Protein AF-A0A8T9AEQ7-F1 (afdb_monomer_lite)

Radius of gyration: 27.86 Å; chains: 1; bounding box: 68×43×84 Å

Foldseek 3Di:
DAAAEEEEFEDAQLCSVVLQVLCCVPQVAAEAELLVVLQVVCVVVVHPSDPVSSVVSLVVCCVVPNVQVSLVVVLVVVVPDDGRYYYYYDDQAPSNCVNVVLGQNYFYEYRDEDLVNSLVSQLVVCPDVCSVVDDSVNSVVVCVDPRNVRSVVCVLVGPYYHYDHDDPVSSSVSSVVVVVVSVPPPLLVVVCLQFNAQLSFQVLCVSNVQADQFKDWAHLPDDQDVVSNVSSVDDFQFFKKKWKGFSPDPDTDIDQGDGGSVSNSVVCVVGPDSRIIIMMGGHFWFQKKWKWWDAPPKTKIWIFGADPDLQDWRFATWMWIDDPLWIKIWFFQAWTFYWTQAPNRDIDTDIDGTDDPVLVVVLVVVVVVCVVSQVVLCVSAHRWMWIWGAGPVRDIHTRHIHRFFDADADPDADDPDEQEDQFLVSLVPDPLDDAHEYPHSHGPVCPVRLLSSLLSNLVRDQEHEYRHYCSRPSVRSNVVSNHHYHYHRPSTDMDIDND

Sequence (499 aa):
MQKIILGFAGEIASGKGTAAKYIVEKYGSGYFRFSTILRDVLKRMHLKESRENAQKLSTALRQNFGEDILSKVISKDVLNDRHEIIAVDGVRRLSDIKYLKDLPGFRLVYIEADIEKRFERIVKRGENVDDRNKTLEQFRKDNEGEAEAQIKGLKARADFIVDNDGAIEELYGKIDSMIEKCRSKKDIFSEIDKIGYKAASLRLLYDLGLFPDGVLIIDKDVIIDKKLFYQAGFKDNDKLAVRFSSPTLKILPRSITLNSIDEAIDYIQKVKQPQMHPIVAKLISVKYSGAVYLDDEKFILDLWPGLDEYEVMTGPSDRVFESDNKVRILRYKGKRKARFIDENGNIYWDEAGPLDLKEIEHIYEKIKSQKEKLEVLRKNFDPLLCDFHIDMNGKIFFMGVFKTGRISMHESEPPGRFYRITSIIDAKNWDGKGSVLIDMRLPREKKNELLMAIEIISKKTNHVYVTFGLLSHPAILLREAGIEPIQINHLYEEEMIVI

Structure (mmCIF, N/CA/C/O backbone):
data_AF-A0A8T9AEQ7-F1
#
_entry.id   AF-A0A8T9AEQ7-F1
#
loop_
_atom_site.group_PDB
_atom_site.id
_atom_site.type_symbol
_atom_site.label_atom_id
_atom_site.label_alt_id
_atom_site.label_comp_id
_atom_site.label_asym_id
_atom_site.label_entity_id
_atom_site.label_seq_id
_atom_site.pdbx_PDB_ins_code
_atom_site.Cartn_x
_atom_site.Cartn_y
_atom_site.Cartn_z
_atom_site.occupancy
_atom_site.B_iso_or_equiv
_atom_site.auth_seq_id
_atom_site.auth_comp_id
_atom_site.auth_asym_id
_atom_site.auth_atom_id
_atom_site.pdbx_PDB_model_num
ATOM 1 N N . MET A 1 1 ? -16.871 8.278 -3.800 1.00 51.47 1 MET A N 1
ATOM 2 C CA . MET A 1 1 ? -15.710 8.615 -2.940 1.00 51.47 1 MET A CA 1
ATOM 3 C C . MET A 1 1 ? -15.333 7.395 -2.104 1.00 51.47 1 MET A C 1
ATOM 5 O O . MET A 1 1 ? -16.135 6.473 -2.047 1.00 51.47 1 MET A O 1
ATOM 9 N N . GLN A 1 2 ? -14.134 7.344 -1.510 1.00 71.44 2 GLN A N 1
ATOM 10 C CA . GLN A 1 2 ? -13.818 6.313 -0.508 1.00 71.44 2 GLN A CA 1
ATOM 11 C C . GLN A 1 2 ? -14.729 6.521 0.713 1.00 71.44 2 GLN A C 1
ATOM 13 O O . GLN A 1 2 ? -14.930 7.667 1.116 1.00 71.44 2 GLN A O 1
ATOM 18 N N . LYS A 1 3 ? -15.306 5.445 1.263 1.00 88.19 3 LYS A N 1
ATOM 19 C CA . LYS A 1 3 ? -16.168 5.536 2.451 1.00 88.19 3 LYS A CA 1
ATOM 20 C C . LYS A 1 3 ? -15.349 5.927 3.682 1.00 88.19 3 LYS A C 1
ATOM 22 O O . LYS A 1 3 ? -14.208 5.501 3.819 1.00 88.19 3 LYS A O 1
ATOM 27 N N . ILE A 1 4 ? -15.947 6.680 4.597 1.00 93.94 4 ILE A N 1
ATOM 28 C CA . ILE A 1 4 ? -15.405 6.958 5.929 1.00 93.94 4 ILE A CA 1
ATOM 29 C C . ILE A 1 4 ? -16.123 6.031 6.905 1.00 93.94 4 ILE A C 1
ATOM 31 O O . ILE A 1 4 ? -17.323 6.181 7.133 1.00 93.94 4 ILE A O 1
ATOM 35 N N . ILE A 1 5 ? -15.406 5.063 7.474 1.00 96.12 5 ILE A N 1
ATOM 36 C CA . ILE A 1 5 ? -15.990 4.049 8.358 1.00 96.12 5 ILE A CA 1
ATOM 37 C C . ILE A 1 5 ? -15.435 4.271 9.765 1.00 96.12 5 ILE A C 1
ATOM 39 O O . ILE A 1 5 ? -14.251 4.075 10.011 1.00 96.12 5 ILE A O 1
ATOM 43 N N . LEU A 1 6 ? -16.283 4.678 10.702 1.00 97.19 6 LEU A N 1
ATOM 44 C CA . LEU A 1 6 ? -15.884 5.057 12.055 1.00 97.19 6 LEU A CA 1
ATOM 45 C C . LEU A 1 6 ? -16.319 3.981 13.049 1.00 97.19 6 LEU A C 1
ATOM 47 O O . LEU A 1 6 ? -17.505 3.850 13.352 1.00 97.19 6 LEU A O 1
ATOM 51 N N . GLY A 1 7 ? -15.364 3.201 13.554 1.00 97.12 7 GLY A N 1
ATOM 52 C CA . GLY A 1 7 ? -15.600 2.211 14.604 1.00 97.12 7 GLY A CA 1
ATOM 53 C C . GLY A 1 7 ? -15.490 2.836 15.988 1.00 97.12 7 GLY A C 1
ATOM 54 O O . GLY A 1 7 ? -14.402 3.233 16.383 1.00 97.12 7 GLY A O 1
ATOM 55 N N . PHE A 1 8 ? -16.581 2.895 16.749 1.00 96.88 8 PHE A N 1
ATOM 56 C CA . PHE A 1 8 ? -16.602 3.505 18.077 1.00 96.88 8 PHE A CA 1
ATOM 57 C C . PHE A 1 8 ? -16.337 2.489 19.188 1.00 96.88 8 PHE A C 1
ATOM 59 O O . PHE A 1 8 ? -17.116 1.556 19.417 1.00 96.88 8 PHE A O 1
ATOM 66 N N . ALA A 1 9 ? -15.258 2.740 19.924 1.00 95.00 9 ALA A N 1
ATOM 67 C CA . ALA A 1 9 ? -14.882 2.070 21.160 1.00 95.00 9 ALA A CA 1
ATOM 68 C C . ALA A 1 9 ? -14.900 3.061 22.334 1.00 95.00 9 ALA A C 1
ATOM 70 O O . ALA A 1 9 ? -14.933 4.279 22.158 1.00 95.00 9 ALA A O 1
ATOM 71 N N . GLY A 1 10 ? -14.906 2.533 23.551 1.00 92.00 10 GLY A N 1
ATOM 72 C CA . GLY A 1 10 ? -14.870 3.329 24.773 1.00 92.00 10 GLY A CA 1
ATOM 73 C C . GLY A 1 10 ? -15.621 2.644 25.900 1.00 92.00 10 GLY A C 1
ATOM 74 O O . GLY A 1 10 ? -16.539 1.846 25.656 1.00 92.00 10 GLY A O 1
ATOM 75 N N . GLU A 1 11 ? -15.236 2.962 27.128 1.00 89.69 11 GLU A N 1
ATOM 76 C CA . GLU A 1 11 ? -15.801 2.357 28.333 1.00 89.69 11 GLU A CA 1
ATOM 77 C C . GLU A 1 11 ? -17.308 2.642 28.463 1.00 89.69 11 GLU A C 1
ATOM 79 O O . GLU A 1 11 ? -17.918 3.446 27.732 1.00 89.69 11 GLU A O 1
ATOM 84 N N . ILE A 1 12 ? -17.977 1.938 29.373 1.00 85.75 12 ILE A N 1
ATOM 85 C CA . ILE A 1 12 ? -19.386 2.200 29.659 1.00 85.75 12 ILE A CA 1
ATOM 86 C C . ILE A 1 12 ? -19.624 3.677 30.022 1.00 85.75 12 ILE A C 1
ATOM 88 O O . ILE A 1 12 ? -18.870 4.288 30.774 1.00 85.75 12 ILE A O 1
ATOM 92 N N . ALA A 1 13 ? -20.686 4.252 29.447 1.00 85.69 13 ALA A N 1
ATOM 93 C CA . ALA A 1 13 ? -21.084 5.656 29.603 1.00 85.69 13 ALA A CA 1
ATOM 94 C C . ALA A 1 13 ? -20.068 6.724 29.141 1.00 85.69 13 ALA A C 1
ATOM 96 O O . ALA A 1 13 ? -20.234 7.903 29.456 1.00 85.69 13 ALA A O 1
ATOM 97 N N . SER A 1 14 ? -19.086 6.359 28.309 1.00 90.88 14 SER A N 1
ATOM 98 C CA . SER A 1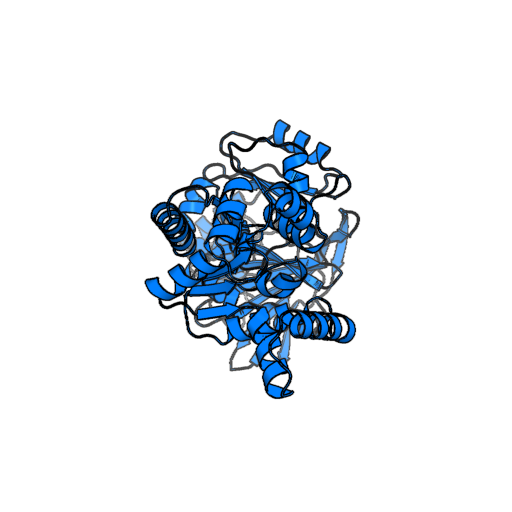 14 ? -18.150 7.334 27.732 1.00 90.88 14 SER A CA 1
ATOM 99 C C . SER A 1 14 ? -18.765 8.272 26.687 1.00 90.88 14 SER A C 1
ATOM 101 O O . SER A 1 14 ? -18.232 9.346 26.459 1.00 90.88 14 SER A O 1
ATOM 103 N N . GLY A 1 15 ? -19.901 7.917 26.073 1.00 91.31 15 GLY A N 1
ATOM 104 C CA . GLY A 1 15 ? -20.582 8.747 25.062 1.00 91.31 15 GLY A CA 1
ATOM 105 C C . GLY A 1 15 ? -20.481 8.247 23.616 1.00 91.31 15 GLY A C 1
ATOM 106 O O . GLY A 1 15 ? -21.013 8.891 22.719 1.00 91.31 15 GLY A O 1
ATOM 107 N N . LYS A 1 16 ? -19.893 7.067 23.375 1.00 93.06 16 LYS A N 1
ATOM 108 C CA . LYS A 1 16 ? -19.822 6.427 22.042 1.00 93.06 16 LYS A CA 1
ATOM 109 C C . LYS A 1 16 ? -21.151 6.355 21.276 1.00 93.06 16 LYS A C 1
ATOM 111 O O . LYS A 1 16 ? -21.202 6.707 20.103 1.00 93.06 16 LYS A O 1
ATOM 116 N N . GLY A 1 17 ? -22.241 5.986 21.952 1.00 90.94 17 GLY A N 1
ATOM 117 C CA . GLY A 1 17 ? -23.569 5.954 21.332 1.00 90.94 17 GLY A CA 1
ATOM 118 C C . GLY A 1 17 ? -24.085 7.348 20.959 1.00 90.94 17 GLY A C 1
ATOM 119 O O . GLY A 1 17 ? -24.762 7.492 19.948 1.00 90.94 17 GLY A O 1
ATOM 120 N N . THR A 1 18 ? -23.742 8.376 21.741 1.00 94.06 18 THR A N 1
ATOM 121 C CA . THR A 1 18 ? -24.080 9.778 21.444 1.00 94.06 18 THR A CA 1
ATOM 122 C C . THR A 1 18 ? -23.318 10.268 20.218 1.00 94.06 18 THR A C 1
ATOM 124 O O . THR A 1 18 ? -23.929 10.827 19.315 1.00 94.06 18 THR A O 1
ATOM 127 N N . ALA A 1 19 ? -22.013 9.990 20.144 1.00 96.06 19 ALA A N 1
ATOM 128 C CA . ALA A 1 19 ? -21.198 10.322 18.979 1.00 96.06 19 ALA A CA 1
ATOM 129 C C . ALA A 1 19 ? -21.727 9.643 17.705 1.00 96.06 19 ALA A C 1
ATOM 131 O O . ALA A 1 19 ? -21.928 10.308 16.695 1.00 96.06 19 ALA A O 1
ATOM 132 N N . ALA A 1 20 ? -22.028 8.342 17.759 1.00 95.25 20 ALA A N 1
ATOM 133 C CA . ALA A 1 20 ? -22.555 7.627 16.601 1.00 95.25 20 ALA A CA 1
ATOM 134 C C . ALA A 1 20 ? -23.920 8.177 16.144 1.00 95.25 20 ALA A C 1
ATOM 136 O O . ALA A 1 20 ? -24.116 8.391 14.951 1.00 95.25 20 ALA A O 1
ATOM 137 N N . LYS A 1 21 ? -24.838 8.473 17.078 1.00 94.88 21 LYS A N 1
ATOM 138 C CA . LYS A 1 21 ? -26.134 9.100 16.760 1.00 94.88 21 LYS A CA 1
ATOM 139 C C . LYS A 1 21 ? -25.976 10.464 16.100 1.00 94.88 21 LYS A C 1
ATOM 141 O O . LYS A 1 21 ? -26.598 10.703 15.073 1.00 94.88 21 LYS A O 1
ATOM 146 N N . TYR A 1 22 ? -25.108 11.313 16.644 1.00 97.19 22 TYR A N 1
ATOM 147 C CA . TYR A 1 22 ? -24.832 12.628 16.073 1.00 97.19 22 TYR A CA 1
ATOM 148 C C . TYR A 1 22 ? -24.388 12.535 14.609 1.00 97.19 22 TYR A C 1
ATOM 150 O O . TYR A 1 22 ? -24.839 13.306 13.766 1.00 97.19 22 TYR A O 1
ATOM 158 N N . ILE A 1 23 ? -23.549 11.548 14.283 1.00 95.81 23 ILE A N 1
ATOM 159 C CA . ILE A 1 23 ? -23.053 11.355 12.916 1.00 95.81 23 ILE A CA 1
ATOM 160 C C . ILE A 1 23 ? -24.167 10.891 11.975 1.00 95.81 23 ILE A C 1
ATOM 162 O O . ILE A 1 23 ? -24.205 11.294 10.813 1.00 95.81 23 ILE A O 1
ATOM 166 N N . VAL A 1 24 ? -25.098 10.069 12.457 1.00 95.50 24 VAL A N 1
ATOM 167 C CA . VAL A 1 24 ? -26.294 9.673 11.694 1.00 95.50 24 VAL A CA 1
ATOM 168 C C . VAL A 1 24 ? -27.182 10.880 11.429 1.00 95.50 24 VAL A C 1
ATOM 170 O O . VAL A 1 24 ? -27.522 11.140 10.279 1.00 95.50 24 VAL A O 1
ATOM 173 N N . GLU A 1 25 ? -27.493 11.649 12.469 1.00 95.94 25 GLU A N 1
ATOM 174 C CA . GLU A 1 25 ? -28.407 12.791 12.397 1.00 95.94 25 GLU A CA 1
ATOM 175 C C . GLU A 1 25 ? -27.859 13.929 11.529 1.00 95.94 25 GLU A C 1
ATOM 177 O O . GLU A 1 25 ? -28.588 14.484 10.710 1.00 95.94 25 GLU A O 1
ATOM 182 N N . LYS A 1 26 ? -26.573 14.266 11.668 1.00 95.81 26 LYS A N 1
ATOM 183 C CA . LYS A 1 26 ? -25.964 15.389 10.948 1.00 95.81 26 LYS A CA 1
ATOM 184 C C . LYS A 1 26 ? -25.561 15.055 9.514 1.00 95.81 26 LYS A C 1
ATOM 186 O O . LYS A 1 26 ? -25.684 15.908 8.638 1.00 95.81 26 LYS A O 1
ATOM 191 N N . TYR A 1 27 ? -25.034 13.853 9.278 1.00 93.25 27 TYR A N 1
ATOM 192 C CA . TYR A 1 27 ? -24.409 13.500 7.999 1.00 93.25 27 TYR A CA 1
ATOM 193 C C . TYR A 1 27 ? -25.206 12.493 7.166 1.00 93.25 27 TYR A C 1
ATOM 195 O O . TYR A 1 27 ? -24.763 12.155 6.070 1.00 93.25 27 TYR A O 1
ATOM 203 N N . GLY A 1 28 ? -26.346 11.997 7.663 1.00 94.31 28 GLY A N 1
ATOM 204 C CA . GLY A 1 28 ? -27.123 10.965 6.973 1.00 94.31 28 GLY A CA 1
ATOM 205 C C . GLY A 1 28 ? -26.306 9.690 6.765 1.00 94.31 28 GLY A C 1
ATOM 206 O O . GLY A 1 28 ? -26.253 9.162 5.660 1.00 94.31 28 GLY A O 1
ATOM 207 N N . SER A 1 29 ? -25.582 9.255 7.799 1.00 93.62 29 SER A N 1
ATOM 208 C CA . SER A 1 29 ? -24.656 8.120 7.718 1.00 93.62 29 SER A CA 1
ATOM 209 C C . SER A 1 29 ? -25.341 6.765 7.908 1.00 93.62 29 SER A C 1
ATOM 211 O O . SER A 1 29 ? -26.382 6.656 8.560 1.00 93.62 29 SER A O 1
ATOM 213 N N . GLY A 1 30 ? -24.709 5.712 7.385 1.00 96.50 30 GLY A N 1
ATOM 214 C CA . GLY A 1 30 ? -25.064 4.335 7.720 1.00 96.50 30 GLY A CA 1
ATOM 215 C C . GLY A 1 30 ? -24.740 4.039 9.186 1.00 96.50 30 GLY A C 1
ATOM 216 O O . GLY A 1 30 ? -23.751 4.542 9.722 1.00 96.50 30 GLY A O 1
ATOM 217 N N . TYR A 1 31 ? -25.549 3.210 9.846 1.00 96.81 31 TYR A N 1
ATOM 218 C CA . TYR A 1 31 ? -25.366 2.869 11.258 1.00 96.81 31 TYR A CA 1
ATOM 219 C C . TYR A 1 31 ? -25.452 1.367 11.484 1.00 96.81 31 TYR A C 1
ATOM 221 O O . TYR A 1 31 ? -26.492 0.748 11.265 1.00 96.81 31 TYR A O 1
ATOM 229 N N . PHE A 1 32 ? -24.366 0.796 11.999 1.00 96.44 32 PHE A N 1
ATOM 230 C CA . PHE A 1 32 ? -24.286 -0.616 12.351 1.00 96.44 32 PHE A CA 1
ATOM 231 C C . PHE A 1 32 ? -23.886 -0.763 13.809 1.00 96.44 32 PHE A C 1
ATOM 233 O O . PHE A 1 32 ? -23.030 -0.043 14.317 1.00 96.44 32 PHE A O 1
ATOM 240 N N . ARG A 1 33 ? -24.493 -1.724 14.502 1.00 94.44 33 ARG A N 1
ATOM 241 C CA . ARG A 1 33 ? -24.201 -1.989 15.910 1.00 94.44 33 ARG A CA 1
ATOM 242 C C . ARG A 1 33 ? -24.044 -3.480 16.138 1.00 94.44 33 ARG A C 1
ATOM 244 O O . ARG A 1 33 ? -24.935 -4.252 15.794 1.00 94.44 33 ARG A O 1
ATOM 251 N N . PHE A 1 34 ? -22.970 -3.884 16.817 1.00 92.38 34 PHE A N 1
ATOM 252 C CA . PHE A 1 34 ? -22.693 -5.299 17.121 1.00 92.38 34 PHE A CA 1
ATOM 253 C C . PHE A 1 34 ? -23.853 -6.020 17.812 1.00 92.38 34 PHE A C 1
ATOM 255 O O . PHE A 1 34 ? -24.125 -7.186 17.533 1.00 92.38 34 PHE A O 1
ATOM 262 N N . SER A 1 35 ? -24.575 -5.332 18.699 1.00 89.44 35 SER A N 1
ATOM 263 C CA . SER A 1 35 ? -25.717 -5.935 19.386 1.00 89.44 35 SER A CA 1
ATOM 264 C C . SER A 1 35 ? -26.932 -6.166 18.487 1.00 89.44 35 SER A C 1
ATOM 266 O O . SER A 1 35 ? -27.781 -6.962 18.870 1.00 89.44 35 SER A O 1
ATOM 268 N N . THR A 1 36 ? -27.050 -5.476 17.347 1.00 92.06 36 THR A N 1
ATOM 269 C CA . THR A 1 36 ? -28.188 -5.644 16.429 1.00 92.06 36 THR A CA 1
ATOM 270 C C . THR A 1 36 ? -28.187 -7.044 15.832 1.00 92.06 36 THR A C 1
ATOM 272 O O . THR A 1 36 ? -29.200 -7.720 15.928 1.00 92.06 36 THR A O 1
ATOM 275 N N . ILE A 1 37 ? -27.023 -7.552 15.408 1.00 94.00 37 ILE A N 1
ATOM 276 C CA . ILE A 1 37 ? -26.870 -8.928 14.900 1.00 94.00 37 ILE A CA 1
ATOM 277 C C . ILE A 1 37 ? -27.410 -9.953 15.907 1.00 94.00 37 ILE A C 1
ATOM 279 O O . ILE A 1 37 ? -28.172 -10.854 15.566 1.00 94.00 37 ILE A O 1
ATOM 283 N N . LEU A 1 38 ? -27.030 -9.803 17.179 1.00 94.38 38 LEU A N 1
ATOM 284 C CA . LEU A 1 38 ? -27.464 -10.711 18.241 1.00 94.38 38 LEU A CA 1
ATOM 285 C C . LEU A 1 38 ? -28.977 -10.620 18.465 1.00 94.38 38 LEU A C 1
ATOM 287 O O . LEU A 1 38 ? -29.630 -11.639 18.671 1.00 94.38 38 LEU A O 1
ATOM 291 N N . ARG A 1 39 ? -29.538 -9.409 18.419 1.00 93.62 39 ARG A N 1
ATOM 292 C CA . ARG A 1 39 ? -30.980 -9.182 18.568 1.00 93.62 39 ARG A CA 1
ATOM 293 C C . ARG A 1 39 ? -31.773 -9.755 17.404 1.00 93.62 39 ARG A C 1
ATOM 295 O O . ARG A 1 39 ? -32.788 -10.392 17.654 1.00 93.62 39 ARG A O 1
ATOM 302 N N . ASP A 1 40 ? -31.287 -9.622 16.175 1.00 94.38 40 ASP A N 1
ATOM 303 C CA . ASP A 1 40 ? -31.939 -10.179 14.989 1.00 94.38 40 ASP A CA 1
ATOM 304 C C . ASP A 1 40 ? -32.063 -11.701 15.093 1.00 94.38 40 ASP A C 1
ATOM 306 O O . ASP A 1 40 ? -33.131 -12.265 14.849 1.00 94.38 40 ASP A O 1
ATOM 310 N N . VAL A 1 41 ? -31.001 -12.369 15.552 1.00 96.06 41 VAL A N 1
ATOM 311 C CA . VAL A 1 41 ? -31.013 -13.817 15.786 1.00 96.06 41 VAL A CA 1
ATOM 312 C C . VAL A 1 41 ? -31.935 -14.188 16.950 1.00 96.06 41 VAL A C 1
ATOM 314 O O . VAL A 1 41 ? -32.755 -15.089 16.798 1.00 96.06 41 VAL A O 1
ATOM 317 N N . LEU A 1 42 ? -31.867 -13.497 18.096 1.00 95.69 42 LEU A N 1
ATOM 318 C CA . LEU A 1 42 ? -32.770 -13.767 19.227 1.00 95.69 42 LEU A CA 1
ATOM 319 C C . LEU A 1 42 ? -34.239 -13.606 18.829 1.00 95.69 42 LEU A C 1
ATOM 321 O O . LEU A 1 42 ? -35.056 -14.477 19.125 1.00 95.69 42 LEU A O 1
ATOM 325 N N . LYS A 1 43 ? -34.550 -12.530 18.105 1.00 96.00 43 LYS A N 1
ATOM 326 C CA . LYS A 1 43 ? -35.880 -12.251 17.572 1.00 96.00 43 LYS A CA 1
ATOM 327 C C . LYS A 1 43 ? -36.330 -13.352 16.621 1.00 96.00 43 LYS A C 1
ATOM 329 O O . LYS A 1 43 ? -37.456 -13.830 16.734 1.00 96.00 43 LYS A O 1
ATOM 334 N N . ARG A 1 44 ? -35.451 -13.797 15.717 1.00 97.06 44 ARG A N 1
ATOM 335 C CA . ARG A 1 44 ? -35.747 -14.890 14.781 1.00 97.06 44 ARG A CA 1
ATOM 336 C C . ARG A 1 44 ? -36.003 -16.219 15.489 1.00 97.06 44 ARG A C 1
ATOM 338 O O . ARG A 1 44 ? -36.822 -17.000 15.020 1.00 97.06 44 ARG A O 1
ATOM 345 N N . MET A 1 45 ? -35.337 -16.448 16.615 1.00 96.19 45 MET A N 1
ATOM 346 C CA . MET A 1 45 ? -35.506 -17.634 17.458 1.00 96.19 45 MET A CA 1
ATOM 347 C C . MET A 1 45 ? -36.655 -17.499 18.468 1.00 96.19 45 MET A C 1
ATOM 349 O O . MET A 1 45 ? -36.833 -18.386 19.298 1.00 96.19 45 MET A O 1
ATOM 353 N N . HIS A 1 46 ? -37.421 -16.401 18.427 1.00 96.06 46 HIS A N 1
ATOM 354 C CA . HIS A 1 46 ? -38.489 -16.092 19.384 1.00 96.06 46 HIS A CA 1
ATOM 355 C C . HIS A 1 46 ? -38.029 -16.108 20.854 1.00 96.06 46 HIS A C 1
ATOM 357 O O . HIS A 1 46 ? -38.788 -16.440 21.764 1.00 96.06 46 HIS A O 1
ATOM 363 N N . LEU A 1 47 ? -36.777 -15.718 21.099 1.00 94.75 47 LEU A N 1
ATOM 364 C CA . LEU A 1 47 ? -36.213 -15.568 22.434 1.00 94.75 47 LEU A CA 1
ATOM 365 C C . LEU A 1 47 ? -36.333 -14.119 22.906 1.00 94.75 47 LEU A C 1
ATOM 367 O O . LEU A 1 47 ? -36.236 -13.173 22.125 1.00 94.75 47 LEU A O 1
ATOM 371 N N . LYS A 1 48 ? -36.481 -13.934 24.222 1.00 92.38 48 LYS A N 1
ATOM 372 C CA . LYS A 1 48 ? -36.479 -12.602 24.838 1.00 92.38 48 LYS A CA 1
ATOM 373 C C . LYS A 1 48 ? -35.170 -11.878 24.509 1.00 92.38 48 LYS A C 1
ATOM 375 O O . LYS A 1 48 ? -34.093 -12.406 24.791 1.00 92.38 48 LYS A O 1
ATOM 380 N N . GLU A 1 49 ? -35.262 -10.651 24.003 1.00 90.62 49 GLU A N 1
ATOM 381 C CA . GLU A 1 49 ? -34.122 -9.770 23.703 1.00 90.62 49 GLU A CA 1
ATOM 382 C C . GLU A 1 49 ? -33.495 -9.182 24.985 1.00 90.62 49 GLU A C 1
ATOM 384 O O . GLU A 1 49 ? -33.406 -7.970 25.180 1.00 90.62 49 GLU A O 1
ATOM 389 N N . SER A 1 50 ? -33.084 -10.052 25.910 1.00 84.50 50 SER A N 1
ATOM 390 C CA . SER A 1 50 ? -32.413 -9.670 27.152 1.00 84.50 50 SER A CA 1
ATOM 391 C C . SER A 1 50 ? -30.895 -9.601 26.970 1.00 84.50 50 SER A C 1
ATOM 393 O O . SER A 1 50 ? -30.312 -10.275 26.115 1.00 84.50 50 SER A O 1
ATOM 395 N N . ARG A 1 51 ? -30.227 -8.810 27.822 1.00 77.50 51 ARG A N 1
ATOM 396 C CA . ARG A 1 51 ? -28.757 -8.744 27.879 1.00 77.50 51 ARG A CA 1
ATOM 397 C C . ARG A 1 51 ? -28.138 -10.122 28.116 1.00 77.50 51 ARG A C 1
ATOM 399 O O . ARG A 1 51 ? -27.163 -10.464 27.456 1.00 77.50 51 ARG A O 1
ATOM 406 N N . GLU A 1 52 ? -28.732 -10.897 29.017 1.00 85.50 52 GLU A N 1
ATOM 407 C CA . GLU A 1 52 ? -28.303 -12.258 29.340 1.00 85.50 52 GLU A CA 1
ATOM 408 C C . GLU A 1 52 ? -28.360 -13.174 28.107 1.00 85.50 52 GLU A C 1
ATOM 410 O O . GLU A 1 52 ? -27.375 -13.834 27.777 1.00 85.50 52 GLU A O 1
ATOM 415 N N . ASN A 1 53 ? -29.473 -13.162 27.367 1.00 89.38 53 ASN A N 1
ATOM 416 C CA . ASN A 1 53 ? -29.626 -13.988 26.170 1.00 89.38 53 ASN A CA 1
ATOM 417 C C . ASN A 1 53 ? -28.668 -13.558 25.054 1.00 89.38 53 ASN A C 1
ATOM 419 O O . ASN A 1 53 ? -28.070 -14.410 24.398 1.00 89.38 53 ASN A O 1
ATOM 423 N N . ALA A 1 54 ? -28.461 -12.252 24.868 1.00 89.19 54 ALA A N 1
ATOM 424 C CA . ALA A 1 54 ? -27.506 -11.743 23.886 1.00 89.19 54 ALA A CA 1
ATOM 425 C C . ALA A 1 54 ? -26.063 -12.144 24.229 1.00 89.19 54 ALA A C 1
ATOM 427 O O . ALA A 1 54 ? -25.292 -12.479 23.333 1.00 89.19 54 ALA A O 1
ATOM 428 N N . GLN A 1 55 ? -25.697 -12.154 25.515 1.00 87.75 55 GLN A N 1
ATOM 429 C CA . GLN A 1 55 ? -24.388 -12.628 25.969 1.00 87.75 55 GLN A CA 1
ATOM 430 C C . GLN A 1 55 ? -24.215 -14.128 25.719 1.00 87.75 55 GLN A C 1
ATOM 432 O O . GLN A 1 55 ? -23.221 -14.512 25.109 1.00 87.75 55 GLN A O 1
ATOM 437 N N . LYS A 1 56 ? -25.195 -14.960 26.105 1.00 93.19 56 LYS A N 1
ATOM 438 C CA . LYS A 1 56 ? -25.168 -16.412 25.844 1.00 93.19 56 LYS A CA 1
ATOM 439 C C . LYS A 1 56 ? -25.019 -16.708 24.352 1.00 93.19 56 LYS A C 1
ATOM 441 O O . LYS A 1 56 ? -24.147 -17.482 23.965 1.00 93.19 56 LYS A O 1
ATOM 446 N N . LEU A 1 57 ? -25.812 -16.037 23.515 1.00 94.88 57 LEU A N 1
ATOM 447 C CA . LEU A 1 57 ? -25.734 -16.180 22.065 1.00 94.88 57 LEU A CA 1
ATOM 448 C C . LEU A 1 57 ? -24.381 -15.714 21.514 1.00 94.88 57 LEU A C 1
ATOM 450 O O . LEU A 1 57 ? -23.778 -16.418 20.712 1.00 94.88 57 LEU A O 1
ATOM 454 N N . SER A 1 58 ? -23.877 -14.556 21.952 1.00 91.75 58 SER A N 1
ATOM 455 C CA . SER A 1 58 ? -22.562 -14.065 21.526 1.00 91.75 58 SER A CA 1
ATOM 456 C C . SER A 1 58 ? -21.456 -15.064 21.861 1.00 91.75 58 SER A C 1
ATOM 458 O O . SER A 1 58 ? -20.577 -15.282 21.032 1.00 91.75 58 SER A O 1
ATOM 460 N N . THR A 1 59 ? -21.472 -15.646 23.062 1.00 92.38 59 THR A N 1
ATOM 461 C CA . THR A 1 59 ? -20.488 -16.655 23.470 1.00 92.38 59 THR A CA 1
ATOM 462 C C . THR A 1 59 ? -20.595 -17.898 22.594 1.00 92.38 59 THR A C 1
ATOM 464 O O . THR A 1 59 ? -19.589 -18.334 22.042 1.00 92.38 59 THR A O 1
ATOM 467 N N . ALA A 1 60 ? -21.810 -18.413 22.385 1.00 95.62 60 ALA A N 1
ATOM 468 C CA . ALA A 1 60 ? -22.037 -19.581 21.540 1.00 95.62 60 ALA A CA 1
ATOM 469 C C . ALA A 1 60 ? -21.558 -19.353 20.096 1.00 95.62 60 ALA A C 1
ATOM 471 O O . ALA A 1 60 ? -20.864 -20.201 19.537 1.00 95.62 60 ALA A O 1
ATOM 472 N N . LEU A 1 61 ? -21.868 -18.198 19.499 1.00 95.12 61 LEU A N 1
ATOM 473 C CA . LEU A 1 61 ? -21.427 -17.875 18.141 1.00 95.12 61 LEU A CA 1
ATOM 474 C C . LEU A 1 61 ? -19.902 -17.806 18.038 1.00 95.12 61 LEU A C 1
ATOM 476 O O . LEU A 1 61 ? -19.332 -18.357 17.103 1.00 95.12 61 LEU A O 1
ATOM 480 N N . ARG A 1 62 ? -19.233 -17.166 19.000 1.00 92.12 62 ARG A N 1
ATOM 481 C CA . ARG A 1 62 ? -17.771 -17.020 18.965 1.00 92.12 62 ARG A CA 1
ATOM 482 C C . ARG A 1 62 ? -17.043 -18.342 19.197 1.00 92.12 62 ARG A C 1
ATOM 484 O O . ARG A 1 62 ? -16.072 -18.619 18.502 1.00 92.12 62 ARG A O 1
ATOM 491 N N . GLN A 1 63 ? -17.546 -19.182 20.101 1.00 94.62 63 GLN A N 1
ATOM 492 C CA . GLN A 1 63 ? -16.982 -20.511 20.353 1.00 94.62 63 GLN A CA 1
ATOM 493 C C . GLN A 1 63 ? -17.081 -21.434 19.133 1.00 94.62 63 GLN A C 1
ATOM 495 O O . GLN A 1 63 ? -16.164 -22.209 18.886 1.00 94.62 63 GLN A O 1
ATOM 500 N N . ASN A 1 64 ? -18.174 -21.348 18.370 1.00 96.81 64 ASN A N 1
ATOM 501 C CA . ASN A 1 64 ? -18.432 -22.274 17.264 1.00 96.81 64 ASN A CA 1
ATOM 502 C C . ASN A 1 64 ? -17.986 -21.746 15.892 1.00 96.81 64 ASN A C 1
ATOM 504 O O . ASN A 1 64 ? -17.664 -22.540 15.014 1.00 96.81 64 ASN A O 1
ATOM 508 N N . PHE A 1 65 ? -17.963 -20.426 15.687 1.00 95.00 65 PHE A N 1
ATOM 509 C CA . PHE A 1 65 ? -17.686 -19.809 14.380 1.00 95.00 65 PHE A CA 1
ATOM 510 C C . PHE A 1 65 ? -16.490 -18.851 14.384 1.00 95.00 65 PHE A C 1
ATOM 512 O O . PHE A 1 65 ? -16.200 -18.238 13.357 1.00 95.00 65 PHE A O 1
ATOM 519 N N . GLY A 1 66 ? -15.793 -18.737 15.516 1.00 94.19 66 GLY A N 1
ATOM 520 C CA . GLY A 1 66 ? -14.612 -17.898 15.680 1.00 94.19 66 GLY A CA 1
ATOM 521 C C . GLY A 1 66 ? -14.897 -16.568 16.374 1.00 94.19 66 GLY A C 1
ATOM 522 O O . GLY A 1 66 ? -15.962 -15.961 16.241 1.00 94.19 66 GLY A O 1
ATOM 523 N N . GLU A 1 67 ? -13.894 -16.080 17.108 1.00 91.94 67 GLU A N 1
ATOM 524 C CA . GLU A 1 67 ? -13.950 -14.816 17.853 1.00 91.94 67 GLU A CA 1
ATOM 525 C C . GLU A 1 67 ? -14.225 -13.585 16.977 1.00 91.94 67 GLU A C 1
ATOM 527 O O . GLU A 1 67 ? -14.619 -12.545 17.496 1.00 91.94 67 GLU A O 1
ATOM 532 N N . ASP A 1 68 ? -14.029 -13.679 15.668 1.00 94.12 68 ASP A N 1
ATOM 533 C CA . ASP A 1 68 ? -14.155 -12.611 14.677 1.00 94.12 68 ASP A CA 1
ATOM 534 C C . ASP A 1 68 ? -15.464 -12.661 13.870 1.00 94.12 68 ASP A C 1
ATOM 536 O O . ASP A 1 68 ? -15.673 -11.821 12.990 1.00 94.12 68 ASP A O 1
ATOM 540 N N . ILE A 1 69 ? -16.374 -13.595 14.178 1.00 95.69 69 ILE A N 1
ATOM 541 C CA . ILE A 1 69 ? -17.608 -13.805 13.406 1.00 95.69 69 ILE A CA 1
ATOM 542 C C . ILE A 1 69 ? -18.443 -12.529 13.255 1.00 95.69 69 ILE A C 1
ATOM 544 O O . ILE A 1 69 ? -18.882 -12.200 12.155 1.00 95.69 69 ILE A O 1
ATOM 548 N N . LEU A 1 70 ? -18.616 -11.758 14.333 1.00 94.62 70 LEU A N 1
ATOM 549 C CA . LEU A 1 70 ? -19.402 -10.524 14.275 1.00 94.62 70 LEU A CA 1
ATOM 550 C C . LEU A 1 70 ? -18.697 -9.434 13.457 1.00 94.62 70 LEU A C 1
ATOM 552 O O . LEU A 1 70 ? -19.363 -8.671 12.763 1.00 94.62 70 LEU A O 1
ATOM 556 N N . SER A 1 71 ? -17.360 -9.389 13.495 1.00 95.50 71 SER A N 1
ATOM 557 C CA . SER A 1 71 ? -16.565 -8.467 12.675 1.00 95.50 71 SER A CA 1
ATOM 558 C C . SER A 1 71 ? -16.785 -8.738 11.191 1.00 95.50 71 SER A C 1
ATOM 560 O O . SER A 1 71 ? -17.037 -7.811 10.427 1.00 95.50 71 SER A O 1
ATOM 562 N N . LYS A 1 72 ? -16.771 -10.020 10.804 1.00 95.25 72 LYS A N 1
ATOM 563 C CA . LYS A 1 72 ? -16.988 -10.472 9.425 1.00 95.25 72 LYS A CA 1
ATOM 564 C C . LYS A 1 72 ? -18.379 -10.121 8.895 1.00 95.25 72 LYS A C 1
ATOM 566 O O . LYS A 1 72 ? -18.524 -9.822 7.711 1.00 95.25 72 LYS A O 1
ATOM 571 N N . VAL A 1 73 ? -19.403 -10.201 9.748 1.00 95.75 73 VAL A N 1
ATOM 572 C CA . VAL A 1 73 ? -20.778 -9.822 9.384 1.00 95.75 73 VAL A CA 1
ATOM 573 C C . VAL A 1 73 ? -20.849 -8.315 9.150 1.00 95.75 73 VAL A C 1
ATOM 575 O O . VAL A 1 73 ? -21.148 -7.898 8.035 1.00 95.75 73 VAL A O 1
ATOM 578 N N . ILE A 1 74 ? -20.446 -7.504 10.136 1.00 96.69 74 ILE A N 1
ATOM 579 C CA . ILE A 1 74 ? -20.503 -6.041 10.003 1.00 96.69 74 ILE A CA 1
ATOM 580 C C . ILE A 1 74 ? -19.653 -5.551 8.835 1.00 96.69 74 ILE A C 1
ATOM 582 O O . ILE A 1 74 ? -20.094 -4.673 8.106 1.00 96.69 74 ILE A O 1
ATOM 586 N N . SER A 1 75 ? -18.462 -6.109 8.600 1.00 95.00 75 SER A N 1
ATOM 587 C CA . SER A 1 75 ? -17.630 -5.679 7.470 1.00 95.00 75 SER A CA 1
ATOM 588 C C . SER A 1 75 ? -18.335 -5.865 6.125 1.00 95.00 75 SER A C 1
ATOM 590 O O . SER A 1 75 ? -18.190 -5.025 5.241 1.00 95.00 75 SER A O 1
ATOM 592 N N . LYS A 1 76 ? -19.126 -6.935 5.965 1.00 93.81 76 LYS A N 1
ATOM 593 C CA . LYS A 1 76 ? -19.926 -7.152 4.752 1.00 93.81 76 LYS A CA 1
ATOM 594 C C . LYS A 1 76 ? -21.093 -6.175 4.660 1.00 93.81 76 LYS A C 1
ATOM 596 O O . LYS A 1 76 ? -21.326 -5.629 3.585 1.00 93.81 76 LYS A O 1
ATOM 601 N N . ASP A 1 77 ? -21.783 -5.927 5.768 1.00 95.12 77 ASP A N 1
ATOM 602 C CA . ASP A 1 77 ? -22.892 -4.969 5.806 1.00 95.12 77 ASP A CA 1
ATOM 603 C C . ASP A 1 77 ? -22.406 -3.556 5.447 1.00 95.12 77 ASP A C 1
ATOM 605 O O . ASP A 1 77 ? -22.973 -2.895 4.580 1.00 95.12 77 ASP A O 1
ATOM 609 N N . VAL A 1 78 ? -21.275 -3.143 6.024 1.00 95.06 78 VAL A N 1
ATOM 610 C CA . VAL A 1 78 ? -20.590 -1.874 5.743 1.00 95.06 78 VAL A CA 1
ATOM 611 C C . VAL A 1 78 ? -20.180 -1.763 4.272 1.00 95.06 78 VAL A C 1
ATOM 613 O O . VAL A 1 78 ? -20.337 -0.700 3.670 1.00 95.06 78 VAL A O 1
ATOM 616 N N . LEU A 1 79 ? -19.660 -2.834 3.665 1.00 89.19 79 LEU A N 1
ATOM 617 C CA . LEU A 1 79 ? -19.310 -2.844 2.240 1.00 89.19 79 LEU A CA 1
ATOM 618 C C . LEU A 1 79 ? -20.545 -2.641 1.351 1.00 89.19 79 LEU A C 1
ATOM 620 O O . LEU A 1 79 ? -20.495 -1.824 0.433 1.00 89.19 79 LEU A O 1
ATOM 624 N N . ASN A 1 80 ? -21.656 -3.308 1.673 1.00 92.31 80 ASN A N 1
ATOM 625 C CA . ASN A 1 80 ? -22.901 -3.265 0.899 1.00 92.31 80 ASN A CA 1
ATOM 626 C C . ASN A 1 80 ? -23.734 -1.990 1.103 1.00 92.31 80 ASN A C 1
ATOM 628 O O . ASN A 1 80 ? -24.626 -1.697 0.304 1.00 92.31 80 ASN A O 1
ATOM 632 N N . ASP A 1 81 ? -23.472 -1.239 2.169 1.00 93.25 81 ASP A N 1
ATOM 633 C CA . ASP A 1 81 ? -24.163 0.013 2.462 1.00 93.25 81 ASP A CA 1
ATOM 634 C C . ASP A 1 81 ? -23.904 1.076 1.368 1.00 93.25 81 ASP A C 1
ATOM 636 O O . ASP A 1 81 ? -22.892 1.034 0.671 1.00 93.25 81 ASP A O 1
ATOM 640 N N . ARG A 1 82 ? -24.805 2.040 1.168 1.00 92.44 82 ARG A N 1
ATOM 641 C CA . ARG A 1 82 ? -24.642 3.073 0.121 1.00 92.44 82 ARG A CA 1
ATOM 642 C C . ARG A 1 82 ? -24.143 4.414 0.649 1.00 92.44 82 ARG A C 1
ATOM 644 O O . ARG A 1 82 ? -23.797 5.278 -0.153 1.00 92.44 82 ARG A O 1
ATOM 651 N N . HIS A 1 83 ? -24.109 4.599 1.962 1.00 94.75 83 HIS A N 1
ATOM 652 C CA . HIS A 1 83 ? -23.699 5.849 2.573 1.00 94.75 83 HIS A CA 1
ATOM 653 C C . HIS A 1 83 ? -22.183 6.034 2.471 1.00 94.75 83 HIS A C 1
ATOM 655 O O . HIS A 1 83 ? -21.396 5.085 2.550 1.00 94.75 83 HIS A O 1
ATOM 661 N N . GLU A 1 84 ? -21.769 7.290 2.306 1.00 90.88 84 GLU A N 1
ATOM 662 C CA . GLU A 1 84 ? -20.352 7.655 2.262 1.00 90.88 84 GLU A CA 1
ATOM 663 C C . GLU A 1 84 ? -19.708 7.642 3.649 1.00 90.88 84 GLU A C 1
ATOM 665 O O . GLU A 1 84 ? -18.520 7.362 3.768 1.00 90.88 84 GLU A O 1
ATOM 670 N N . ILE A 1 85 ? -20.484 7.934 4.693 1.00 95.56 85 ILE A N 1
ATOM 671 C CA . ILE A 1 85 ? -20.050 7.880 6.089 1.00 95.56 85 ILE A CA 1
ATOM 672 C C . ILE A 1 85 ? -20.821 6.757 6.766 1.00 95.56 85 ILE A C 1
ATOM 674 O O . ILE A 1 85 ? -22.033 6.639 6.583 1.00 95.56 85 ILE A O 1
ATOM 678 N N . ILE A 1 86 ? -20.122 5.936 7.543 1.00 97.31 86 ILE A N 1
ATOM 679 C CA . ILE A 1 86 ? -20.703 4.811 8.268 1.00 97.31 86 ILE A CA 1
ATOM 680 C C . ILE A 1 86 ? -20.191 4.819 9.706 1.00 97.31 86 ILE A C 1
ATOM 682 O O . ILE A 1 86 ? -18.985 4.819 9.944 1.00 97.31 86 ILE A O 1
ATOM 686 N N . ALA A 1 87 ? -21.106 4.785 10.670 1.00 97.62 87 ALA A N 1
ATOM 687 C CA . ALA A 1 87 ? -20.808 4.631 12.085 1.00 97.62 87 ALA A CA 1
ATOM 688 C C . ALA A 1 87 ? -21.023 3.173 12.521 1.00 97.62 87 ALA A C 1
ATOM 690 O O . ALA A 1 87 ? -22.117 2.622 12.392 1.00 97.62 87 ALA A O 1
ATOM 691 N N . VAL A 1 88 ? -19.979 2.554 13.072 1.00 97.31 88 VAL A N 1
ATOM 692 C CA . VAL A 1 88 ? -20.021 1.211 13.659 1.00 97.31 88 VAL A CA 1
ATOM 693 C C . VAL A 1 88 ? -19.910 1.333 15.177 1.00 97.31 88 VAL A C 1
ATOM 695 O O . VAL A 1 88 ? -18.848 1.635 15.710 1.00 97.31 88 VAL A O 1
ATOM 698 N N . ASP A 1 89 ? -21.005 1.098 15.892 1.00 94.38 89 ASP A N 1
ATOM 699 C CA . ASP A 1 89 ? -21.081 1.226 17.348 1.00 94.38 89 ASP A CA 1
ATOM 700 C C . ASP A 1 89 ? -20.915 -0.124 18.063 1.00 94.38 89 ASP A C 1
ATOM 702 O O . ASP A 1 89 ? -21.420 -1.174 17.649 1.00 94.38 89 ASP A O 1
ATOM 706 N N . GLY A 1 90 ? -20.254 -0.076 19.215 1.00 87.75 90 GLY A N 1
ATOM 707 C CA . GLY A 1 90 ? -20.135 -1.200 20.130 1.00 87.75 90 GLY A CA 1
ATOM 708 C C . GLY A 1 90 ? -18.921 -2.083 19.881 1.00 87.75 90 GLY A C 1
ATOM 709 O O . GLY A 1 90 ? -18.999 -3.270 20.192 1.00 87.75 90 GLY A O 1
ATOM 710 N N . VAL A 1 91 ? -17.820 -1.522 19.375 1.00 93.25 91 VAL A N 1
ATOM 711 C CA . VAL A 1 91 ? -16.525 -2.212 19.321 1.00 93.25 91 VAL A CA 1
ATOM 712 C C . VAL A 1 91 ? -16.027 -2.444 20.750 1.00 93.25 91 VAL A C 1
ATOM 714 O O . VAL A 1 91 ? -15.921 -1.493 21.529 1.00 93.25 91 VAL A O 1
ATOM 717 N N . ARG A 1 92 ? -15.743 -3.701 21.120 1.00 88.50 92 ARG A N 1
ATOM 718 C CA . ARG A 1 92 ? -15.333 -4.053 22.495 1.00 88.50 92 ARG A CA 1
ATOM 719 C C . ARG A 1 92 ? -13.998 -4.775 22.602 1.00 88.50 92 ARG A C 1
ATOM 721 O O . ARG A 1 92 ? -13.415 -4.789 23.678 1.00 88.50 92 ARG A O 1
ATOM 728 N N . ARG A 1 93 ? -13.522 -5.382 21.517 1.00 88.81 93 ARG A N 1
ATOM 729 C CA . ARG A 1 93 ? -12.279 -6.169 21.491 1.00 88.81 93 ARG A CA 1
ATOM 730 C C . ARG A 1 93 ? -11.601 -6.096 20.127 1.00 88.81 93 ARG A C 1
ATOM 732 O O . ARG A 1 93 ? -12.238 -5.770 19.131 1.00 88.81 93 ARG A O 1
ATOM 739 N N . LEU A 1 94 ? -10.319 -6.458 20.060 1.00 88.56 94 LEU A N 1
ATOM 740 C CA . LEU A 1 94 ? -9.555 -6.436 18.803 1.00 88.56 94 LEU A CA 1
ATOM 741 C C . LEU A 1 94 ? -10.138 -7.363 17.726 1.00 88.56 94 LEU A C 1
ATOM 743 O O . LEU A 1 94 ? -10.071 -7.041 16.542 1.00 88.56 94 LEU A O 1
ATOM 747 N N . SER A 1 95 ? -10.749 -8.487 18.113 1.00 90.94 95 SER A N 1
ATOM 748 C CA . SER A 1 95 ? -11.398 -9.381 17.148 1.00 90.94 95 SER A CA 1
ATOM 749 C C . SER A 1 95 ? -12.645 -8.770 16.502 1.00 90.94 95 SER A C 1
ATOM 751 O O . SER A 1 95 ? -12.966 -9.147 15.379 1.00 90.94 95 SER A O 1
ATOM 753 N N . ASP A 1 96 ? -13.296 -7.781 17.130 1.00 92.50 96 ASP A N 1
ATOM 754 C CA . ASP A 1 96 ? -14.447 -7.077 16.545 1.00 92.50 96 ASP A CA 1
ATOM 755 C C . ASP A 1 96 ? -14.033 -6.200 15.351 1.00 92.50 96 ASP A C 1
ATOM 757 O O . ASP A 1 96 ? -14.833 -5.964 14.450 1.00 92.50 96 ASP A O 1
ATOM 761 N N . ILE A 1 97 ? -12.775 -5.756 15.287 1.00 93.75 97 ILE A N 1
ATOM 762 C CA . ILE A 1 97 ? -12.266 -4.928 14.182 1.00 93.75 97 ILE A CA 1
ATOM 763 C C . ILE A 1 97 ? -11.399 -5.699 13.192 1.00 93.75 97 ILE A C 1
ATOM 765 O O . ILE A 1 97 ? -10.868 -5.090 12.270 1.00 93.75 97 ILE A O 1
ATOM 769 N N . LYS A 1 98 ? -11.243 -7.018 13.358 1.00 92.38 98 LYS A N 1
ATOM 770 C CA . LYS A 1 98 ? -10.309 -7.821 12.557 1.00 92.38 98 LYS A CA 1
ATOM 771 C C . LYS A 1 98 ? -10.514 -7.650 11.053 1.00 92.38 98 LYS A C 1
ATOM 773 O O . LYS A 1 98 ? -9.522 -7.497 10.359 1.00 92.38 98 LYS A O 1
ATOM 778 N N . TYR A 1 99 ? -11.762 -7.671 10.584 1.00 90.06 99 TYR A N 1
ATOM 779 C CA . TYR A 1 99 ? -12.091 -7.477 9.168 1.00 90.06 99 TYR A CA 1
ATOM 780 C C . TYR A 1 99 ? -12.349 -6.012 8.816 1.00 90.06 99 TYR A C 1
ATOM 782 O O . TYR A 1 99 ? -12.130 -5.600 7.683 1.00 90.06 99 TYR A O 1
ATOM 790 N N . LEU A 1 100 ? -12.812 -5.215 9.782 1.00 92.50 100 LEU A N 1
ATOM 791 C CA . LEU A 1 100 ? -13.100 -3.799 9.567 1.00 92.50 100 LEU A CA 1
ATOM 792 C C . LEU A 1 100 ? -11.832 -2.984 9.308 1.00 92.50 100 LEU A C 1
ATOM 794 O O . LEU A 1 100 ? -11.846 -2.128 8.434 1.00 92.50 100 LEU A O 1
ATOM 798 N N . LYS A 1 101 ? -10.735 -3.275 10.017 1.00 88.50 101 LYS A N 1
ATOM 799 C CA . LYS A 1 101 ? -9.458 -2.558 9.872 1.00 88.50 101 LYS A CA 1
ATOM 800 C C . LYS A 1 101 ? -8.840 -2.672 8.474 1.00 88.50 101 LYS A C 1
ATOM 802 O O . LYS A 1 101 ? -8.063 -1.808 8.093 1.00 88.50 101 LYS A O 1
ATOM 807 N N . ASP A 1 102 ? -9.188 -3.725 7.734 1.00 83.69 102 ASP A N 1
ATOM 808 C CA . ASP A 1 102 ? -8.686 -3.967 6.380 1.00 83.69 102 ASP A CA 1
ATOM 809 C C . ASP A 1 102 ? -9.535 -3.230 5.324 1.00 83.69 102 ASP A C 1
ATOM 811 O O . ASP A 1 102 ? -9.167 -3.184 4.147 1.00 83.69 102 ASP A O 1
ATOM 815 N N . LEU A 1 103 ? -10.679 -2.651 5.721 1.00 82.25 103 LEU A N 1
ATOM 816 C CA . LEU A 1 103 ? -11.523 -1.868 4.826 1.00 82.25 103 LEU A CA 1
ATOM 817 C C . LEU A 1 103 ? -10.900 -0.488 4.576 1.00 82.25 103 LEU A C 1
ATOM 819 O O . LEU A 1 103 ? -10.598 0.236 5.532 1.00 82.25 103 LEU A O 1
ATOM 823 N N . PRO A 1 104 ? -10.782 -0.062 3.304 1.00 75.12 104 PRO A N 1
ATOM 824 C CA . PRO A 1 104 ? -10.320 1.278 2.985 1.00 75.12 104 PRO A CA 1
ATOM 825 C C . PRO A 1 104 ? -11.209 2.331 3.662 1.00 75.12 104 PRO A C 1
ATOM 827 O O . PRO A 1 104 ? -12.415 2.373 3.433 1.00 75.12 104 PRO A O 1
ATOM 830 N N . GLY A 1 105 ? -10.593 3.211 4.455 1.00 85.25 105 GLY A N 1
ATOM 831 C CA . GLY A 1 105 ? -11.279 4.310 5.142 1.00 85.25 105 GLY A CA 1
ATOM 832 C C . GLY A 1 105 ? -11.836 3.968 6.527 1.00 85.25 105 GLY A C 1
ATOM 833 O O . GLY A 1 105 ? -12.476 4.822 7.143 1.00 85.25 105 GLY A O 1
ATOM 834 N N . PHE A 1 106 ? -11.575 2.762 7.047 1.00 93.50 106 PHE A N 1
ATOM 835 C CA . PHE A 1 106 ? -11.834 2.457 8.452 1.00 93.50 106 PHE A CA 1
ATOM 836 C C . PHE A 1 106 ? -10.918 3.247 9.386 1.00 93.50 106 PHE A C 1
ATOM 838 O O . PHE A 1 106 ? -9.713 3.357 9.154 1.00 93.50 106 PHE A O 1
ATOM 845 N N . ARG A 1 107 ? -11.506 3.795 10.450 1.00 93.62 107 ARG A N 1
ATOM 846 C CA . ARG A 1 107 ? -10.823 4.463 11.555 1.00 93.62 107 ARG A CA 1
ATOM 847 C C . ARG A 1 107 ? -11.450 4.024 12.875 1.00 93.62 107 ARG A C 1
ATOM 849 O O . ARG A 1 107 ? -12.666 4.124 13.059 1.00 93.62 107 ARG A O 1
ATOM 856 N N . LEU A 1 108 ? -10.627 3.551 13.802 1.00 96.12 108 LEU A N 1
ATOM 857 C CA . LEU A 1 108 ? -11.017 3.256 15.173 1.00 96.12 108 LEU A CA 1
ATOM 858 C C . LEU A 1 108 ? -11.015 4.550 15.995 1.00 96.12 108 LEU A C 1
ATOM 860 O O . LEU A 1 108 ? -9.990 5.214 16.140 1.00 96.12 108 LEU A O 1
ATOM 864 N N . VAL A 1 109 ? -12.166 4.881 16.569 1.00 97.06 109 VAL A N 1
ATOM 865 C CA . VAL A 1 109 ? -12.387 6.071 17.390 1.00 97.06 109 VAL A CA 1
ATOM 866 C C . VAL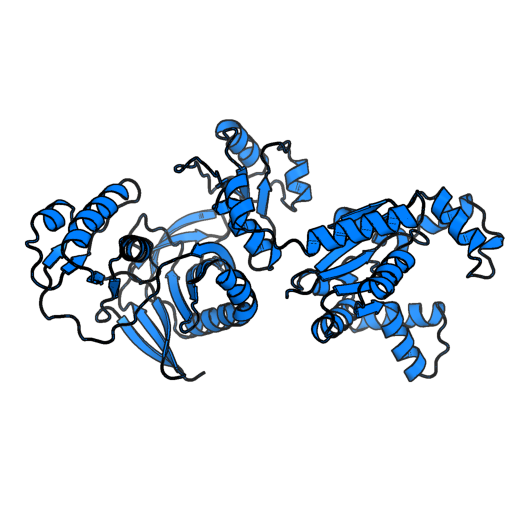 A 1 109 ? -12.649 5.637 18.826 1.00 97.06 109 VAL A C 1
ATOM 868 O O . VAL A 1 109 ? -13.637 4.957 19.112 1.00 97.06 109 VAL A O 1
ATOM 871 N N . TYR A 1 110 ? -11.778 6.040 19.744 1.00 96.00 110 TYR A N 1
ATOM 872 C CA . TYR A 1 110 ? -11.943 5.785 21.169 1.00 96.00 110 TYR A CA 1
ATOM 873 C C . TYR A 1 110 ? -12.531 7.016 21.859 1.00 96.00 110 TYR A C 1
ATOM 875 O O . TYR A 1 110 ? -11.880 8.057 21.931 1.00 96.00 110 TYR A O 1
ATOM 883 N N . ILE A 1 111 ? -13.756 6.899 22.375 1.00 96.12 111 ILE A N 1
ATOM 884 C CA . ILE A 1 111 ? -14.374 7.945 23.193 1.00 96.12 111 ILE A CA 1
ATOM 885 C C . ILE A 1 111 ? -13.970 7.728 24.648 1.00 96.12 111 ILE A C 1
ATOM 887 O O . ILE A 1 111 ? -14.366 6.732 25.267 1.00 96.12 111 ILE A O 1
ATOM 891 N N . GLU A 1 112 ? -13.208 8.675 25.177 1.00 94.00 112 GLU A N 1
ATOM 892 C CA . GLU A 1 112 ? -12.724 8.700 26.550 1.00 94.00 112 GLU A CA 1
ATOM 893 C C . GLU A 1 112 ? -13.545 9.681 27.383 1.00 94.00 112 GLU A C 1
ATOM 895 O O . GLU A 1 112 ? -13.918 10.749 26.911 1.00 94.00 112 GLU A O 1
ATOM 900 N N . ALA A 1 113 ? -13.854 9.295 28.616 1.00 93.19 113 ALA A N 1
ATOM 901 C CA . ALA A 1 113 ? -14.408 10.197 29.608 1.00 93.19 113 ALA A CA 1
ATOM 902 C C . ALA A 1 113 ? -13.969 9.736 30.996 1.00 93.19 113 ALA A C 1
ATOM 904 O O . ALA A 1 113 ? -13.898 8.528 31.263 1.00 93.19 113 ALA A O 1
ATOM 905 N N . ASP A 1 114 ? -13.729 10.704 31.860 1.00 92.06 114 ASP A N 1
ATOM 906 C CA . ASP A 1 114 ? -13.350 10.535 33.246 1.00 92.06 114 ASP A CA 1
ATOM 907 C C . ASP A 1 114 ? -14.374 9.685 34.023 1.00 92.06 114 ASP A C 1
ATOM 909 O O . ASP A 1 114 ? -15.583 9.684 33.745 1.00 92.06 114 ASP A O 1
ATOM 913 N N . ILE A 1 115 ? -13.887 8.879 34.969 1.00 89.12 115 ILE A N 1
ATOM 914 C CA . ILE A 1 115 ? -14.709 7.854 35.618 1.00 89.12 115 ILE A CA 1
ATOM 915 C C . ILE A 1 115 ? -15.815 8.473 36.479 1.00 89.12 115 ILE A C 1
ATOM 917 O O . ILE A 1 115 ? -16.924 7.929 36.516 1.00 89.12 115 ILE A O 1
ATOM 921 N N . GLU A 1 116 ? -15.572 9.635 37.085 1.00 89.69 116 GLU A N 1
ATOM 922 C CA . GLU A 1 116 ? -16.566 10.404 37.826 1.00 89.69 116 GLU A CA 1
ATOM 923 C C . GLU A 1 116 ? -17.668 10.911 36.881 1.00 89.69 116 GLU A C 1
ATOM 925 O O . GLU A 1 116 ? -18.857 10.719 37.153 1.00 89.69 116 GLU A O 1
ATOM 930 N N . LYS A 1 117 ? -17.307 11.444 35.704 1.00 90.06 117 LYS A N 1
ATOM 931 C CA . LYS A 1 117 ? -18.281 11.861 34.674 1.00 90.06 117 LYS A CA 1
ATOM 932 C C . LYS A 1 117 ? -19.115 10.692 34.158 1.00 90.06 117 LYS A C 1
ATOM 934 O O . LYS A 1 117 ? -20.331 10.815 33.969 1.00 90.06 117 LYS A O 1
ATOM 939 N N . ARG A 1 118 ? -18.488 9.538 33.914 1.00 90.81 118 ARG A N 1
ATOM 940 C CA . ARG A 1 118 ? -19.187 8.320 33.463 1.00 90.81 118 ARG A CA 1
ATOM 941 C C . ARG A 1 118 ? -20.157 7.811 34.525 1.00 90.81 118 ARG A C 1
ATOM 943 O O . ARG A 1 118 ? -21.272 7.413 34.180 1.00 90.81 118 ARG A O 1
ATOM 950 N N . PHE A 1 119 ? -19.770 7.881 35.796 1.00 88.19 119 PHE A N 1
ATOM 951 C CA . PHE A 1 119 ? -20.634 7.538 36.919 1.00 88.19 119 PHE A CA 1
ATOM 952 C C . PHE A 1 119 ? -21.858 8.461 36.999 1.00 88.19 119 PHE A C 1
ATOM 954 O O . PHE A 1 119 ? -22.988 7.968 37.003 1.00 88.19 119 PHE A O 1
ATOM 961 N N . GLU A 1 120 ? -21.662 9.785 36.948 1.00 87.31 120 GLU A N 1
ATOM 962 C CA . GLU A 1 120 ? -22.765 10.759 36.929 1.00 87.31 120 GLU A CA 1
ATOM 963 C C . GLU A 1 120 ? -23.771 10.468 35.807 1.00 87.31 120 GLU A C 1
ATOM 965 O O . GLU A 1 120 ? -24.988 10.541 36.005 1.00 87.31 120 GLU A O 1
ATOM 970 N N . ARG A 1 121 ? -23.273 10.110 34.617 1.00 88.19 121 ARG A N 1
ATOM 971 C CA . ARG A 1 121 ? -24.104 9.764 33.456 1.00 88.19 121 ARG A CA 1
ATOM 972 C C . ARG A 1 121 ? -24.929 8.503 33.689 1.00 88.19 121 ARG A C 1
ATOM 974 O O . ARG A 1 121 ? -26.088 8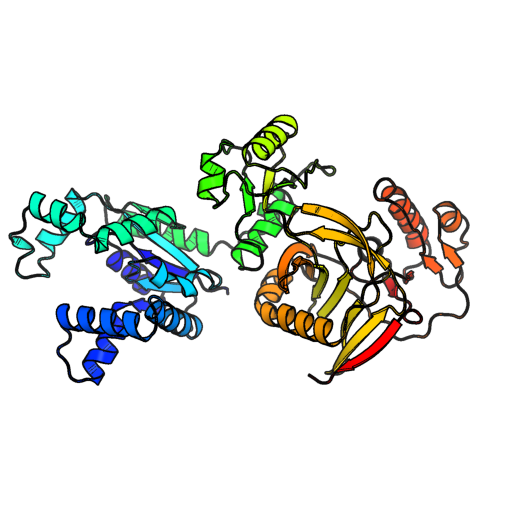.474 33.285 1.00 88.19 121 ARG A O 1
ATOM 981 N N . ILE A 1 122 ? -24.367 7.472 34.318 1.00 83.06 122 ILE A N 1
ATOM 982 C CA . ILE A 1 122 ? -25.087 6.221 34.612 1.00 83.06 122 ILE A CA 1
ATOM 983 C C . ILE A 1 122 ? -26.194 6.455 35.629 1.00 83.06 122 ILE A C 1
ATOM 985 O O . ILE A 1 122 ? -27.336 6.080 35.364 1.00 83.06 122 ILE A O 1
ATOM 989 N N . VAL A 1 123 ? -25.880 7.144 36.728 1.00 81.50 123 VAL A N 1
ATOM 990 C CA . VAL A 1 123 ? -26.857 7.454 37.780 1.00 81.50 123 VAL A CA 1
ATOM 991 C C . VAL A 1 123 ? -28.018 8.274 37.212 1.00 81.50 123 VAL A C 1
ATOM 993 O O . VAL A 1 123 ? -29.181 7.952 37.457 1.00 81.50 123 VAL A O 1
ATOM 996 N N . LYS A 1 124 ? -27.724 9.292 36.388 1.00 81.19 124 LYS A N 1
ATOM 997 C CA . LYS A 1 124 ? -28.755 10.116 35.732 1.00 81.19 124 LYS A CA 1
ATOM 998 C C . LYS A 1 124 ? -29.580 9.335 34.708 1.00 81.19 124 LYS A C 1
ATOM 1000 O O . LYS A 1 124 ? -30.789 9.538 34.622 1.00 81.19 124 LYS A O 1
ATOM 1005 N N . ARG A 1 125 ? -28.944 8.463 33.921 1.00 76.31 125 ARG A N 1
ATOM 1006 C CA . ARG A 1 125 ? -29.603 7.697 32.854 1.00 76.31 125 ARG A CA 1
ATOM 1007 C C . ARG A 1 125 ? -30.563 6.646 33.409 1.00 76.31 125 ARG A C 1
ATOM 1009 O O . ARG A 1 125 ? -31.620 6.457 32.815 1.00 76.31 125 ARG A O 1
ATOM 1016 N N . GLY A 1 126 ? -30.213 5.989 34.520 1.00 64.38 126 GLY A N 1
ATOM 1017 C CA . GLY A 1 126 ? -31.078 5.019 35.200 1.00 64.38 126 GLY A CA 1
ATOM 1018 C C . GLY A 1 126 ? -31.609 3.915 34.279 1.00 64.38 126 GLY A C 1
ATOM 1019 O O . GLY A 1 126 ? -32.793 3.596 34.347 1.00 64.38 126 GLY A O 1
ATOM 1020 N N . GLU A 1 127 ? -30.780 3.415 33.355 1.00 63.16 127 GLU A N 1
ATOM 1021 C CA . GLU A 1 127 ? -31.218 2.454 32.333 1.00 63.16 127 GLU A CA 1
ATOM 1022 C C . GLU A 1 127 ? -31.427 1.057 32.926 1.00 63.16 127 GLU A C 1
ATOM 1024 O O . GLU A 1 127 ? -32.328 0.334 32.500 1.00 63.16 127 GLU A O 1
ATOM 1029 N N . ASN A 1 128 ? -30.620 0.688 33.921 1.00 61.66 128 ASN A N 1
ATOM 1030 C CA . ASN A 1 128 ? -30.818 -0.504 34.733 1.00 61.66 128 ASN A CA 1
ATOM 1031 C C . ASN A 1 128 ? -31.467 -0.141 36.075 1.00 61.66 128 ASN A C 1
ATOM 1033 O O . ASN A 1 128 ? -31.312 0.967 36.592 1.00 61.66 128 ASN A O 1
ATOM 1037 N N . VAL A 1 129 ? -32.182 -1.109 36.652 1.00 57.41 129 VAL A N 1
ATOM 1038 C CA . VAL A 1 129 ? -32.949 -0.957 37.903 1.00 57.41 129 VAL A CA 1
ATOM 1039 C C . VAL A 1 129 ? -32.056 -0.527 39.079 1.00 57.41 129 VAL A C 1
ATOM 1041 O O . VAL A 1 129 ? -32.505 0.175 39.980 1.00 57.41 129 VAL A O 1
ATOM 1044 N N . ASP A 1 130 ? -30.784 -0.910 39.045 1.00 62.19 130 ASP A N 1
ATOM 1045 C CA . ASP A 1 130 ? -29.763 -0.678 40.063 1.00 62.19 130 ASP A CA 1
ATOM 1046 C C . ASP A 1 130 ? -28.873 0.553 39.803 1.00 62.19 130 ASP A C 1
ATOM 1048 O O . ASP A 1 130 ? -28.167 0.990 40.712 1.00 62.19 130 ASP A O 1
ATOM 1052 N N . ASP A 1 131 ? -28.935 1.171 38.616 1.00 67.38 131 ASP A N 1
ATOM 1053 C CA . ASP A 1 131 ? -28.040 2.277 38.229 1.00 67.38 131 ASP A CA 1
ATOM 1054 C C . ASP A 1 131 ? -28.174 3.501 39.156 1.00 67.38 131 ASP A C 1
ATOM 1056 O O . ASP A 1 131 ? -27.185 4.175 39.441 1.00 67.38 131 ASP A O 1
ATOM 1060 N N . ARG A 1 132 ? -29.385 3.785 39.657 1.00 68.81 132 ARG A N 1
ATOM 1061 C CA . ARG A 1 132 ? -29.659 4.950 40.524 1.00 68.81 132 ARG A CA 1
ATOM 1062 C C . ARG A 1 132 ? -29.133 4.797 41.952 1.00 68.81 132 ARG A C 1
ATOM 1064 O O . ARG A 1 132 ? -28.913 5.802 42.616 1.00 68.81 132 ARG A O 1
ATOM 1071 N N . ASN A 1 133 ? -28.933 3.560 42.406 1.00 73.56 133 ASN A N 1
ATOM 1072 C CA . ASN A 1 133 ? -28.479 3.244 43.764 1.00 73.56 133 ASN A CA 1
ATOM 1073 C C . ASN A 1 133 ? -26.997 2.835 43.800 1.00 73.56 133 ASN A C 1
ATOM 1075 O O . ASN A 1 133 ? -26.484 2.432 44.843 1.00 73.56 133 ASN A O 1
ATOM 1079 N N . LYS A 1 134 ? -26.309 2.900 42.655 1.00 77.81 134 LYS A N 1
ATOM 1080 C CA . LYS A 1 134 ? -24.921 2.475 42.514 1.00 77.81 134 LYS A CA 1
ATOM 1081 C C . LYS A 1 134 ? -23.985 3.501 43.143 1.00 77.81 134 LYS A C 1
ATOM 1083 O O . LYS A 1 134 ? -24.132 4.693 42.899 1.00 77.81 134 LYS A O 1
ATOM 1088 N N . THR A 1 135 ? -23.005 3.051 43.923 1.00 84.88 135 THR A N 1
ATOM 1089 C CA . THR A 1 135 ? -21.947 3.922 44.457 1.00 84.88 135 THR A CA 1
ATOM 1090 C C . THR A 1 135 ? -20.801 4.060 43.454 1.00 84.88 135 THR A C 1
ATOM 1092 O O . THR A 1 135 ? -20.589 3.181 42.613 1.00 84.88 135 THR A O 1
ATOM 1095 N N . LEU A 1 136 ? -20.025 5.145 43.554 1.00 83.81 136 LEU A N 1
ATOM 1096 C CA . LEU A 1 136 ? -18.838 5.349 42.714 1.00 83.81 136 LEU A CA 1
ATOM 1097 C C . LEU A 1 136 ? -17.816 4.216 42.898 1.00 83.81 136 LEU A C 1
ATOM 1099 O O . LEU A 1 136 ? -17.196 3.779 41.936 1.00 83.81 136 LEU A O 1
ATOM 1103 N N . GLU A 1 137 ? -17.670 3.702 44.118 1.00 84.38 137 GLU A N 1
ATOM 1104 C CA . GLU A 1 137 ? -16.763 2.593 44.424 1.00 84.38 137 GLU A CA 1
ATOM 1105 C C . GLU A 1 137 ? -17.211 1.285 43.759 1.00 84.38 137 GLU A C 1
ATOM 1107 O O . GLU A 1 137 ? -16.408 0.609 43.114 1.00 84.38 137 GLU A O 1
ATOM 1112 N N . GLN A 1 138 ? -18.513 0.975 43.807 1.00 81.50 138 GLN A N 1
ATOM 1113 C CA . GLN A 1 138 ? -19.064 -0.170 43.083 1.00 81.50 138 GLN A CA 1
ATOM 1114 C C . GLN A 1 138 ? -18.889 0.001 41.570 1.00 81.50 138 GLN A C 1
ATOM 1116 O O . GLN A 1 138 ? -18.576 -0.954 40.863 1.00 81.50 138 GLN A O 1
ATOM 1121 N N . PHE A 1 139 ? -19.048 1.225 41.062 1.00 84.06 139 PHE A N 1
ATOM 1122 C CA . PHE A 1 139 ? -18.809 1.517 39.656 1.00 84.06 139 PHE A CA 1
ATOM 1123 C C . PHE A 1 139 ? -17.339 1.325 39.264 1.00 84.06 139 PHE A C 1
ATOM 1125 O O . PHE A 1 139 ? -17.076 0.713 38.230 1.00 84.06 139 PHE A O 1
ATOM 1132 N N . ARG A 1 140 ? -16.381 1.770 40.086 1.00 84.44 140 ARG A N 1
ATOM 1133 C CA . ARG A 1 140 ? -14.945 1.537 39.861 1.00 84.44 140 ARG A CA 1
ATOM 1134 C C . ARG A 1 140 ? -14.632 0.047 39.764 1.00 84.44 140 ARG A C 1
ATOM 1136 O O . ARG A 1 140 ? -14.059 -0.374 38.765 1.00 84.44 140 ARG A O 1
ATOM 1143 N N . LYS A 1 141 ? -15.119 -0.748 40.719 1.00 82.12 141 LYS A N 1
ATOM 1144 C CA . LYS A 1 141 ? -14.936 -2.206 40.735 1.00 82.12 141 LYS A CA 1
ATOM 1145 C C . LYS A 1 141 ? -15.507 -2.887 39.488 1.00 82.12 141 LYS A C 1
ATOM 1147 O O . LYS A 1 141 ? -14.867 -3.750 38.896 1.00 82.12 141 LYS A O 1
ATOM 1152 N N . ASP A 1 142 ? -16.683 -2.464 39.033 1.00 75.81 142 ASP A N 1
ATOM 1153 C CA . ASP A 1 142 ? -17.289 -3.004 37.811 1.00 75.81 142 ASP A CA 1
ATOM 1154 C C . ASP A 1 142 ? -16.482 -2.656 36.542 1.00 75.81 142 ASP A C 1
ATOM 1156 O O . ASP A 1 142 ? -16.509 -3.411 35.567 1.00 75.81 142 ASP A O 1
ATOM 1160 N N . ASN A 1 143 ? -15.742 -1.539 36.552 1.00 76.12 143 ASN A N 1
ATOM 1161 C CA . ASN A 1 143 ? -14.868 -1.104 35.453 1.00 76.12 143 ASN A CA 1
ATOM 1162 C C . ASN A 1 143 ? -13.472 -1.761 35.466 1.00 76.12 143 ASN A C 1
ATOM 1164 O O . ASN A 1 143 ? -12.672 -1.535 34.555 1.00 76.12 143 ASN A O 1
ATOM 1168 N N . GLU A 1 144 ? -13.173 -2.582 36.472 1.00 76.12 144 GLU A N 1
ATOM 1169 C CA . GLU A 1 144 ? -11.959 -3.408 36.535 1.00 76.12 144 GLU A CA 1
ATOM 1170 C C . GLU A 1 144 ? -12.170 -4.806 35.933 1.00 76.12 144 GLU A C 1
ATOM 1172 O O . GLU A 1 144 ? -11.215 -5.562 35.756 1.00 76.12 144 GLU A O 1
ATOM 1177 N N . GLY A 1 145 ? -13.411 -5.157 35.578 1.00 70.88 145 GLY A N 1
ATOM 1178 C CA . GLY A 1 145 ? -13.740 -6.444 34.973 1.00 70.88 145 GLY A CA 1
ATOM 1179 C C . GLY A 1 145 ? -13.098 -6.664 33.597 1.00 70.88 145 GLY A C 1
ATOM 1180 O O . GLY A 1 145 ? -12.809 -5.729 32.847 1.00 70.88 145 GLY A O 1
ATOM 1181 N N . GLU A 1 146 ? -12.950 -7.935 33.219 1.00 65.25 146 GLU A N 1
ATOM 1182 C CA . GLU A 1 146 ? -12.270 -8.374 31.990 1.00 65.25 146 GLU A CA 1
ATOM 1183 C C . GLU A 1 146 ? -12.797 -7.690 30.712 1.00 65.25 146 GLU A C 1
ATOM 1185 O O . GLU A 1 146 ? -12.027 -7.318 29.826 1.00 65.25 146 GLU A O 1
ATOM 1190 N N . ALA A 1 147 ? -14.111 -7.463 30.627 1.00 65.94 147 ALA A N 1
ATOM 1191 C CA . ALA A 1 147 ? -14.731 -6.819 29.471 1.00 65.94 147 ALA A CA 1
ATOM 1192 C C . ALA A 1 147 ? -14.297 -5.352 29.286 1.00 65.94 147 ALA A C 1
ATOM 1194 O O . ALA A 1 147 ? -14.151 -4.912 28.148 1.00 65.94 147 ALA A O 1
ATOM 1195 N N . GLU A 1 148 ? -14.082 -4.604 30.372 1.00 72.69 148 GLU A N 1
ATOM 1196 C CA . GLU A 1 148 ? -13.594 -3.217 30.314 1.00 72.69 148 GLU A CA 1
ATOM 1197 C C . GLU A 1 148 ? -12.071 -3.174 30.118 1.00 72.69 148 GLU A C 1
ATOM 1199 O O . GLU A 1 148 ? -11.561 -2.324 29.387 1.00 72.69 148 GLU A O 1
ATOM 1204 N N . ALA A 1 149 ? -11.331 -4.156 30.648 1.00 71.44 149 ALA A N 1
ATOM 1205 C CA . ALA A 1 149 ? -9.902 -4.304 30.367 1.00 71.44 149 ALA A CA 1
ATOM 1206 C C . ALA A 1 149 ? -9.618 -4.508 28.863 1.00 71.44 149 ALA A C 1
ATOM 1208 O O . ALA A 1 149 ? -8.712 -3.882 28.307 1.00 71.44 149 ALA A O 1
ATOM 1209 N N . GLN A 1 150 ? -10.428 -5.323 28.174 1.00 75.38 150 GLN A N 1
ATOM 1210 C CA . GLN A 1 150 ? -10.317 -5.507 26.720 1.00 75.38 150 GLN A CA 1
ATOM 1211 C C . GLN A 1 150 ? -10.615 -4.218 25.939 1.00 75.38 150 GLN A C 1
ATOM 1213 O O . GLN A 1 150 ? -9.939 -3.936 24.945 1.00 75.38 150 GLN A O 1
ATOM 1218 N N . ILE A 1 151 ? -11.573 -3.412 26.407 1.00 81.12 151 ILE A N 1
ATOM 1219 C CA . ILE A 1 151 ? -11.893 -2.109 25.813 1.00 81.12 151 ILE A CA 1
ATOM 1220 C C . ILE A 1 151 ? -10.710 -1.152 25.971 1.00 81.12 151 ILE A C 1
ATOM 1222 O O . ILE A 1 151 ? -10.308 -0.536 24.987 1.00 81.12 151 ILE A O 1
ATOM 1226 N N . LYS A 1 152 ? -10.084 -1.080 27.152 1.00 78.75 152 LYS A N 1
ATOM 1227 C CA . LYS A 1 152 ? -8.887 -0.246 27.376 1.00 78.75 152 LYS A CA 1
ATOM 1228 C C . LYS A 1 152 ? -7.749 -0.592 26.412 1.00 78.75 152 LYS A C 1
ATOM 1230 O O . LYS A 1 152 ? -7.068 0.308 25.922 1.00 78.75 152 LYS A O 1
ATOM 1235 N N . GLY A 1 153 ? -7.593 -1.871 26.060 1.00 80.69 153 GLY A N 1
ATOM 1236 C CA . GLY A 1 153 ? -6.630 -2.321 25.049 1.00 80.69 153 GLY A CA 1
ATOM 1237 C C . GLY A 1 153 ? -6.847 -1.723 23.649 1.00 80.69 153 GLY A C 1
ATOM 1238 O O . GLY A 1 153 ? -5.891 -1.600 22.883 1.00 80.69 153 GLY A O 1
ATOM 1239 N N . LEU A 1 154 ? -8.071 -1.296 23.316 1.00 87.31 154 LEU A N 1
ATOM 1240 C CA . LEU A 1 154 ? -8.383 -0.642 22.040 1.00 87.31 154 LEU A CA 1
ATOM 1241 C C . LEU A 1 154 ? -7.875 0.797 21.969 1.00 87.31 154 LEU A C 1
ATOM 1243 O O . LEU A 1 154 ? -7.566 1.259 20.873 1.00 87.31 154 LEU A O 1
ATOM 1247 N N . LYS A 1 155 ? -7.737 1.494 23.106 1.00 88.50 155 LYS A N 1
ATOM 1248 C CA . LYS A 1 155 ? -7.247 2.882 23.144 1.00 88.50 155 LYS A CA 1
ATOM 1249 C C . LYS A 1 155 ? -5.872 3.006 22.487 1.00 88.50 155 LYS A C 1
ATOM 1251 O O . LYS A 1 155 ? -5.642 3.916 21.702 1.00 88.50 155 LYS A O 1
ATOM 1256 N N . ALA A 1 156 ? -4.984 2.046 22.748 1.00 80.31 156 ALA A N 1
ATOM 1257 C CA . ALA A 1 156 ? -3.634 2.010 22.182 1.00 80.31 156 ALA A CA 1
ATOM 1258 C C . ALA A 1 156 ? -3.595 1.753 20.662 1.00 80.31 156 ALA A C 1
ATOM 1260 O O . ALA A 1 156 ? -2.540 1.881 20.050 1.00 80.31 156 ALA A O 1
ATOM 1261 N N . ARG A 1 157 ? -4.717 1.346 20.059 1.00 84.44 157 ARG A N 1
ATOM 1262 C CA . ARG A 1 157 ? -4.851 1.072 18.621 1.00 84.44 157 ARG A CA 1
ATOM 1263 C C . ARG A 1 157 ? -5.785 2.059 17.921 1.00 84.44 157 ARG A C 1
ATOM 1265 O O . ARG A 1 157 ? -6.087 1.852 16.752 1.00 84.44 157 ARG A O 1
ATOM 1272 N N . ALA A 1 158 ? -6.292 3.062 18.635 1.00 89.06 158 ALA A N 1
ATOM 1273 C CA . ALA A 1 158 ? -7.243 4.016 18.091 1.00 89.06 158 ALA A CA 1
ATOM 1274 C C . ALA A 1 158 ? -6.543 5.026 17.179 1.00 89.06 158 ALA A C 1
ATOM 1276 O O . ALA A 1 158 ? -5.510 5.584 17.543 1.00 89.06 158 ALA A O 1
ATOM 1277 N N . ASP A 1 159 ? -7.143 5.294 16.022 1.00 87.69 159 ASP A N 1
ATOM 1278 C CA . ASP A 1 159 ? -6.714 6.356 15.110 1.00 87.69 159 ASP A CA 1
ATOM 1279 C C . ASP A 1 159 ? -7.063 7.740 15.674 1.00 87.69 159 ASP A C 1
ATOM 1281 O O . ASP A 1 159 ? -6.346 8.717 15.460 1.00 87.69 159 ASP A O 1
ATOM 1285 N N . PHE A 1 160 ? -8.166 7.816 16.425 1.00 91.44 160 PHE A N 1
ATOM 1286 C CA . PHE A 1 160 ? -8.610 9.023 17.112 1.00 91.44 160 PHE A CA 1
ATOM 1287 C C . PHE A 1 160 ? -8.988 8.714 18.557 1.00 91.44 160 PHE A C 1
ATOM 1289 O O . PHE A 1 160 ? -9.739 7.778 18.829 1.00 91.44 160 PHE A O 1
ATOM 1296 N N . ILE A 1 161 ? -8.518 9.550 19.480 1.00 94.00 161 ILE A N 1
ATOM 1297 C CA . ILE A 1 161 ? -8.972 9.567 20.872 1.00 94.00 161 ILE A CA 1
ATOM 1298 C C . ILE A 1 161 ? -9.742 10.869 21.074 1.00 94.00 161 ILE A C 1
ATOM 1300 O O . ILE A 1 161 ? -9.209 11.952 20.832 1.00 94.00 161 ILE A O 1
ATOM 1304 N N . VAL A 1 162 ? -11.005 10.756 21.477 1.00 94.62 162 VAL A N 1
ATOM 1305 C CA . VAL A 1 162 ? -11.903 11.892 21.687 1.00 94.62 162 VAL A CA 1
ATOM 1306 C C . VAL A 1 162 ? -12.249 11.963 23.163 1.00 94.62 162 VAL A C 1
ATOM 1308 O O . VAL A 1 162 ? -12.997 11.132 23.675 1.00 94.62 162 VAL A O 1
ATOM 1311 N N . ASP A 1 163 ? -11.706 12.977 23.824 1.00 92.81 163 ASP A N 1
ATOM 1312 C CA . ASP A 1 163 ? -12.095 13.369 25.174 1.00 92.81 163 ASP A CA 1
ATOM 1313 C C . ASP A 1 163 ? -13.544 13.878 25.168 1.00 92.81 163 ASP A C 1
ATOM 1315 O O . ASP A 1 163 ? -13.903 14.747 24.362 1.00 92.81 163 ASP A O 1
ATOM 1319 N N . ASN A 1 164 ? -14.359 13.344 26.071 1.00 95.44 164 ASN A N 1
ATOM 1320 C CA . ASN A 1 164 ? -15.751 13.700 26.274 1.00 95.44 164 ASN A CA 1
ATOM 1321 C C . ASN A 1 164 ? -16.036 14.061 27.742 1.00 95.44 164 ASN A C 1
ATOM 1323 O O . ASN A 1 164 ? -17.021 13.580 28.311 1.00 95.44 164 ASN A O 1
ATOM 1327 N N . ASP A 1 165 ? -15.193 14.892 28.356 1.00 91.44 165 ASP A N 1
ATOM 1328 C CA . ASP A 1 165 ? -15.416 15.413 29.716 1.00 91.44 165 ASP A CA 1
ATOM 1329 C C . ASP A 1 165 ? -16.181 16.743 29.746 1.00 91.44 165 ASP A C 1
ATOM 1331 O O . ASP A 1 165 ? -16.802 17.086 30.761 1.00 91.44 165 ASP A O 1
ATOM 1335 N N . GLY A 1 166 ? -16.168 17.460 28.621 1.00 90.56 166 GLY A N 1
ATOM 1336 C CA . GLY A 1 166 ? -16.825 18.750 28.426 1.00 90.56 166 GLY A CA 1
ATOM 1337 C C . GLY A 1 166 ? -18.310 18.673 28.059 1.00 90.56 166 GLY A C 1
ATOM 1338 O O . GLY A 1 166 ? -19.002 17.674 28.296 1.00 90.56 166 GLY A O 1
ATOM 1339 N N . ALA A 1 167 ? -18.813 19.769 27.490 1.00 91.44 167 ALA A N 1
ATOM 1340 C CA . ALA A 1 167 ? -20.197 19.878 27.035 1.00 91.44 167 ALA A CA 1
ATOM 1341 C C . ALA A 1 167 ? -20.467 19.046 25.764 1.00 91.44 167 ALA A C 1
ATOM 1343 O O . ALA A 1 167 ? -19.551 18.640 25.044 1.00 91.44 167 ALA A O 1
ATOM 1344 N N . ILE A 1 168 ? -21.743 18.789 25.458 1.00 93.12 168 ILE A N 1
ATOM 1345 C CA . ILE A 1 168 ? -22.117 17.958 24.302 1.00 93.12 168 ILE A CA 1
ATOM 1346 C C . ILE A 1 168 ? -21.734 18.624 22.970 1.00 93.12 168 ILE A C 1
ATOM 1348 O O . ILE A 1 168 ? -21.351 17.945 22.021 1.00 93.12 168 ILE A O 1
ATOM 1352 N N . GLU A 1 169 ? -21.750 19.953 22.924 1.00 93.81 169 GLU A N 1
ATOM 1353 C CA . GLU A 1 169 ? -21.330 20.762 21.783 1.00 93.81 169 GLU A CA 1
ATOM 1354 C C . GLU A 1 169 ? -19.831 20.596 21.498 1.00 93.81 169 GLU A C 1
ATOM 1356 O O . GLU A 1 169 ? -19.420 20.558 20.338 1.00 93.81 169 GLU A O 1
ATOM 1361 N N . GLU A 1 170 ? -19.009 20.427 22.539 1.00 92.44 170 GLU A N 1
ATOM 1362 C CA . GLU A 1 170 ? -17.576 20.162 22.387 1.00 92.44 170 GLU A CA 1
ATOM 1363 C C . GLU A 1 170 ? -17.327 18.775 21.796 1.00 92.44 170 GLU A C 1
ATOM 1365 O O . GLU A 1 170 ? -16.483 18.626 20.908 1.00 92.44 170 GLU A O 1
ATOM 1370 N N . LEU A 1 171 ? -18.077 17.760 22.247 1.00 93.62 171 LEU A N 1
ATOM 1371 C CA . LEU A 1 171 ? -18.033 16.427 21.646 1.00 93.62 171 LEU A CA 1
ATOM 1372 C C . LEU A 1 171 ? -18.381 16.511 20.157 1.00 93.62 171 LEU A C 1
ATOM 1374 O O . LEU A 1 171 ? -17.649 15.983 19.324 1.00 93.62 171 LEU A O 1
ATOM 1378 N N . TYR A 1 172 ? -19.465 17.203 19.816 1.00 96.56 172 TYR A N 1
ATOM 1379 C CA . TYR A 1 172 ? -19.910 17.375 18.435 1.00 96.56 172 TYR A CA 1
ATOM 1380 C C . TYR A 1 172 ? -18.858 18.080 17.572 1.00 96.56 172 TYR A C 1
ATOM 1382 O O . TYR A 1 172 ? -18.506 17.566 16.510 1.00 96.56 172 TYR A O 1
ATOM 1390 N N . GLY A 1 173 ? -18.255 19.168 18.060 1.00 91.06 173 GLY A N 1
ATOM 1391 C CA . GLY A 1 173 ? -17.171 19.860 17.357 1.00 91.06 173 GLY A CA 1
ATOM 1392 C C . GLY A 1 173 ? -15.916 18.997 17.156 1.00 91.06 173 GLY A C 1
ATOM 1393 O O . GLY A 1 173 ? -15.290 19.042 16.091 1.00 91.06 173 GLY A O 1
ATOM 1394 N N . LYS A 1 174 ? -15.561 18.156 18.140 1.00 93.12 174 LYS A N 1
ATOM 1395 C CA . LYS A 1 174 ? -14.464 17.176 18.016 1.00 93.12 174 LYS A CA 1
ATOM 1396 C C . LYS A 1 174 ? -14.777 16.116 16.952 1.00 93.12 174 LYS A C 1
ATOM 1398 O O . LYS A 1 174 ? -13.902 15.787 16.149 1.00 93.12 174 LYS A O 1
ATOM 1403 N N . ILE A 1 175 ? -16.015 15.618 16.908 1.00 95.56 175 ILE A N 1
ATOM 1404 C CA . ILE A 1 175 ? -16.475 14.653 15.897 1.00 95.56 175 ILE A CA 1
ATOM 1405 C C . ILE A 1 175 ? -16.479 15.268 14.492 1.00 95.56 175 ILE A C 1
ATOM 1407 O O . ILE A 1 175 ? -15.986 14.639 13.558 1.00 95.56 175 ILE A O 1
ATOM 1411 N N . ASP A 1 176 ? -16.955 16.503 14.339 1.00 91.94 176 ASP A N 1
ATOM 1412 C CA . ASP A 1 176 ? -16.917 17.222 13.061 1.00 91.94 176 ASP A CA 1
ATOM 1413 C C . ASP A 1 176 ? -15.488 17.399 12.558 1.00 91.94 176 ASP A C 1
ATOM 1415 O O . ASP A 1 176 ? -15.169 17.054 11.422 1.00 91.94 176 ASP A O 1
ATOM 1419 N N . SER A 1 177 ? -14.599 17.869 13.435 1.00 84.81 177 SER A N 1
ATOM 1420 C CA . SER A 1 177 ? -13.183 18.058 13.111 1.00 84.81 177 SER A CA 1
ATOM 1421 C C . SER A 1 177 ? -12.515 16.747 12.690 1.00 84.81 177 SER A C 1
ATOM 1423 O O . SER A 1 177 ? -11.660 16.733 11.805 1.00 84.81 177 SER A O 1
ATOM 1425 N N . MET A 1 178 ? -12.889 15.631 13.318 1.00 91.06 178 MET A N 1
ATOM 1426 C CA . MET A 1 178 ? -12.416 14.299 12.948 1.00 91.06 178 MET A CA 1
ATOM 1427 C C . MET A 1 178 ? -12.932 13.878 11.566 1.00 91.06 178 MET A C 1
ATOM 1429 O O . MET A 1 178 ? -12.147 13.388 10.754 1.00 91.06 178 MET A O 1
ATOM 1433 N N . ILE A 1 179 ? -14.219 14.084 11.276 1.00 89.44 179 ILE A N 1
ATOM 1434 C CA . ILE A 1 179 ? -14.802 13.767 9.965 1.00 89.44 179 ILE A CA 1
ATOM 1435 C C . ILE A 1 179 ? -14.157 14.614 8.871 1.00 89.44 179 ILE A C 1
ATOM 1437 O O . ILE A 1 179 ? -13.799 14.069 7.832 1.00 89.44 179 ILE A O 1
ATOM 1441 N N . GLU A 1 180 ? -13.924 15.905 9.103 1.00 84.88 180 GLU A N 1
ATOM 1442 C CA . GLU A 1 180 ? -13.239 16.770 8.138 1.00 84.88 180 GLU A CA 1
ATOM 1443 C C . GLU A 1 180 ? -11.797 16.317 7.873 1.00 84.88 180 GLU A C 1
ATOM 1445 O O . GLU A 1 180 ? -11.378 16.262 6.719 1.00 84.88 180 GLU A O 1
ATOM 1450 N N . LYS A 1 181 ? -11.060 15.862 8.895 1.00 79.19 181 LYS A N 1
ATOM 1451 C CA . LYS A 1 181 ? -9.743 15.219 8.699 1.00 79.19 181 LYS A CA 1
ATOM 1452 C C . LYS A 1 181 ? -9.829 13.938 7.863 1.00 79.19 181 LYS A C 1
ATOM 1454 O O . LYS A 1 181 ? -8.892 13.622 7.137 1.00 79.19 181 LYS A O 1
ATOM 1459 N N . CYS A 1 182 ? -10.931 13.196 7.966 1.00 81.38 182 CYS A N 1
ATOM 1460 C CA . CYS A 1 182 ? -11.171 12.008 7.144 1.00 81.38 182 CYS A CA 1
ATOM 1461 C C . CYS A 1 182 ? -11.628 12.362 5.717 1.00 81.38 182 CYS A C 1
ATOM 1463 O O . CYS A 1 182 ? -11.356 11.609 4.786 1.00 81.38 182 CYS A O 1
ATOM 1465 N N . ARG A 1 183 ? -12.317 13.497 5.538 1.00 74.38 183 ARG A N 1
ATOM 1466 C CA . ARG A 1 183 ? -12.800 14.009 4.245 1.00 74.38 183 ARG A CA 1
ATOM 1467 C C . ARG A 1 183 ? -11.742 14.733 3.452 1.00 74.38 183 ARG A C 1
ATOM 1469 O O . ARG A 1 183 ? -11.828 14.725 2.223 1.00 74.38 183 ARG A O 1
ATOM 1476 N N . SER A 1 184 ? -10.794 15.388 4.125 1.00 57.56 184 SER A N 1
ATOM 1477 C CA . SER A 1 184 ? -9.702 16.062 3.449 1.00 57.56 184 SER A CA 1
ATOM 1478 C C . SER A 1 184 ? -9.011 15.005 2.607 1.00 57.56 184 SER A C 1
ATOM 1480 O O . SER A 1 184 ? -8.308 14.142 3.135 1.00 57.56 184 SER A O 1
ATOM 1482 N N . LYS A 1 185 ? -9.247 15.049 1.289 1.00 53.91 185 LYS A N 1
ATOM 1483 C CA . LYS A 1 185 ? -8.343 14.438 0.331 1.00 53.91 185 LYS A CA 1
ATOM 1484 C C . LYS A 1 185 ? -7.002 15.009 0.737 1.00 53.91 185 LYS A C 1
ATOM 1486 O O . LYS A 1 185 ? -6.798 16.213 0.584 1.00 53.91 185 LYS A O 1
ATOM 1491 N N . LYS A 1 186 ? -6.146 14.198 1.355 1.00 56.84 186 LYS A N 1
ATOM 1492 C CA . LYS A 1 186 ? -4.748 14.571 1.470 1.00 56.84 186 LYS A CA 1
ATOM 1493 C C . LYS A 1 186 ? -4.334 14.795 0.033 1.00 56.84 186 LYS A C 1
ATOM 1495 O O . LYS A 1 186 ? -4.280 13.846 -0.747 1.00 56.84 186 LYS A O 1
ATOM 1500 N N . ASP A 1 187 ? -4.201 16.061 -0.338 1.00 69.25 187 ASP A N 1
ATOM 1501 C CA . ASP A 1 187 ? -3.581 16.404 -1.592 1.00 69.25 187 ASP A CA 1
ATOM 1502 C C . ASP A 1 187 ? -2.183 15.816 -1.488 1.00 69.25 187 ASP A C 1
ATOM 1504 O O . ASP A 1 187 ? -1.354 16.280 -0.699 1.00 69.25 187 ASP A O 1
ATOM 1508 N N . ILE A 1 188 ? -1.984 14.706 -2.192 1.00 78.69 188 ILE A N 1
ATOM 1509 C CA . ILE A 1 188 ? -0.755 13.940 -2.104 1.00 78.69 188 ILE A CA 1
ATOM 1510 C C . ILE A 1 188 ? 0.425 14.827 -2.492 1.00 78.69 188 ILE A C 1
ATOM 1512 O O . ILE A 1 188 ? 1.491 14.684 -1.908 1.00 78.69 188 ILE A O 1
ATOM 1516 N N . PHE A 1 189 ? 0.217 15.813 -3.372 1.00 80.75 189 PHE A N 1
ATOM 1517 C CA . PHE A 1 189 ? 1.233 16.790 -3.747 1.00 80.75 189 PHE A CA 1
ATOM 1518 C C . PHE A 1 189 ? 1.612 17.698 -2.571 1.00 80.75 189 PHE A C 1
ATOM 1520 O O . PHE A 1 189 ? 2.797 17.825 -2.272 1.00 80.75 189 PHE A O 1
ATOM 1527 N N . SER A 1 190 ? 0.642 18.190 -1.795 1.00 83.62 190 SER A N 1
ATOM 1528 C CA . SER A 1 190 ? 0.931 18.914 -0.547 1.00 83.62 190 SER A CA 1
ATOM 1529 C C . SER A 1 190 ? 1.687 18.076 0.498 1.00 83.62 190 SER A C 1
ATOM 1531 O O . SER A 1 190 ? 2.434 18.623 1.312 1.00 83.62 190 SER A O 1
ATOM 1533 N N . GLU A 1 191 ? 1.492 16.753 0.524 1.00 86.56 191 GLU A N 1
ATOM 1534 C CA . GLU A 1 191 ? 2.242 15.860 1.413 1.00 86.56 191 GLU A CA 1
ATOM 1535 C C . GLU A 1 191 ? 3.650 15.596 0.861 1.00 86.56 191 GLU A C 1
ATOM 1537 O O . GLU A 1 191 ? 4.619 15.663 1.618 1.00 86.56 191 GLU A O 1
ATOM 1542 N N . ILE A 1 192 ? 3.789 15.398 -0.454 1.00 88.62 192 ILE A N 1
ATOM 1543 C CA . ILE A 1 192 ? 5.076 15.289 -1.158 1.00 88.62 192 ILE A CA 1
ATOM 1544 C C . ILE A 1 192 ? 5.946 16.522 -0.884 1.00 88.62 192 ILE A C 1
ATOM 1546 O O . ILE A 1 192 ? 7.119 16.360 -0.547 1.00 88.62 192 ILE A O 1
ATOM 1550 N N . ASP A 1 193 ? 5.379 17.727 -0.936 1.00 89.12 193 ASP A N 1
ATOM 1551 C CA . ASP A 1 193 ? 6.100 18.973 -0.647 1.00 89.12 193 ASP A CA 1
ATOM 1552 C C . ASP A 1 193 ? 6.610 19.041 0.802 1.00 89.12 193 ASP A C 1
ATOM 1554 O O . ASP A 1 193 ? 7.623 19.682 1.087 1.00 89.12 193 ASP A O 1
ATOM 1558 N N . LYS A 1 194 ? 5.936 18.356 1.734 1.00 89.94 194 LYS A N 1
ATOM 1559 C CA . LYS A 1 194 ? 6.287 18.356 3.162 1.00 89.94 194 LYS A CA 1
ATOM 1560 C C . LYS A 1 194 ? 7.320 17.300 3.525 1.00 89.94 194 LYS A C 1
ATOM 1562 O O . LYS A 1 194 ? 8.265 17.615 4.239 1.00 89.94 194 LYS A O 1
ATOM 1567 N N . ILE A 1 195 ? 7.119 16.055 3.090 1.00 91.38 195 ILE A N 1
ATOM 1568 C CA . ILE A 1 195 ? 7.906 14.896 3.560 1.00 91.38 195 ILE A CA 1
ATOM 1569 C C . ILE A 1 195 ? 8.700 14.207 2.448 1.00 91.38 195 ILE A C 1
ATOM 1571 O O . ILE A 1 195 ? 9.402 13.216 2.675 1.00 91.38 195 ILE A O 1
ATOM 1575 N N . GLY A 1 196 ? 8.614 14.731 1.230 1.00 91.50 196 GLY A N 1
ATOM 1576 C CA . GLY A 1 196 ? 9.209 14.154 0.041 1.00 91.50 196 GLY A CA 1
ATOM 1577 C C . GLY A 1 196 ? 8.400 13.000 -0.539 1.00 91.50 196 GLY A C 1
ATOM 1578 O O . GLY A 1 196 ? 7.579 12.349 0.114 1.00 91.50 196 GLY A O 1
ATOM 1579 N N . TYR A 1 197 ? 8.710 12.718 -1.799 1.00 89.69 197 TYR A N 1
ATOM 1580 C CA . TYR A 1 197 ? 7.951 11.805 -2.641 1.00 89.69 197 TYR A CA 1
ATOM 1581 C C . TYR A 1 197 ? 7.836 10.386 -2.071 1.00 89.69 197 TYR A C 1
ATOM 1583 O O . TYR A 1 197 ? 6.766 9.775 -2.086 1.00 89.69 197 TYR A O 1
ATOM 1591 N N . LYS A 1 198 ? 8.939 9.858 -1.528 1.00 89.62 198 LYS A N 1
ATOM 1592 C CA . LYS A 1 198 ? 9.014 8.466 -1.076 1.00 89.62 198 LYS A CA 1
ATOM 1593 C C . LYS A 1 198 ? 8.166 8.224 0.169 1.00 89.62 198 LYS A C 1
ATOM 1595 O O . LYS A 1 198 ? 7.402 7.269 0.194 1.00 89.62 198 LYS A O 1
ATOM 1600 N N . ALA A 1 199 ? 8.264 9.088 1.176 1.00 91.56 199 ALA A N 1
ATOM 1601 C CA . ALA A 1 199 ? 7.466 8.952 2.394 1.00 91.56 199 ALA A CA 1
ATOM 1602 C C . ALA A 1 199 ? 5.969 9.162 2.116 1.00 91.56 199 ALA A C 1
ATOM 1604 O O . ALA A 1 199 ? 5.156 8.369 2.585 1.00 91.56 199 ALA A O 1
ATOM 1605 N N . ALA A 1 200 ? 5.609 10.164 1.307 1.00 90.62 200 ALA A N 1
ATOM 1606 C CA . ALA A 1 200 ? 4.217 10.426 0.939 1.00 90.62 200 ALA A CA 1
ATOM 1607 C C . ALA A 1 200 ? 3.590 9.246 0.176 1.00 90.62 200 ALA A C 1
ATOM 1609 O O . ALA A 1 200 ? 2.511 8.776 0.535 1.00 90.62 200 ALA A O 1
ATOM 1610 N N . SER A 1 201 ? 4.309 8.694 -0.808 1.00 89.62 201 SER A N 1
ATOM 1611 C CA . SER A 1 201 ? 3.854 7.520 -1.568 1.00 89.62 201 SER A CA 1
ATOM 1612 C C . SER A 1 201 ? 3.629 6.301 -0.671 1.00 89.62 201 SER A C 1
ATOM 1614 O O . SER A 1 201 ? 2.631 5.600 -0.813 1.00 89.62 201 SER A O 1
ATOM 1616 N N . LEU A 1 202 ? 4.534 6.054 0.282 1.00 89.38 202 LEU A N 1
ATOM 1617 C CA . LEU A 1 202 ? 4.410 4.929 1.210 1.00 89.38 202 LEU A CA 1
ATOM 1618 C C . LEU A 1 202 ? 3.240 5.092 2.187 1.00 89.38 202 LEU A C 1
ATOM 1620 O O . LEU A 1 202 ? 2.544 4.113 2.449 1.00 89.38 202 LEU A O 1
ATOM 1624 N N . ARG A 1 203 ? 2.981 6.310 2.686 1.00 87.00 203 ARG A N 1
ATOM 1625 C CA . ARG A 1 203 ? 1.786 6.596 3.503 1.00 87.00 203 ARG A CA 1
ATOM 1626 C C . ARG A 1 203 ? 0.505 6.311 2.734 1.00 87.00 203 ARG A C 1
ATOM 1628 O O . ARG A 1 203 ? -0.382 5.654 3.262 1.00 87.00 203 ARG A O 1
ATOM 1635 N N . LEU A 1 204 ? 0.442 6.740 1.475 1.00 86.06 204 LEU A N 1
ATOM 1636 C CA . LEU A 1 204 ? -0.720 6.500 0.627 1.00 86.06 204 LEU A CA 1
ATOM 1637 C C . LEU A 1 204 ? -0.952 5.001 0.379 1.00 86.06 204 LEU A C 1
ATOM 1639 O O . LEU A 1 204 ? -2.080 4.524 0.487 1.00 86.06 204 LEU A O 1
ATOM 1643 N N . LEU A 1 205 ? 0.109 4.244 0.086 1.00 88.69 205 LEU A N 1
ATOM 1644 C CA . LEU A 1 205 ? 0.011 2.791 -0.062 1.00 88.69 205 LEU A CA 1
ATOM 1645 C C . LEU A 1 205 ? -0.441 2.114 1.244 1.00 88.69 205 LEU A C 1
ATOM 1647 O O . LEU A 1 205 ? -1.236 1.175 1.200 1.00 88.69 205 LEU A O 1
ATOM 1651 N N . TYR A 1 206 ? 0.036 2.588 2.399 1.00 84.12 206 TYR A N 1
ATOM 1652 C CA . TYR A 1 206 ? -0.368 2.084 3.714 1.00 84.12 206 TYR A CA 1
ATOM 1653 C C . TYR A 1 206 ? -1.846 2.360 4.002 1.00 84.12 206 TYR A C 1
ATOM 1655 O O . TYR A 1 206 ? -2.580 1.437 4.348 1.00 84.12 206 TYR A O 1
ATOM 1663 N N . ASP A 1 207 ? -2.314 3.584 3.754 1.00 79.56 207 ASP A N 1
ATOM 1664 C CA . ASP A 1 207 ? -3.715 3.983 3.947 1.00 79.56 207 ASP A CA 1
ATOM 1665 C C . ASP A 1 207 ? -4.695 3.180 3.067 1.00 79.56 207 ASP A C 1
ATOM 1667 O O . ASP A 1 207 ? -5.867 3.017 3.418 1.00 79.56 207 ASP A O 1
ATOM 1671 N N . LEU A 1 208 ? -4.221 2.653 1.931 1.00 81.88 208 LEU A N 1
ATOM 1672 C CA . LEU A 1 208 ? -4.978 1.773 1.034 1.00 81.88 208 LEU A CA 1
ATOM 1673 C C . LEU A 1 208 ? -4.825 0.278 1.359 1.00 81.88 208 LEU A C 1
ATOM 1675 O O . LEU A 1 208 ? -5.421 -0.563 0.679 1.00 81.88 208 LEU A O 1
ATOM 1679 N N . GLY A 1 209 ? -4.023 -0.085 2.363 1.00 83.31 209 GLY A N 1
ATOM 1680 C CA . GLY A 1 209 ? -3.714 -1.479 2.683 1.00 83.31 209 GLY A CA 1
ATOM 1681 C C . GLY A 1 209 ? -3.014 -2.205 1.528 1.00 83.31 209 GLY A C 1
ATOM 1682 O O . GLY A 1 209 ? -3.315 -3.368 1.258 1.00 83.31 209 GLY A O 1
ATOM 1683 N N . LEU A 1 210 ? -2.167 -1.491 0.781 1.00 85.56 210 LEU A N 1
ATOM 1684 C CA . LEU A 1 210 ? -1.271 -2.019 -0.259 1.00 85.56 210 LEU A CA 1
ATOM 1685 C C . LEU A 1 210 ? 0.176 -2.146 0.243 1.00 85.56 210 LEU A C 1
ATOM 1687 O O . LEU A 1 210 ? 1.020 -2.759 -0.408 1.00 85.56 210 LEU A O 1
ATOM 1691 N N . PHE A 1 211 ? 0.468 -1.559 1.400 1.00 76.12 211 PHE A N 1
ATOM 1692 C CA . PHE A 1 211 ? 1.796 -1.518 1.993 1.00 76.12 211 PHE A CA 1
ATOM 1693 C C . PHE A 1 211 ? 1.879 -2.361 3.275 1.00 76.12 211 PHE A C 1
ATOM 1695 O O . PHE A 1 211 ? 0.873 -2.484 3.975 1.00 76.12 211 PHE A O 1
ATOM 1702 N N . PRO A 1 212 ? 3.048 -2.939 3.612 1.00 61.31 212 PRO A N 1
ATOM 1703 C CA . PRO A 1 212 ? 3.226 -3.766 4.800 1.00 61.31 212 PRO A CA 1
ATOM 1704 C C . PRO A 1 212 ? 2.965 -3.087 6.147 1.00 61.31 212 PRO A C 1
ATOM 1706 O O . PRO A 1 212 ? 3.369 -1.951 6.396 1.00 61.31 212 PRO A O 1
ATOM 1709 N N . ASP A 1 213 ? 2.445 -3.908 7.064 1.00 63.44 213 ASP A N 1
ATOM 1710 C CA . ASP A 1 213 ? 2.701 -3.818 8.502 1.00 63.44 213 ASP A CA 1
ATOM 1711 C C . ASP A 1 213 ? 4.217 -3.806 8.785 1.00 63.44 213 ASP A C 1
ATOM 1713 O O . ASP A 1 213 ? 4.978 -4.552 8.166 1.00 63.44 213 ASP A O 1
ATOM 1717 N N . GLY A 1 214 ? 4.673 -3.025 9.767 1.00 76.25 214 GLY A N 1
ATOM 1718 C CA . GLY A 1 214 ? 6.099 -2.967 10.119 1.00 76.25 214 GLY A CA 1
ATOM 1719 C C . GLY A 1 214 ? 6.908 -1.994 9.262 1.00 76.25 214 GLY A C 1
ATOM 1720 O O . GLY A 1 214 ? 8.074 -2.256 8.956 1.00 76.25 214 GLY A O 1
ATOM 1721 N N . VAL A 1 215 ? 6.300 -0.865 8.894 1.00 87.12 215 VAL A N 1
ATOM 1722 C CA . VAL A 1 215 ? 7.019 0.324 8.433 1.00 87.12 215 VAL A CA 1
ATOM 1723 C C . VAL A 1 215 ? 6.685 1.515 9.315 1.00 87.12 215 VAL A C 1
ATOM 1725 O O . VAL A 1 215 ? 5.539 1.733 9.694 1.00 87.12 215 VAL A O 1
ATOM 1728 N N . LEU A 1 216 ? 7.711 2.293 9.627 1.00 90.62 216 LEU A N 1
ATOM 1729 C CA . LEU A 1 216 ? 7.657 3.495 10.433 1.00 90.62 216 LEU A CA 1
ATOM 1730 C C . LEU A 1 216 ? 8.188 4.665 9.605 1.00 90.62 216 LEU A C 1
ATOM 1732 O O . LEU A 1 216 ? 9.359 4.696 9.226 1.00 90.62 216 LEU A O 1
ATOM 1736 N N . ILE A 1 217 ? 7.315 5.630 9.324 1.00 91.62 217 ILE A N 1
ATOM 1737 C CA . ILE A 1 217 ? 7.657 6.878 8.635 1.00 91.62 217 ILE A CA 1
ATOM 1738 C C . ILE A 1 217 ? 7.720 7.973 9.692 1.00 91.62 217 ILE A C 1
ATOM 1740 O O . ILE A 1 217 ? 6.701 8.323 10.284 1.00 91.62 217 ILE A O 1
ATOM 1744 N N . ILE A 1 218 ? 8.921 8.488 9.937 1.00 91.88 218 ILE A N 1
ATOM 1745 C CA . ILE A 1 218 ? 9.206 9.387 11.052 1.00 91.88 218 ILE A CA 1
ATOM 1746 C C . ILE A 1 218 ? 9.159 10.838 10.564 1.00 91.88 218 ILE A C 1
ATOM 1748 O O . ILE A 1 218 ? 9.900 11.233 9.659 1.00 91.88 218 ILE A O 1
ATOM 1752 N N . ASP A 1 219 ? 8.291 11.644 11.175 1.00 86.31 219 ASP A N 1
ATOM 1753 C CA . ASP A 1 219 ? 8.243 13.085 10.929 1.00 86.31 219 ASP A CA 1
ATOM 1754 C C . ASP A 1 219 ? 9.442 13.806 11.561 1.00 86.31 219 ASP A C 1
ATOM 1756 O O . ASP A 1 219 ? 10.045 13.337 12.525 1.00 86.31 219 ASP A O 1
ATOM 1760 N N . LYS A 1 220 ? 9.803 14.965 10.999 1.00 78.88 220 LYS A N 1
ATOM 1761 C CA . LYS A 1 220 ? 11.057 15.676 11.301 1.00 78.88 220 LYS A CA 1
ATOM 1762 C C . LYS A 1 220 ? 11.300 15.950 12.796 1.00 78.88 220 LYS A C 1
ATOM 1764 O O . LYS A 1 220 ? 12.454 15.848 13.220 1.00 78.88 220 LYS A O 1
ATOM 1769 N N . ASP A 1 221 ? 10.232 16.226 13.548 1.00 80.06 221 ASP A N 1
ATOM 1770 C CA . ASP A 1 221 ? 10.251 16.687 14.946 1.00 80.06 221 ASP A CA 1
ATOM 1771 C C . ASP A 1 221 ? 9.976 15.558 15.960 1.00 80.06 221 ASP A C 1
ATOM 1773 O O . ASP A 1 221 ? 9.858 15.803 17.159 1.00 80.06 221 ASP A O 1
ATOM 1777 N N . VAL A 1 222 ? 9.852 14.312 15.497 1.00 88.12 222 VAL A N 1
ATOM 1778 C CA . VAL A 1 222 ? 9.586 13.162 16.368 1.00 88.12 222 VAL A CA 1
ATOM 1779 C C . VAL A 1 222 ? 10.886 12.686 17.017 1.00 88.12 222 VAL A C 1
ATOM 1781 O O . VAL A 1 222 ? 11.896 12.480 16.341 1.00 88.12 222 VAL A O 1
ATOM 1784 N N . ILE A 1 223 ? 10.849 12.478 18.336 1.00 90.62 223 ILE A N 1
ATOM 1785 C CA . ILE A 1 223 ? 11.951 11.865 19.088 1.00 90.62 223 ILE A CA 1
ATOM 1786 C C . ILE A 1 223 ? 12.084 10.402 18.657 1.00 90.62 223 ILE A C 1
ATOM 1788 O O . ILE A 1 223 ? 11.117 9.643 18.688 1.00 90.62 223 ILE A O 1
ATOM 1792 N N . ILE A 1 224 ? 13.292 10.016 18.249 1.00 94.06 224 ILE A N 1
ATOM 1793 C CA . ILE A 1 224 ? 13.591 8.677 17.736 1.00 94.06 224 ILE A CA 1
ATOM 1794 C C . ILE A 1 224 ? 14.192 7.848 18.870 1.00 94.06 224 ILE A C 1
ATOM 1796 O O . ILE A 1 224 ? 15.382 7.954 19.157 1.00 94.06 224 ILE A O 1
ATOM 1800 N N . ASP A 1 225 ? 13.351 7.039 19.508 1.00 94.31 225 ASP A N 1
ATOM 1801 C CA . ASP A 1 225 ? 13.714 6.116 20.583 1.00 94.31 225 ASP A CA 1
ATOM 1802 C C . ASP A 1 225 ? 13.101 4.721 20.353 1.00 94.31 225 ASP A C 1
ATOM 1804 O O . ASP A 1 225 ? 12.297 4.516 19.442 1.00 94.31 225 ASP A O 1
ATOM 1808 N N . LYS A 1 226 ? 13.447 3.735 21.192 1.00 95.19 226 LYS A N 1
ATOM 1809 C CA . LYS A 1 226 ? 12.871 2.381 21.085 1.00 95.19 226 LYS A CA 1
ATOM 1810 C C . LYS A 1 226 ? 11.351 2.354 21.256 1.00 95.19 226 LYS A C 1
ATOM 1812 O O . LYS A 1 226 ? 10.677 1.513 20.662 1.00 95.19 226 LYS A O 1
ATOM 1817 N N . LYS A 1 227 ? 10.794 3.264 22.062 1.00 93.12 227 LYS A N 1
ATOM 1818 C CA . LYS A 1 227 ? 9.357 3.310 22.349 1.00 93.12 227 LYS A CA 1
ATOM 1819 C C . LYS A 1 227 ? 8.563 3.583 21.073 1.00 93.12 227 LYS A C 1
ATOM 1821 O O . LYS A 1 227 ? 7.556 2.911 20.851 1.00 93.12 227 LYS A O 1
ATOM 1826 N N . LEU A 1 228 ? 9.045 4.487 20.220 1.00 92.19 228 LEU A N 1
ATOM 1827 C CA . LEU A 1 228 ? 8.457 4.762 18.909 1.00 92.19 228 LEU A CA 1
ATOM 1828 C C . LEU A 1 228 ? 8.376 3.495 18.038 1.00 92.19 228 LEU A C 1
ATOM 1830 O O . LEU A 1 228 ? 7.347 3.214 17.426 1.00 92.19 228 LEU A O 1
ATOM 1834 N N . PHE A 1 229 ? 9.440 2.692 18.016 1.00 93.81 229 PHE A N 1
ATOM 1835 C CA . PHE A 1 229 ? 9.501 1.457 17.230 1.00 93.81 229 PHE A CA 1
ATOM 1836 C C . PHE A 1 229 ? 8.543 0.390 17.777 1.00 93.81 229 PHE A C 1
ATOM 1838 O O . PHE A 1 229 ? 7.814 -0.238 17.007 1.00 93.81 229 PHE A O 1
ATOM 1845 N N . TYR A 1 230 ? 8.471 0.217 19.099 1.00 91.00 230 TYR A N 1
ATOM 1846 C CA . TYR A 1 230 ? 7.527 -0.721 19.715 1.00 91.00 230 TYR A CA 1
ATOM 1847 C C . TYR A 1 230 ? 6.069 -0.341 19.454 1.00 91.00 230 TYR A C 1
ATOM 1849 O O . TYR A 1 230 ? 5.247 -1.213 19.168 1.00 91.00 230 TYR A O 1
ATOM 1857 N N . GLN A 1 231 ? 5.747 0.955 19.494 1.00 85.38 231 GLN A N 1
ATOM 1858 C CA . GLN A 1 231 ? 4.417 1.458 19.137 1.00 85.38 231 GLN A CA 1
ATOM 1859 C C . GLN A 1 231 ? 4.058 1.141 17.680 1.00 85.38 231 GLN A C 1
ATOM 1861 O O . GLN A 1 231 ? 2.908 0.819 17.391 1.00 85.38 231 GLN A O 1
ATOM 1866 N N . ALA A 1 232 ? 5.049 1.152 16.787 1.00 83.44 232 ALA A N 1
ATOM 1867 C CA . ALA A 1 232 ? 4.902 0.772 15.385 1.00 83.44 232 ALA A CA 1
ATOM 1868 C C . ALA A 1 232 ? 4.995 -0.752 15.125 1.00 83.44 232 ALA A C 1
ATOM 1870 O O . ALA A 1 232 ? 4.986 -1.186 13.974 1.00 83.44 232 ALA A O 1
ATOM 1871 N N . GLY A 1 233 ? 5.064 -1.586 16.172 1.00 88.12 233 GLY A N 1
ATOM 1872 C CA . GLY A 1 233 ? 5.029 -3.051 16.056 1.00 88.12 233 GLY A CA 1
ATOM 1873 C C . GLY A 1 233 ? 6.362 -3.716 15.683 1.00 88.12 233 GLY A C 1
ATOM 1874 O O . GLY A 1 233 ? 6.380 -4.877 15.248 1.00 88.12 233 GLY A O 1
ATOM 1875 N N . PHE A 1 234 ? 7.476 -3.003 15.841 1.00 91.50 234 PHE A N 1
ATOM 1876 C CA . PHE A 1 234 ? 8.819 -3.565 15.700 1.00 91.50 234 PHE A CA 1
ATOM 1877 C C . PHE A 1 234 ? 9.260 -4.291 16.976 1.00 91.50 234 PHE A C 1
ATOM 1879 O O . PHE A 1 234 ? 8.772 -4.012 18.071 1.00 91.50 234 PHE A O 1
ATOM 1886 N N . LYS A 1 235 ? 10.188 -5.235 16.822 1.00 92.81 235 LYS A N 1
ATOM 1887 C CA . LYS A 1 235 ? 10.824 -6.009 17.896 1.00 92.81 235 LYS A CA 1
ATOM 1888 C C . LYS A 1 235 ? 12.336 -5.802 17.849 1.00 92.81 235 LYS A C 1
ATOM 1890 O O . LYS A 1 235 ? 12.876 -5.548 16.778 1.00 92.81 235 LYS A O 1
ATOM 1895 N N . ASP A 1 236 ? 13.017 -5.961 18.985 1.00 91.38 236 ASP A N 1
ATOM 1896 C CA . ASP A 1 236 ? 14.464 -5.703 19.093 1.00 91.38 236 ASP A CA 1
ATOM 1897 C C . ASP A 1 236 ? 15.309 -6.477 18.071 1.00 91.38 236 ASP A C 1
ATOM 1899 O O . ASP A 1 236 ? 16.261 -5.918 17.541 1.00 91.38 236 ASP A O 1
ATOM 1903 N N . ASN A 1 237 ? 14.932 -7.722 17.762 1.00 88.38 237 ASN A N 1
ATOM 1904 C CA . ASN A 1 237 ? 15.663 -8.602 16.842 1.00 88.38 237 ASN A CA 1
ATOM 1905 C C . ASN A 1 237 ? 15.114 -8.573 15.403 1.00 88.38 237 ASN A C 1
ATOM 1907 O O . ASN A 1 237 ? 15.441 -9.452 14.603 1.00 88.38 237 ASN A O 1
ATOM 1911 N N . ASP A 1 238 ? 14.217 -7.634 15.078 1.00 90.38 238 ASP A N 1
ATOM 1912 C CA . ASP A 1 238 ? 13.772 -7.469 13.696 1.00 90.38 238 ASP A CA 1
ATOM 1913 C C . ASP A 1 238 ? 14.959 -7.005 12.838 1.00 90.38 238 ASP A C 1
ATOM 1915 O O . ASP A 1 238 ? 15.696 -6.095 13.213 1.00 90.38 238 ASP A O 1
ATOM 1919 N N . LYS A 1 239 ? 15.109 -7.593 11.648 1.00 90.44 239 LYS A N 1
ATOM 1920 C CA . LYS A 1 239 ? 16.038 -7.084 10.633 1.00 90.44 239 LYS A CA 1
ATOM 1921 C C . LYS A 1 239 ? 15.404 -5.901 9.927 1.00 90.44 239 LYS A C 1
ATOM 1923 O O . LYS A 1 239 ? 14.263 -5.996 9.472 1.00 90.44 239 LYS A O 1
ATOM 1928 N N . LEU A 1 240 ? 16.130 -4.793 9.837 1.00 92.56 240 LEU A N 1
ATOM 1929 C CA . LEU A 1 240 ? 15.595 -3.506 9.411 1.00 92.56 240 LEU A CA 1
ATOM 1930 C C . LEU A 1 240 ? 16.345 -2.947 8.205 1.00 92.56 240 LEU A C 1
ATOM 1932 O O . LEU A 1 240 ? 17.563 -3.070 8.063 1.00 92.56 240 LEU A O 1
ATOM 1936 N N . ALA A 1 241 ? 15.591 -2.247 7.368 1.00 91.19 241 ALA A N 1
ATOM 1937 C CA . ALA A 1 241 ? 16.100 -1.339 6.363 1.00 91.19 241 ALA A CA 1
ATOM 1938 C C . ALA A 1 241 ? 15.723 0.094 6.748 1.00 91.19 241 ALA A C 1
ATOM 1940 O O . ALA A 1 241 ? 14.559 0.392 7.018 1.00 91.19 241 ALA A O 1
ATOM 1941 N N . VAL A 1 242 ? 16.702 0.993 6.719 1.00 93.81 242 VAL A N 1
ATOM 1942 C CA . VAL A 1 242 ? 16.499 2.431 6.893 1.00 93.81 242 VAL A CA 1
ATOM 1943 C C . VAL A 1 242 ? 16.723 3.125 5.558 1.00 93.81 242 VAL A C 1
ATOM 1945 O O . VAL A 1 242 ? 17.788 3.053 4.942 1.00 93.81 242 VAL A O 1
ATOM 1948 N N . ARG A 1 243 ? 15.695 3.835 5.111 1.00 93.00 243 ARG A N 1
ATOM 1949 C CA . ARG A 1 243 ? 15.719 4.733 3.958 1.00 93.00 243 ARG A CA 1
ATOM 1950 C C . ARG A 1 243 ? 15.322 6.128 4.424 1.00 93.00 243 ARG A C 1
ATOM 1952 O O . ARG A 1 243 ? 14.847 6.309 5.539 1.00 93.00 243 ARG A O 1
ATOM 1959 N N . PHE A 1 244 ? 15.482 7.111 3.550 1.00 94.25 244 PHE A N 1
ATOM 1960 C CA . PHE A 1 244 ? 15.018 8.467 3.811 1.00 94.25 244 PHE A CA 1
ATOM 1961 C C . PHE A 1 244 ? 14.164 8.973 2.656 1.00 94.25 244 PHE A C 1
ATOM 1963 O O . PHE A 1 244 ? 14.272 8.503 1.519 1.00 94.25 244 PHE A O 1
ATOM 1970 N N . SER A 1 245 ? 13.328 9.951 2.975 1.00 94.44 245 SER A N 1
ATOM 1971 C CA . SER A 1 245 ? 12.624 10.805 2.030 1.00 94.44 245 SER A CA 1
ATOM 1972 C C . SER A 1 245 ? 12.980 12.258 2.318 1.00 94.44 245 SER A C 1
ATOM 1974 O O . SER A 1 245 ? 13.244 12.620 3.463 1.00 94.44 245 SER A O 1
ATOM 1976 N N . SER A 1 246 ? 13.023 13.092 1.288 1.00 93.00 246 SER A N 1
ATOM 1977 C CA . SER A 1 246 ? 13.252 14.526 1.433 1.00 93.00 246 SER A CA 1
ATOM 1978 C C . SER A 1 246 ? 12.551 15.267 0.298 1.00 93.00 246 SER A C 1
ATOM 1980 O O . SER A 1 246 ? 12.570 14.765 -0.829 1.00 93.00 246 SER A O 1
ATOM 1982 N N . PRO A 1 247 ? 11.940 16.434 0.562 1.00 90.81 247 PRO A N 1
ATOM 1983 C CA . PRO A 1 247 ? 11.379 17.273 -0.493 1.00 90.81 247 PRO A CA 1
ATOM 1984 C C . PRO A 1 247 ? 12.462 17.980 -1.323 1.00 90.81 247 PRO A C 1
ATOM 1986 O O . PRO A 1 247 ? 12.210 18.366 -2.459 1.00 90.81 247 PRO A O 1
ATOM 1989 N N . THR A 1 248 ? 13.679 18.141 -0.789 1.00 90.06 248 THR A N 1
ATOM 1990 C CA . THR A 1 248 ? 14.729 18.966 -1.415 1.00 90.06 248 THR A CA 1
ATOM 1991 C C . THR A 1 248 ? 15.993 18.193 -1.783 1.00 90.06 248 THR A C 1
ATOM 1993 O O . THR A 1 248 ? 16.653 18.526 -2.769 1.00 90.06 248 THR A O 1
ATOM 1996 N N . LEU A 1 249 ? 16.354 17.148 -1.032 1.00 85.94 249 LEU A N 1
ATOM 1997 C CA . LEU A 1 249 ? 17.558 16.366 -1.311 1.00 85.94 249 LEU A CA 1
ATOM 1998 C C . LEU A 1 249 ? 17.301 15.262 -2.338 1.00 85.94 249 LEU A C 1
ATOM 2000 O O . LEU A 1 249 ? 16.426 14.418 -2.161 1.00 85.94 249 LEU A O 1
ATOM 2004 N N . LYS A 1 250 ? 18.138 15.219 -3.380 1.00 78.00 250 LYS A N 1
ATOM 2005 C CA . LYS A 1 250 ? 18.053 14.211 -4.451 1.00 78.00 250 LYS A CA 1
ATOM 2006 C C . LYS A 1 250 ? 18.804 12.915 -4.138 1.00 78.00 250 LYS A C 1
ATOM 2008 O O . LYS A 1 250 ? 18.382 11.843 -4.562 1.00 78.00 250 LYS A O 1
ATOM 2013 N N . ILE A 1 251 ? 19.926 13.007 -3.424 1.00 80.88 251 ILE A N 1
ATOM 2014 C CA . ILE A 1 251 ? 20.751 11.855 -3.041 1.00 80.88 251 ILE A CA 1
ATOM 2015 C C . ILE A 1 251 ? 20.565 11.632 -1.547 1.00 80.88 251 ILE A C 1
ATOM 2017 O O . ILE A 1 251 ? 20.868 12.510 -0.743 1.00 80.88 251 ILE A O 1
ATOM 2021 N N . LEU A 1 252 ? 20.045 10.460 -1.193 1.00 86.94 252 LEU A N 1
ATOM 2022 C CA . LEU A 1 252 ? 19.699 10.107 0.176 1.00 86.94 252 LEU A CA 1
ATOM 2023 C C . LEU A 1 252 ? 20.439 8.832 0.594 1.00 86.94 252 LEU A C 1
ATOM 2025 O O . LEU A 1 252 ? 20.524 7.894 -0.209 1.00 86.94 252 LEU A O 1
ATOM 2029 N N . PRO A 1 253 ? 20.964 8.777 1.831 1.00 89.25 253 PRO A N 1
ATOM 2030 C CA . PRO A 1 253 ? 21.610 7.579 2.345 1.00 89.25 253 PRO A CA 1
ATOM 2031 C C . PRO A 1 253 ? 20.594 6.434 2.504 1.00 89.25 253 PRO A C 1
ATOM 2033 O O . PRO A 1 253 ? 19.381 6.648 2.564 1.00 89.25 253 PRO A O 1
ATOM 2036 N N . ARG A 1 254 ? 21.084 5.192 2.544 1.00 89.44 254 ARG A N 1
ATOM 2037 C CA . ARG A 1 254 ? 20.277 4.006 2.862 1.00 89.44 254 ARG A CA 1
ATOM 2038 C C . ARG A 1 254 ? 21.117 2.949 3.572 1.00 89.44 254 ARG A C 1
ATOM 2040 O O . ARG A 1 254 ? 22.301 2.812 3.272 1.00 89.44 254 ARG A O 1
ATOM 2047 N N . SER A 1 255 ? 20.474 2.167 4.428 1.00 87.56 255 SER A N 1
ATOM 2048 C CA . SER A 1 255 ? 20.986 0.903 4.956 1.00 87.56 255 SER A CA 1
ATOM 2049 C C . SER A 1 255 ? 19.899 -0.160 4.823 1.00 87.56 255 SER A C 1
ATOM 2051 O O . SER A 1 255 ? 18.722 0.143 5.002 1.00 87.56 255 SER A O 1
ATOM 2053 N N . ILE A 1 256 ? 20.262 -1.382 4.443 1.00 78.31 256 ILE A N 1
ATOM 2054 C CA . ILE A 1 256 ? 19.300 -2.452 4.117 1.00 78.31 256 ILE A CA 1
ATOM 2055 C C . ILE A 1 256 ? 19.473 -3.716 4.967 1.00 78.31 256 ILE A C 1
ATOM 2057 O O . ILE A 1 256 ? 18.686 -4.639 4.818 1.00 78.31 256 ILE A O 1
ATOM 2061 N N . THR A 1 257 ? 20.471 -3.765 5.850 1.00 81.00 257 THR A N 1
ATOM 2062 C CA . THR A 1 257 ? 20.800 -4.951 6.659 1.00 81.00 257 THR A CA 1
ATOM 2063 C C . THR A 1 257 ? 21.237 -4.533 8.064 1.00 81.00 257 THR A C 1
ATOM 2065 O O . THR A 1 257 ? 22.405 -4.668 8.420 1.00 81.00 257 THR A O 1
ATOM 2068 N N . LEU A 1 258 ? 20.312 -3.956 8.831 1.00 89.88 258 LEU A N 1
ATOM 2069 C CA . LEU A 1 258 ? 20.507 -3.640 10.250 1.00 89.88 258 LEU A CA 1
ATOM 2070 C C . LEU A 1 258 ? 19.863 -4.746 11.087 1.00 89.88 258 LEU A C 1
ATOM 2072 O O . LEU A 1 258 ? 18.759 -5.186 10.765 1.00 89.88 258 LEU A O 1
ATOM 2076 N N . ASN A 1 259 ? 20.540 -5.213 12.131 1.00 91.19 259 ASN A N 1
ATOM 2077 C CA . ASN A 1 259 ? 20.127 -6.397 12.893 1.00 91.19 259 ASN A CA 1
ATOM 2078 C C . ASN A 1 259 ? 19.280 -6.076 14.127 1.00 91.19 259 ASN A C 1
ATOM 2080 O O . ASN A 1 259 ? 18.816 -7.002 14.792 1.00 91.19 259 ASN A O 1
ATOM 2084 N N . SER A 1 260 ? 19.103 -4.794 14.453 1.00 93.81 260 SER A N 1
ATOM 2085 C CA . SER A 1 260 ? 18.332 -4.380 15.620 1.00 93.81 260 SER A CA 1
ATOM 2086 C C . SER A 1 260 ? 17.746 -2.976 15.495 1.00 93.81 260 SER A C 1
ATOM 2088 O O . SER A 1 260 ? 18.137 -2.175 14.638 1.00 93.81 260 SER A O 1
ATOM 2090 N N . ILE A 1 261 ? 16.817 -2.663 16.404 1.00 96.12 261 ILE A N 1
ATOM 2091 C CA . ILE A 1 261 ? 16.296 -1.301 16.589 1.00 96.12 261 ILE A CA 1
ATOM 2092 C C . ILE A 1 261 ? 17.428 -0.332 16.962 1.00 96.12 261 ILE A C 1
ATOM 2094 O O . ILE A 1 261 ? 17.455 0.780 16.440 1.00 96.12 261 ILE A O 1
ATOM 2098 N N . ASP A 1 262 ? 18.374 -0.748 17.810 1.00 96.38 262 ASP A N 1
ATOM 2099 C CA . ASP A 1 262 ? 19.510 0.091 18.221 1.00 96.38 262 ASP A CA 1
ATOM 2100 C C . ASP A 1 262 ? 20.385 0.475 17.024 1.00 96.38 262 ASP A C 1
ATOM 2102 O O . ASP A 1 262 ? 20.633 1.657 16.798 1.00 96.38 262 ASP A O 1
ATOM 2106 N N . GLU A 1 263 ? 20.748 -0.496 16.180 1.00 96.38 263 GLU A N 1
ATOM 2107 C CA . GLU A 1 263 ? 21.526 -0.229 14.964 1.00 96.38 263 GLU A CA 1
ATOM 2108 C C . GLU A 1 263 ? 20.796 0.737 14.014 1.00 96.38 263 GLU A C 1
ATOM 2110 O O . GLU A 1 263 ? 21.423 1.579 13.365 1.00 96.38 263 GLU A O 1
ATOM 2115 N N . ALA A 1 264 ? 19.464 0.646 13.929 1.00 96.69 264 ALA A N 1
ATOM 2116 C CA . ALA A 1 264 ? 18.664 1.573 13.137 1.00 96.69 264 ALA A CA 1
ATOM 2117 C C . ALA A 1 264 ? 18.641 2.986 13.725 1.00 96.69 264 ALA A C 1
ATOM 2119 O O . ALA A 1 264 ? 18.787 3.948 12.967 1.00 96.69 264 ALA A O 1
ATOM 2120 N N . ILE A 1 265 ? 18.489 3.125 15.042 1.00 96.81 265 ILE A N 1
ATOM 2121 C CA . ILE A 1 265 ? 18.533 4.423 15.724 1.00 96.81 265 ILE A CA 1
ATOM 2122 C C . ILE A 1 265 ? 19.909 5.067 15.527 1.00 96.81 265 ILE A C 1
ATOM 2124 O O . ILE A 1 265 ? 19.973 6.205 15.057 1.00 96.81 265 ILE A O 1
ATOM 2128 N N . ASP A 1 266 ? 20.990 4.328 15.782 1.00 96.69 266 ASP A N 1
ATOM 2129 C CA . ASP A 1 266 ? 22.369 4.802 15.625 1.00 96.69 266 ASP A CA 1
ATOM 2130 C C . ASP A 1 266 ? 22.646 5.253 14.189 1.00 96.69 266 ASP A C 1
ATOM 2132 O O . ASP A 1 266 ? 23.189 6.337 13.947 1.00 96.69 266 ASP A O 1
ATOM 2136 N N . TYR A 1 267 ? 22.223 4.451 13.207 1.00 97.06 267 TYR A N 1
ATOM 2137 C CA . TYR A 1 267 ? 22.366 4.805 11.800 1.00 97.06 267 TYR A CA 1
ATOM 2138 C C . TYR A 1 267 ? 21.603 6.089 11.457 1.00 97.06 267 TYR A C 1
ATOM 2140 O O . TYR A 1 267 ? 22.164 6.974 10.807 1.00 97.06 267 TYR A O 1
ATOM 2148 N N . ILE A 1 268 ? 20.349 6.224 11.908 1.00 96.38 268 ILE A N 1
ATOM 2149 C CA . ILE A 1 268 ? 19.538 7.422 11.662 1.00 96.38 268 ILE A CA 1
ATOM 2150 C C . ILE A 1 268 ? 20.196 8.650 12.287 1.00 96.38 268 ILE A C 1
ATOM 2152 O O . ILE A 1 268 ? 20.358 9.655 11.598 1.00 96.38 268 ILE A O 1
ATOM 2156 N N . GLN A 1 269 ? 20.605 8.577 13.553 1.00 94.75 269 GLN A N 1
ATOM 2157 C CA . GLN A 1 269 ? 21.245 9.691 14.253 1.00 94.75 269 GLN A CA 1
ATOM 2158 C C . GLN A 1 269 ? 22.554 10.117 13.579 1.00 94.75 269 GLN A C 1
ATOM 2160 O O . GLN A 1 269 ? 22.840 11.309 13.489 1.00 94.75 269 GLN A O 1
ATOM 2165 N N . LYS A 1 270 ? 23.314 9.158 13.037 1.00 95.81 270 LYS A N 1
ATOM 2166 C CA . LYS A 1 270 ? 24.574 9.420 12.337 1.00 95.81 270 LYS A CA 1
ATOM 2167 C C . LYS A 1 270 ? 24.402 10.161 11.007 1.00 95.81 270 LYS A C 1
ATOM 2169 O O . LYS A 1 270 ? 25.281 10.939 10.646 1.00 95.81 270 LYS A O 1
ATOM 2174 N N . VAL A 1 271 ? 23.336 9.890 10.243 1.00 94.81 271 VAL A N 1
ATOM 2175 C CA . VAL A 1 271 ? 23.217 10.369 8.844 1.00 94.81 271 VAL A CA 1
ATOM 2176 C C . VAL A 1 271 ? 22.063 11.343 8.582 1.00 94.81 271 VAL A C 1
ATOM 2178 O O . VAL A 1 271 ? 22.059 11.993 7.534 1.00 94.81 271 VAL A O 1
ATOM 2181 N N . LYS A 1 272 ? 21.072 11.442 9.480 1.00 91.19 272 LYS A N 1
ATOM 2182 C CA . LYS A 1 272 ? 19.876 12.282 9.288 1.00 91.19 272 LYS A CA 1
ATOM 2183 C C . LYS A 1 272 ? 20.249 13.763 9.219 1.00 91.19 272 LYS A C 1
ATOM 2185 O O . LYS A 1 272 ? 20.923 14.293 10.095 1.00 91.19 272 LYS A O 1
ATOM 2190 N N . GLN A 1 273 ? 19.707 14.448 8.215 1.00 91.00 273 GLN A N 1
ATOM 2191 C CA . GLN A 1 273 ? 19.714 15.912 8.109 1.00 91.00 273 GLN A CA 1
ATOM 2192 C C . GLN A 1 273 ? 18.311 16.484 8.404 1.00 91.00 273 GLN A C 1
ATOM 2194 O O . GLN A 1 273 ? 17.330 15.743 8.290 1.00 91.00 273 GLN A O 1
ATOM 2199 N N . PRO A 1 274 ? 18.171 17.778 8.761 1.00 89.75 274 PRO A N 1
ATOM 2200 C CA . PRO A 1 274 ? 16.885 18.381 9.148 1.00 89.75 274 PRO A CA 1
ATOM 2201 C C . PRO A 1 274 ? 15.739 18.198 8.139 1.00 89.75 274 PRO A C 1
ATOM 2203 O O . PRO A 1 274 ? 14.586 18.031 8.523 1.00 89.75 274 PRO A O 1
ATOM 2206 N N . GLN A 1 275 ? 16.064 18.194 6.850 1.00 89.94 275 GLN A N 1
ATOM 2207 C CA . GLN A 1 275 ? 15.147 18.053 5.720 1.00 89.94 275 GLN A CA 1
ATOM 2208 C C . GLN A 1 275 ? 14.858 16.591 5.331 1.00 89.94 275 GLN A C 1
ATOM 2210 O O . GLN A 1 275 ? 14.244 16.341 4.291 1.00 89.94 275 GLN A O 1
ATOM 2215 N N . MET A 1 276 ? 15.358 15.622 6.105 1.00 94.56 276 MET A N 1
ATOM 2216 C CA . MET A 1 276 ? 15.162 14.195 5.862 1.00 94.56 276 MET A CA 1
ATOM 2217 C C . MET A 1 276 ? 14.132 13.594 6.819 1.00 94.56 276 MET A C 1
ATOM 2219 O O . MET A 1 276 ? 14.184 13.791 8.034 1.00 94.56 276 MET A O 1
ATOM 2223 N N . HIS A 1 277 ? 13.271 12.759 6.252 1.00 95.75 277 HIS A N 1
ATOM 2224 C CA . HIS A 1 277 ? 12.270 11.958 6.940 1.00 95.75 277 HIS A CA 1
ATOM 2225 C C . HIS A 1 277 ? 12.711 10.491 6.910 1.00 95.75 277 HIS A C 1
ATOM 2227 O O . HIS A 1 277 ? 12.749 9.898 5.823 1.00 95.75 277 HIS A O 1
ATOM 2233 N N . PRO A 1 278 ? 13.105 9.905 8.055 1.00 96.19 278 PRO A N 1
ATOM 2234 C CA . PRO A 1 278 ? 13.454 8.494 8.127 1.00 96.19 278 PRO A CA 1
ATOM 2235 C C . PRO A 1 278 ? 12.260 7.599 7.787 1.00 96.19 278 PRO A C 1
ATOM 2237 O O . PRO A 1 278 ? 11.129 7.844 8.204 1.00 96.19 278 PRO A O 1
ATOM 2240 N N . ILE A 1 279 ? 12.539 6.531 7.052 1.00 94.50 279 ILE A N 1
ATOM 2241 C CA . ILE A 1 279 ? 11.615 5.444 6.749 1.00 94.50 279 ILE A CA 1
ATOM 2242 C C . ILE A 1 279 ? 12.300 4.163 7.205 1.00 94.50 279 ILE A C 1
ATOM 2244 O O . ILE A 1 279 ? 13.291 3.743 6.605 1.00 94.50 279 ILE A O 1
ATOM 2248 N N . VAL A 1 280 ? 11.772 3.542 8.251 1.00 94.19 280 VAL A N 1
ATOM 2249 C CA . VAL A 1 280 ? 12.254 2.257 8.758 1.00 94.19 280 VAL A CA 1
ATOM 2250 C C . VAL A 1 280 ? 11.281 1.181 8.326 1.00 94.19 280 VAL A C 1
ATOM 2252 O O . VAL A 1 280 ? 10.096 1.295 8.608 1.00 94.19 280 VAL A O 1
ATOM 2255 N N . ALA A 1 281 ? 11.760 0.135 7.670 1.00 91.19 281 ALA A N 1
ATOM 2256 C CA . ALA A 1 281 ? 10.947 -1.009 7.286 1.00 91.19 281 ALA A CA 1
ATOM 2257 C C . ALA A 1 281 ? 11.584 -2.301 7.784 1.00 91.19 281 ALA A C 1
ATOM 2259 O O . ALA A 1 281 ? 12.811 -2.413 7.801 1.00 91.19 281 ALA A O 1
ATOM 2260 N N . LYS A 1 282 ? 10.763 -3.292 8.142 1.00 90.00 282 LYS A N 1
ATOM 2261 C CA . LYS A 1 282 ? 11.258 -4.664 8.285 1.00 90.00 282 LYS A CA 1
ATOM 2262 C C . LYS A 1 282 ? 11.831 -5.132 6.952 1.00 90.00 282 LYS A C 1
ATOM 2264 O O . LYS A 1 282 ? 11.315 -4.787 5.887 1.00 90.00 282 LYS A O 1
ATOM 2269 N N . LEU A 1 283 ? 12.916 -5.890 7.017 1.00 87.81 283 LEU A N 1
ATOM 2270 C CA . LEU A 1 283 ? 13.519 -6.483 5.840 1.00 87.81 283 LEU A CA 1
ATOM 2271 C C . LEU A 1 283 ? 12.546 -7.492 5.224 1.00 87.81 283 LEU A C 1
ATOM 2273 O O . LEU A 1 283 ? 11.941 -8.298 5.928 1.00 87.81 283 LEU A O 1
ATOM 2277 N N . ILE A 1 284 ? 12.398 -7.420 3.906 1.00 86.31 284 ILE A N 1
ATOM 2278 C CA . ILE A 1 284 ? 11.531 -8.294 3.120 1.00 86.31 284 ILE A CA 1
ATOM 2279 C C . ILE A 1 284 ? 12.456 -9.204 2.316 1.00 86.31 284 ILE A C 1
ATOM 2281 O O . ILE A 1 284 ? 13.341 -8.704 1.616 1.00 86.31 284 ILE A O 1
ATOM 2285 N N . SER A 1 285 ? 12.275 -10.521 2.428 1.00 90.06 285 SER A N 1
ATOM 2286 C CA . SER A 1 285 ? 12.891 -11.454 1.484 1.00 90.06 285 SER A CA 1
ATOM 2287 C C . SER A 1 285 ? 12.258 -11.236 0.115 1.00 90.06 285 SER A C 1
ATOM 2289 O O . SER A 1 285 ? 11.066 -10.954 0.027 1.00 90.06 285 SER A O 1
ATOM 2291 N N . VAL A 1 286 ? 13.035 -11.311 -0.961 1.00 90.75 286 VAL A N 1
ATOM 2292 C CA . VAL A 1 286 ? 12.532 -10.971 -2.300 1.00 90.75 286 VAL A CA 1
ATOM 2293 C C . VAL A 1 286 ? 12.744 -12.147 -3.230 1.00 90.75 286 VAL A C 1
ATOM 2295 O O . VAL A 1 286 ? 13.875 -12.446 -3.609 1.00 90.75 286 VAL A O 1
ATOM 2298 N N . LYS A 1 287 ? 11.636 -12.799 -3.591 1.00 92.25 287 LYS A N 1
ATOM 2299 C CA . LYS A 1 287 ? 11.582 -13.837 -4.623 1.00 92.25 287 LYS A CA 1
ATOM 2300 C C . LYS A 1 287 ? 11.445 -13.201 -6.001 1.00 92.25 287 LYS A C 1
ATOM 2302 O O . LYS A 1 287 ? 12.224 -13.506 -6.901 1.00 92.25 287 LYS A O 1
ATOM 2307 N N . TYR A 1 288 ? 10.490 -12.279 -6.129 1.00 93.44 288 TYR A N 1
ATOM 2308 C CA . TYR A 1 288 ? 10.226 -11.524 -7.351 1.00 93.44 288 TYR A CA 1
ATOM 2309 C C . TYR A 1 288 ? 10.084 -10.038 -7.052 1.00 93.44 288 TYR A C 1
ATOM 2311 O O . TYR A 1 288 ? 9.694 -9.625 -5.960 1.00 93.44 288 TYR A O 1
ATOM 2319 N N . SER A 1 289 ? 10.345 -9.230 -8.061 1.00 93.25 289 SER A N 1
ATOM 2320 C CA . SER A 1 289 ? 10.012 -7.816 -8.104 1.00 93.25 289 SER A CA 1
ATOM 2321 C C . SER A 1 289 ? 9.200 -7.543 -9.354 1.00 93.25 289 SER A C 1
ATOM 2323 O O . SER A 1 289 ? 9.192 -8.338 -10.294 1.00 93.25 289 SER A O 1
ATOM 2325 N N . GLY A 1 290 ? 8.481 -6.435 -9.360 1.00 92.81 290 GLY A N 1
ATOM 2326 C CA . GLY A 1 290 ? 7.695 -6.074 -10.517 1.00 92.81 290 GLY A CA 1
ATOM 2327 C C . GLY A 1 290 ? 7.216 -4.644 -10.467 1.00 92.81 290 GLY A C 1
ATOM 2328 O O . GLY A 1 290 ? 7.352 -3.952 -9.457 1.00 92.81 290 GLY A O 1
ATOM 2329 N N . ALA A 1 291 ? 6.638 -4.232 -11.582 1.00 94.38 291 ALA A N 1
ATOM 2330 C CA . ALA A 1 291 ? 6.004 -2.941 -11.730 1.00 94.38 291 ALA A CA 1
ATOM 2331 C C . ALA A 1 291 ? 4.644 -3.124 -12.397 1.00 94.38 291 ALA A C 1
ATOM 2333 O O . ALA A 1 291 ? 4.499 -3.903 -13.339 1.00 94.38 291 ALA A O 1
ATOM 2334 N N . VAL A 1 292 ? 3.647 -2.401 -11.899 1.00 95.81 292 VAL A N 1
ATOM 2335 C CA . VAL A 1 292 ? 2.317 -2.304 -12.503 1.00 95.81 292 VAL A CA 1
ATOM 2336 C C . VAL A 1 292 ? 2.192 -0.949 -13.163 1.00 95.81 292 VAL A C 1
ATOM 2338 O O . VAL A 1 292 ? 2.418 0.069 -12.515 1.00 95.81 292 VAL A O 1
ATOM 2341 N N . TYR A 1 293 ? 1.779 -0.933 -14.420 1.00 96.19 293 TYR A N 1
ATOM 2342 C CA . TYR A 1 293 ? 1.338 0.258 -15.120 1.00 96.19 293 TYR A CA 1
ATOM 2343 C C . TYR A 1 293 ? -0.166 0.211 -15.348 1.00 96.19 293 TYR A C 1
ATOM 2345 O O . TYR A 1 293 ? -0.711 -0.827 -15.733 1.00 96.19 293 TYR A O 1
ATOM 2353 N N . LEU A 1 294 ? -0.822 1.345 -15.119 1.00 95.56 294 LEU A N 1
ATOM 2354 C CA . LEU A 1 294 ? -2.256 1.488 -15.306 1.00 95.56 294 LEU A CA 1
ATOM 2355 C C . LEU A 1 294 ? -2.595 2.882 -15.838 1.00 95.56 294 LEU A C 1
ATOM 2357 O O . LEU A 1 294 ? -2.312 3.887 -15.185 1.00 95.56 294 LEU A O 1
ATOM 2361 N N . ASP A 1 295 ? -3.239 2.936 -16.997 1.00 93.81 295 ASP A N 1
ATOM 2362 C CA . ASP A 1 295 ? -3.944 4.123 -17.487 1.00 93.81 295 ASP A CA 1
ATOM 2363 C C . ASP A 1 295 ? -5.423 3.787 -17.758 1.00 93.81 295 ASP A C 1
ATOM 2365 O O . ASP A 1 295 ? -5.909 2.733 -17.345 1.00 93.81 295 ASP A O 1
ATOM 2369 N N . ASP A 1 296 ? -6.166 4.690 -18.402 1.00 89.56 296 ASP A N 1
ATOM 2370 C CA . ASP A 1 296 ? -7.586 4.459 -18.720 1.00 89.56 296 ASP A CA 1
ATOM 2371 C C . ASP A 1 296 ? -7.836 3.270 -19.669 1.00 89.56 296 ASP A C 1
ATOM 2373 O O . ASP A 1 296 ? -8.965 2.793 -19.762 1.00 89.56 296 ASP A O 1
ATOM 2377 N N . GLU A 1 297 ? -6.813 2.802 -20.386 1.00 89.50 297 GLU A N 1
ATOM 2378 C CA . GLU A 1 297 ? -6.935 1.809 -21.457 1.00 89.50 297 GLU A CA 1
ATOM 2379 C C . GLU A 1 297 ? -6.170 0.515 -21.167 1.00 89.50 297 GLU A C 1
ATOM 2381 O O . GLU A 1 297 ? -6.571 -0.558 -21.613 1.00 89.50 297 GLU A O 1
ATOM 2386 N N . LYS A 1 298 ? -5.038 0.607 -20.466 1.00 91.94 298 LYS A N 1
ATOM 2387 C CA . LYS A 1 298 ? -4.020 -0.438 -20.414 1.00 91.94 298 LYS A CA 1
ATOM 2388 C C . LYS A 1 298 ? -3.684 -0.795 -18.978 1.00 91.94 298 LYS A C 1
ATOM 2390 O O . LYS A 1 298 ? -3.431 0.065 -18.138 1.00 91.94 298 LYS A O 1
ATOM 2395 N N . PHE A 1 299 ? -3.582 -2.098 -18.749 1.00 93.81 299 PHE A N 1
ATOM 2396 C CA . PHE A 1 299 ? -2.980 -2.696 -17.568 1.00 93.81 299 PHE A CA 1
ATOM 2397 C C . PHE A 1 299 ? -1.765 -3.505 -18.033 1.00 93.81 299 PHE A C 1
ATOM 2399 O O . PHE A 1 299 ? -1.910 -4.433 -18.831 1.00 93.81 299 PHE A O 1
ATOM 2406 N N . ILE A 1 300 ? -0.572 -3.135 -17.568 1.00 95.00 300 ILE A N 1
ATOM 2407 C CA . ILE A 1 300 ? 0.684 -3.810 -17.917 1.00 95.00 300 ILE A CA 1
ATOM 2408 C C . ILE A 1 300 ? 1.404 -4.184 -16.626 1.00 95.00 300 ILE A C 1
ATOM 2410 O O . ILE A 1 300 ? 1.485 -3.386 -15.696 1.00 95.00 300 ILE A O 1
ATOM 2414 N N . LEU A 1 301 ? 1.945 -5.391 -16.580 1.00 95.75 301 LEU A N 1
ATOM 2415 C CA . LEU A 1 301 ? 2.690 -5.929 -15.454 1.00 95.75 301 LEU A CA 1
ATOM 2416 C C . LEU A 1 301 ? 4.039 -6.431 -15.961 1.00 95.75 301 LEU A C 1
ATOM 2418 O O . LEU A 1 301 ? 4.076 -7.353 -16.767 1.00 95.75 301 LEU A O 1
ATOM 2422 N N . ASP A 1 302 ? 5.133 -5.851 -15.480 1.00 93.75 302 ASP A N 1
ATOM 2423 C CA . ASP A 1 302 ? 6.479 -6.388 -15.694 1.00 93.75 302 ASP A CA 1
ATOM 2424 C C . ASP A 1 302 ? 6.928 -7.126 -14.416 1.00 93.75 302 ASP A C 1
ATOM 2426 O O . ASP A 1 302 ? 6.685 -6.652 -13.302 1.00 93.75 302 ASP A O 1
ATOM 2430 N N . LEU A 1 303 ? 7.586 -8.277 -14.575 1.00 93.81 303 LEU A N 1
ATOM 2431 C CA . LEU A 1 303 ? 8.083 -9.140 -13.503 1.00 93.81 303 LEU A CA 1
ATOM 2432 C C . LEU A 1 303 ? 9.568 -9.469 -13.699 1.00 93.81 303 LEU A C 1
ATOM 2434 O O . LEU A 1 303 ? 10.016 -9.764 -14.810 1.00 93.81 303 LEU A O 1
ATOM 2438 N N . TRP A 1 304 ? 10.320 -9.476 -12.601 1.00 90.81 304 TRP A N 1
ATOM 2439 C CA . TRP A 1 304 ? 11.728 -9.862 -12.549 1.00 90.81 304 TRP A CA 1
ATOM 2440 C C . TRP A 1 304 ? 11.998 -10.855 -11.410 1.00 90.81 304 TRP A C 1
ATOM 2442 O O . TRP A 1 304 ? 11.415 -10.736 -10.327 1.00 90.81 304 TRP A O 1
ATOM 2452 N N . PRO A 1 305 ? 12.927 -11.809 -11.605 1.00 91.25 305 PRO A N 1
ATOM 2453 C CA . PRO A 1 305 ? 13.489 -12.592 -10.512 1.00 91.25 305 PRO A CA 1
ATOM 2454 C C . PRO A 1 305 ? 14.340 -11.720 -9.580 1.00 91.25 305 PRO A C 1
ATOM 2456 O O . PRO A 1 305 ? 15.168 -10.933 -10.039 1.00 91.25 305 PRO A O 1
ATOM 2459 N N . GLY A 1 306 ? 14.156 -11.897 -8.270 1.00 90.00 306 GLY A N 1
ATOM 2460 C CA . GLY A 1 306 ? 14.895 -11.187 -7.229 1.00 90.00 306 GLY A CA 1
ATOM 2461 C C . GLY A 1 306 ? 14.537 -9.701 -7.121 1.00 90.00 306 GLY A C 1
ATOM 2462 O O . GLY A 1 306 ? 13.422 -9.279 -7.429 1.00 90.00 306 GLY A O 1
ATOM 2463 N N . LEU A 1 307 ? 15.485 -8.906 -6.630 1.00 84.38 307 LEU A N 1
ATOM 2464 C CA . LEU A 1 307 ? 15.381 -7.455 -6.510 1.00 84.38 307 LEU A CA 1
ATOM 2465 C C . LEU A 1 307 ? 15.454 -6.759 -7.871 1.00 84.38 307 LEU A C 1
ATOM 2467 O O . LEU A 1 307 ? 16.368 -7.010 -8.657 1.00 84.38 307 LEU A O 1
ATOM 2471 N N . ASP A 1 308 ? 14.572 -5.781 -8.068 1.00 71.88 308 ASP A N 1
ATOM 2472 C CA . ASP A 1 308 ? 14.689 -4.809 -9.151 1.00 71.88 308 ASP A CA 1
ATOM 2473 C C . ASP A 1 308 ? 15.757 -3.772 -8.781 1.00 71.88 308 ASP A C 1
ATOM 2475 O O . ASP A 1 308 ? 15.503 -2.752 -8.133 1.00 71.88 308 ASP A O 1
ATOM 2479 N N . GLU A 1 309 ? 17.002 -4.084 -9.128 1.00 62.34 309 GLU A N 1
ATOM 2480 C CA . GLU A 1 309 ? 18.101 -3.135 -9.086 1.00 62.34 309 GLU A CA 1
ATOM 2481 C C . GLU A 1 309 ? 18.588 -2.877 -10.505 1.00 62.34 309 GLU A C 1
ATOM 2483 O O . GLU A 1 309 ? 19.371 -3.636 -11.072 1.00 62.34 309 GLU A O 1
ATOM 2488 N N . TYR A 1 310 ? 18.207 -1.711 -11.025 1.00 47.50 310 TYR A N 1
ATOM 2489 C CA . TYR A 1 310 ? 18.740 -1.132 -12.261 1.00 47.50 310 TYR A CA 1
ATOM 2490 C C . TYR A 1 310 ? 20.276 -1.117 -12.351 1.00 47.50 310 TYR A C 1
ATOM 2492 O O . TYR A 1 310 ? 20.864 -0.925 -13.409 1.00 47.50 310 TYR A O 1
ATOM 2500 N N . GLU A 1 311 ? 20.925 -1.258 -11.200 1.00 49.81 311 GLU A N 1
ATOM 2501 C CA . GLU A 1 311 ? 22.349 -1.091 -10.964 1.00 49.81 311 GLU A CA 1
ATOM 2502 C C . GLU A 1 311 ? 23.167 -2.259 -11.535 1.00 49.81 311 GLU A C 1
ATOM 2504 O O . GLU A 1 311 ? 24.356 -2.081 -11.800 1.00 49.81 311 GLU A O 1
ATOM 2509 N N . VAL A 1 312 ? 22.548 -3.428 -11.763 1.00 42.50 312 VAL A N 1
ATOM 2510 C CA . VAL A 1 312 ? 23.226 -4.627 -12.272 1.00 42.50 312 VAL A CA 1
ATOM 2511 C C . VAL A 1 312 ? 22.254 -5.508 -13.056 1.00 42.50 312 VAL A C 1
ATOM 2513 O O . VAL A 1 312 ? 21.539 -6.306 -12.471 1.00 42.50 312 VAL A O 1
ATOM 2516 N N . MET A 1 313 ? 22.290 -5.424 -14.386 1.00 50.34 313 MET A N 1
ATOM 2517 C CA . MET A 1 313 ? 21.982 -6.534 -15.307 1.00 50.34 313 MET A CA 1
ATOM 2518 C C . MET A 1 313 ? 20.851 -7.518 -14.929 1.00 50.34 313 MET A C 1
ATOM 2520 O O . MET A 1 313 ? 20.978 -8.722 -15.182 1.00 50.34 313 MET A O 1
ATOM 2524 N N . THR A 1 314 ? 19.716 -7.059 -14.410 1.00 51.81 314 THR A N 1
ATOM 2525 C CA . THR A 1 314 ? 18.501 -7.854 -14.535 1.00 51.81 314 THR A CA 1
ATOM 2526 C C . THR A 1 314 ? 18.104 -7.707 -15.996 1.00 51.81 314 THR A C 1
ATOM 2528 O O . THR A 1 314 ? 17.844 -6.615 -16.497 1.00 51.81 314 THR A O 1
ATOM 2531 N N . GLY A 1 315 ? 18.233 -8.795 -16.753 1.00 64.25 315 GLY A N 1
ATOM 2532 C CA . GLY A 1 315 ? 17.828 -8.815 -18.152 1.00 64.25 315 GLY A CA 1
ATOM 2533 C C . GLY A 1 315 ? 16.354 -8.405 -18.330 1.00 64.25 315 GLY A C 1
ATOM 2534 O O . GLY A 1 315 ? 15.663 -8.068 -17.368 1.00 64.25 315 GLY A O 1
ATOM 2535 N N . PRO A 1 316 ? 15.841 -8.448 -19.562 1.00 80.00 316 PRO A N 1
ATOM 2536 C CA . PRO A 1 316 ? 14.492 -7.971 -19.874 1.00 80.00 316 PRO A CA 1
ATOM 2537 C C . PRO A 1 316 ? 13.424 -8.623 -18.973 1.00 80.00 316 PRO A C 1
ATOM 2539 O O . PRO A 1 316 ? 13.553 -9.811 -18.710 1.00 80.00 316 PRO A O 1
ATOM 2542 N N . SER A 1 317 ? 12.421 -7.896 -18.464 1.00 88.12 317 SER A N 1
ATOM 2543 C CA . SER A 1 317 ? 11.328 -8.440 -17.618 1.00 88.12 317 SER A CA 1
ATOM 2544 C C . SER A 1 317 ? 10.541 -9.537 -18.327 1.00 88.12 317 SER A C 1
ATOM 2546 O O . SER A 1 317 ? 10.590 -9.612 -19.543 1.00 88.12 317 SER A O 1
ATOM 2548 N N . ASP A 1 318 ? 9.783 -10.354 -17.600 1.00 91.94 318 ASP A N 1
ATOM 2549 C CA . ASP A 1 318 ? 8.613 -11.021 -18.186 1.00 91.94 318 ASP A CA 1
ATOM 2550 C C . ASP A 1 318 ? 7.435 -10.040 -18.130 1.00 91.94 318 ASP A C 1
ATOM 2552 O O . ASP A 1 318 ? 7.257 -9.366 -17.115 1.00 91.94 318 ASP A O 1
ATOM 2556 N N . ARG A 1 319 ? 6.651 -9.911 -19.203 1.00 92.69 319 ARG A N 1
ATOM 2557 C CA . ARG A 1 319 ? 5.541 -8.951 -19.276 1.00 92.69 319 ARG A CA 1
ATOM 2558 C C . ARG A 1 319 ? 4.205 -9.650 -19.415 1.00 92.69 319 ARG A C 1
ATOM 2560 O O . ARG A 1 319 ? 4.061 -10.535 -20.247 1.00 92.69 319 ARG A O 1
ATOM 2567 N N . VAL A 1 320 ? 3.211 -9.149 -18.698 1.00 94.38 320 VAL A N 1
ATOM 2568 C CA . VAL A 1 320 ? 1.798 -9.479 -18.862 1.00 94.38 320 VAL A CA 1
ATOM 2569 C C . VAL A 1 320 ? 1.034 -8.223 -19.265 1.00 94.38 320 VAL A C 1
ATOM 2571 O O . VAL A 1 320 ? 1.228 -7.162 -18.669 1.00 94.38 320 VAL A O 1
ATOM 2574 N N . PHE A 1 321 ? 0.171 -8.320 -20.270 1.00 92.56 321 PHE A N 1
ATOM 2575 C CA . PHE A 1 321 ? -0.695 -7.216 -20.678 1.00 92.56 321 PHE A CA 1
ATOM 2576 C C . PHE A 1 321 ? -1.997 -7.704 -21.309 1.00 92.56 321 PHE A C 1
ATOM 2578 O O . PHE A 1 321 ? -2.078 -8.810 -21.840 1.00 92.56 321 PHE A O 1
ATOM 2585 N N . GLU A 1 322 ? -3.019 -6.855 -21.253 1.00 89.06 322 GLU A N 1
ATOM 2586 C CA . GLU A 1 322 ? -4.307 -7.095 -21.907 1.00 89.06 322 GLU A CA 1
ATOM 2587 C C . GLU A 1 322 ? -4.293 -6.587 -23.356 1.00 89.06 322 GLU A C 1
ATOM 2589 O O . GLU A 1 322 ? -3.885 -5.456 -23.621 1.00 89.06 322 GLU A O 1
ATOM 2594 N N . SER A 1 323 ? -4.755 -7.424 -24.287 1.00 81.88 323 SER A N 1
ATOM 2595 C CA . SER A 1 323 ? -4.992 -7.085 -25.699 1.00 81.88 323 SER A CA 1
ATOM 2596 C C . SER A 1 323 ? -6.162 -7.914 -26.215 1.00 81.88 323 SER A C 1
ATOM 2598 O O . SER A 1 323 ? -6.201 -9.119 -25.976 1.00 81.88 323 SER A O 1
ATOM 2600 N N . ASP A 1 324 ? -7.117 -7.296 -26.912 1.00 78.50 324 ASP A N 1
ATOM 2601 C CA . ASP A 1 324 ? -8.225 -7.996 -27.589 1.00 78.50 324 ASP A CA 1
ATOM 2602 C C . ASP A 1 324 ? -9.007 -8.975 -26.690 1.00 78.50 324 ASP A C 1
ATOM 2604 O O . ASP A 1 324 ? -9.316 -10.101 -27.084 1.00 78.50 324 ASP A O 1
ATOM 2608 N N . ASN A 1 325 ? -9.315 -8.551 -25.457 1.00 77.94 325 ASN A N 1
ATOM 2609 C CA . ASN A 1 325 ? -9.958 -9.366 -24.412 1.00 77.94 325 ASN A CA 1
ATOM 2610 C C . ASN A 1 325 ? -9.185 -10.642 -24.020 1.00 77.94 325 ASN A C 1
ATOM 2612 O O . ASN A 1 325 ? -9.771 -11.586 -23.492 1.00 77.94 325 ASN A O 1
ATOM 2616 N N . LYS A 1 326 ? -7.875 -10.681 -24.264 1.00 85.06 326 LYS A N 1
ATOM 2617 C CA . LYS A 1 326 ? -6.972 -11.756 -23.843 1.00 85.06 326 LYS A CA 1
ATOM 2618 C C . LYS A 1 326 ? -5.846 -11.203 -22.987 1.00 85.06 326 LYS A C 1
ATOM 2620 O O . LYS A 1 326 ? -5.481 -10.031 -23.098 1.00 85.06 326 LYS A O 1
ATOM 2625 N N . VAL A 1 327 ? -5.258 -12.079 -22.179 1.00 90.75 327 VAL A N 1
ATOM 2626 C CA . VAL A 1 327 ? -3.994 -11.803 -21.498 1.00 90.75 327 VAL A CA 1
ATOM 2627 C C . VAL A 1 327 ? -2.868 -12.386 -22.328 1.00 90.75 327 VAL A C 1
ATOM 2629 O O . VAL A 1 327 ? -2.844 -13.582 -22.621 1.00 90.75 327 VAL A O 1
ATOM 2632 N N . ARG A 1 328 ? -1.934 -11.521 -22.715 1.00 92.44 328 ARG A N 1
ATOM 2633 C CA . ARG A 1 328 ? -0.709 -11.884 -23.420 1.00 92.44 328 ARG A CA 1
ATOM 2634 C C . ARG A 1 328 ? 0.447 -11.857 -22.439 1.00 92.44 328 ARG A C 1
ATOM 2636 O O . ARG A 1 328 ? 0.583 -10.910 -21.660 1.00 92.44 328 ARG A O 1
ATOM 2643 N N . ILE A 1 329 ? 1.275 -12.892 -22.493 1.00 93.94 329 ILE A N 1
ATOM 2644 C CA . ILE A 1 329 ? 2.469 -13.027 -21.667 1.00 93.94 329 ILE A CA 1
ATOM 2645 C C . ILE A 1 329 ? 3.681 -13.115 -22.587 1.00 93.94 329 ILE A C 1
ATOM 2647 O O . ILE A 1 329 ? 3.794 -14.031 -23.393 1.00 93.94 329 ILE A O 1
ATOM 2651 N N . LEU A 1 330 ? 4.609 -12.174 -22.436 1.00 91.62 330 LEU A N 1
ATOM 2652 C CA . LEU A 1 330 ? 5.923 -12.209 -23.065 1.00 91.62 330 LEU A CA 1
ATOM 2653 C C . LEU A 1 330 ? 6.947 -12.656 -22.027 1.00 91.62 330 LEU A C 1
ATOM 2655 O O . LEU A 1 330 ? 7.271 -11.901 -21.110 1.00 91.62 330 LEU A O 1
ATOM 2659 N N . ARG A 1 331 ? 7.485 -13.865 -22.180 1.00 92.44 331 ARG A N 1
ATOM 2660 C CA . ARG A 1 331 ? 8.537 -14.404 -21.309 1.00 92.44 331 ARG A CA 1
ATOM 2661 C C . ARG A 1 331 ? 9.883 -14.270 -21.993 1.00 92.44 331 ARG A C 1
ATOM 2663 O O . ARG A 1 331 ? 10.042 -14.633 -23.155 1.00 92.44 331 ARG A O 1
ATOM 2670 N N . TYR A 1 332 ? 10.872 -13.733 -21.300 1.00 88.94 332 TYR A N 1
ATOM 2671 C CA . TYR A 1 332 ? 12.221 -13.638 -21.846 1.00 88.94 332 TYR A CA 1
ATOM 2672 C C . TYR A 1 332 ? 12.835 -15.037 -21.977 1.00 88.94 332 TYR A C 1
ATOM 2674 O O . TYR A 1 332 ? 12.922 -15.780 -21.005 1.00 88.94 332 TYR A O 1
ATOM 2682 N N . LYS A 1 333 ? 13.343 -15.383 -23.162 1.00 88.88 333 LYS A N 1
ATOM 2683 C CA . LYS A 1 333 ? 13.896 -16.723 -23.438 1.00 88.88 333 LYS A CA 1
ATOM 2684 C C . LYS A 1 333 ? 15.215 -17.014 -22.712 1.00 88.88 333 LYS A C 1
ATOM 2686 O O . LYS A 1 333 ? 15.638 -18.164 -22.626 1.00 88.88 333 LYS A O 1
ATOM 2691 N N . GLY A 1 334 ? 15.924 -15.975 -22.271 1.00 87.50 334 GLY A N 1
ATOM 2692 C CA . GLY A 1 334 ? 17.267 -16.095 -21.707 1.00 87.50 334 GLY A CA 1
ATOM 2693 C C . GLY A 1 334 ? 17.303 -16.185 -20.181 1.00 87.50 334 GLY A C 1
ATOM 2694 O O . GLY A 1 334 ? 16.293 -16.103 -19.488 1.00 87.50 334 GLY A O 1
ATOM 2695 N N . LYS A 1 335 ? 18.523 -16.287 -19.648 1.00 87.50 335 LYS A N 1
ATOM 2696 C CA . LYS A 1 335 ? 18.798 -16.151 -18.213 1.00 87.50 335 LYS A CA 1
ATOM 2697 C C . LYS A 1 335 ? 19.235 -14.732 -17.857 1.00 87.50 335 LYS A C 1
ATOM 2699 O O . LYS A 1 335 ? 19.745 -13.989 -18.700 1.00 87.50 335 LYS A O 1
ATOM 2704 N N . ARG A 1 336 ? 19.043 -14.370 -16.593 1.00 84.06 336 ARG A N 1
ATOM 2705 C CA . ARG A 1 336 ? 19.363 -13.072 -15.994 1.00 84.06 336 ARG A CA 1
ATOM 2706 C C . ARG A 1 336 ? 20.199 -13.307 -14.746 1.00 84.06 336 ARG A C 1
ATOM 2708 O O . ARG A 1 336 ? 19.912 -14.234 -13.998 1.00 84.06 336 ARG A O 1
ATOM 2715 N N . LYS A 1 337 ? 21.184 -12.451 -14.485 1.00 85.12 337 LYS A N 1
ATOM 2716 C CA . LYS A 1 337 ? 21.887 -12.457 -13.202 1.00 85.12 337 LYS A CA 1
ATOM 2717 C C . LYS A 1 337 ? 21.088 -11.600 -12.223 1.00 85.12 337 LYS A C 1
ATOM 2719 O O . LYS A 1 337 ? 21.093 -10.380 -12.339 1.00 85.12 337 LYS A O 1
ATOM 2724 N N . ALA A 1 338 ? 20.379 -12.238 -11.303 1.00 86.19 338 ALA A N 1
ATOM 2725 C CA . ALA A 1 338 ? 19.489 -11.584 -10.355 1.00 86.19 338 ALA A CA 1
ATOM 2726 C C . ALA A 1 338 ? 20.113 -11.522 -8.958 1.00 86.19 338 ALA A C 1
ATOM 2728 O O . ALA A 1 338 ? 20.871 -12.407 -8.556 1.00 86.19 338 ALA A O 1
ATOM 2729 N N . ARG A 1 339 ? 19.795 -10.455 -8.221 1.00 86.94 339 ARG A N 1
ATOM 2730 C CA . ARG A 1 339 ? 20.194 -10.264 -6.824 1.00 86.94 339 ARG A CA 1
ATOM 2731 C C . ARG A 1 339 ? 19.034 -10.641 -5.919 1.00 86.94 339 ARG A C 1
ATOM 2733 O O . ARG A 1 339 ? 17.937 -10.122 -6.090 1.00 86.94 339 ARG A O 1
ATOM 2740 N N . PHE A 1 340 ? 19.280 -11.471 -4.922 1.00 89.19 340 PHE A N 1
ATOM 2741 C CA . PHE A 1 340 ? 18.258 -11.935 -3.992 1.00 89.19 340 PHE A CA 1
ATOM 2742 C C . PHE A 1 340 ? 18.572 -11.502 -2.565 1.00 89.19 340 PHE A C 1
ATOM 2744 O O . PHE A 1 340 ? 19.728 -11.252 -2.213 1.00 89.19 340 PHE A O 1
ATOM 2751 N N . ILE A 1 341 ? 17.517 -11.428 -1.754 1.00 88.19 341 ILE A N 1
ATOM 2752 C CA . ILE A 1 341 ? 17.590 -11.306 -0.298 1.00 88.19 341 ILE A CA 1
ATOM 2753 C C . ILE A 1 341 ? 16.781 -12.464 0.282 1.00 88.19 341 ILE A C 1
ATOM 2755 O O . ILE A 1 341 ? 15.587 -12.578 -0.011 1.00 88.19 341 ILE A O 1
ATOM 2759 N N . ASP A 1 342 ? 17.422 -13.328 1.069 1.00 87.44 342 ASP A N 1
ATOM 2760 C CA . ASP A 1 342 ? 16.734 -14.416 1.774 1.00 87.44 342 ASP A CA 1
ATOM 2761 C C . ASP A 1 342 ? 16.042 -13.933 3.065 1.00 87.44 342 ASP A C 1
ATOM 2763 O O . ASP A 1 342 ? 16.113 -12.765 3.451 1.00 87.44 342 ASP A O 1
ATOM 2767 N N . GLU A 1 343 ? 15.354 -14.838 3.763 1.00 83.69 343 GLU A N 1
ATOM 2768 C CA . GLU A 1 343 ? 14.674 -14.537 5.035 1.00 83.69 343 GLU A CA 1
ATOM 2769 C C . GLU A 1 343 ? 15.642 -14.152 6.166 1.00 83.69 343 GLU A C 1
ATOM 2771 O O . GLU A 1 343 ? 15.263 -13.484 7.127 1.00 83.69 343 GLU A O 1
ATOM 2776 N N . ASN A 1 344 ? 16.918 -14.516 6.029 1.00 83.12 344 ASN A N 1
ATOM 2777 C CA . ASN A 1 344 ? 17.986 -14.123 6.935 1.00 83.12 344 ASN A CA 1
ATOM 2778 C C . ASN A 1 344 ? 18.632 -12.790 6.524 1.00 83.12 344 ASN A C 1
ATOM 2780 O O . ASN A 1 344 ? 19.572 -12.345 7.181 1.00 83.12 344 ASN A O 1
ATOM 2784 N N . GLY A 1 345 ? 18.157 -12.122 5.477 1.00 80.12 345 GLY A N 1
ATOM 2785 C CA . GLY A 1 345 ? 18.757 -10.890 4.982 1.00 80.12 345 GLY A CA 1
ATOM 2786 C C . GLY A 1 345 ? 20.120 -11.067 4.317 1.00 80.12 345 GLY A C 1
ATOM 2787 O O . GLY A 1 345 ? 20.809 -10.073 4.083 1.00 80.12 345 GLY A O 1
ATOM 2788 N N . ASN A 1 346 ? 20.516 -12.302 4.003 1.00 87.31 346 ASN A N 1
ATOM 2789 C CA . ASN A 1 346 ? 21.713 -12.554 3.221 1.00 87.31 346 ASN A CA 1
ATOM 2790 C C . ASN A 1 346 ? 21.455 -12.145 1.779 1.00 87.31 346 ASN A C 1
ATOM 2792 O O . ASN A 1 346 ? 20.438 -12.496 1.176 1.00 87.31 346 ASN A O 1
ATOM 2796 N N . ILE A 1 347 ? 22.417 -11.421 1.226 1.00 86.94 347 ILE A N 1
ATOM 2797 C CA . ILE A 1 347 ? 22.377 -10.959 -0.150 1.00 86.94 347 ILE A CA 1
ATOM 2798 C C . ILE A 1 347 ? 23.243 -11.882 -0.996 1.00 86.94 347 ILE A C 1
ATOM 2800 O O . ILE A 1 347 ? 24.430 -12.041 -0.712 1.00 86.94 347 ILE A O 1
ATOM 2804 N N . TYR A 1 348 ? 22.677 -12.430 -2.066 1.00 89.50 348 TYR A N 1
ATOM 2805 C CA . TYR A 1 348 ? 23.402 -13.281 -3.009 1.00 89.50 348 TYR A CA 1
ATOM 2806 C C . TYR A 1 348 ? 22.982 -13.006 -4.454 1.00 89.50 348 TYR A C 1
ATOM 2808 O O . TYR A 1 348 ? 22.004 -12.303 -4.715 1.00 89.50 348 TYR A O 1
ATOM 2816 N N . TRP A 1 349 ? 23.764 -13.530 -5.394 1.00 89.62 349 TRP A N 1
ATOM 2817 C CA . TRP A 1 349 ? 23.512 -13.433 -6.829 1.00 89.62 349 TRP A CA 1
ATOM 2818 C C . TRP A 1 349 ? 23.295 -14.824 -7.397 1.00 89.62 349 TRP A C 1
ATOM 2820 O O . TRP A 1 349 ? 24.059 -15.727 -7.060 1.00 89.62 349 TRP A O 1
ATOM 2830 N N . ASP A 1 350 ? 22.319 -14.970 -8.285 1.00 90.12 350 ASP A N 1
ATOM 2831 C CA . ASP A 1 350 ? 22.056 -16.233 -8.974 1.00 90.12 350 ASP A CA 1
ATOM 2832 C C . ASP A 1 350 ? 21.585 -16.003 -10.419 1.00 90.12 350 ASP A C 1
ATOM 2834 O O . ASP A 1 350 ? 21.138 -14.908 -10.778 1.00 90.12 350 ASP A O 1
ATOM 2838 N N . GLU A 1 351 ? 21.716 -17.021 -11.266 1.00 90.81 351 GLU A N 1
ATOM 2839 C CA . GLU A 1 351 ? 21.146 -17.017 -12.610 1.00 90.81 351 GLU A CA 1
ATOM 2840 C C . GLU A 1 351 ? 19.692 -17.497 -12.592 1.00 90.81 351 GLU A C 1
ATOM 2842 O O . GLU A 1 351 ? 19.404 -18.647 -12.275 1.00 90.81 351 GLU A O 1
ATOM 2847 N N . ALA A 1 352 ? 18.774 -16.643 -13.038 1.00 89.81 352 ALA A N 1
ATOM 2848 C CA . ALA A 1 352 ? 17.353 -16.950 -13.124 1.00 89.81 352 ALA A CA 1
ATOM 2849 C C . ALA A 1 352 ? 16.851 -16.877 -14.573 1.00 89.81 352 ALA A C 1
ATOM 2851 O O . ALA A 1 352 ? 17.133 -15.919 -15.296 1.00 89.81 352 ALA A O 1
ATOM 2852 N N . GLY A 1 353 ? 16.109 -17.901 -14.998 1.00 89.25 353 GLY A N 1
ATOM 2853 C CA . GLY A 1 353 ? 15.388 -17.917 -16.275 1.00 89.25 353 GLY A CA 1
ATOM 2854 C C . GLY A 1 353 ? 14.100 -17.081 -16.241 1.00 89.25 353 GLY A C 1
ATOM 2855 O O . GLY A 1 353 ? 13.903 -16.297 -15.305 1.00 89.25 353 GLY A O 1
ATOM 2856 N N . PRO A 1 354 ? 13.218 -17.229 -17.246 1.00 90.06 354 PRO A N 1
ATOM 2857 C CA . PRO A 1 354 ? 11.854 -16.712 -17.165 1.00 90.06 354 PRO A CA 1
ATOM 2858 C C . PRO A 1 354 ? 11.088 -17.348 -16.004 1.00 90.06 354 PRO A C 1
ATOM 2860 O O . PRO A 1 354 ? 11.308 -18.516 -15.672 1.00 90.06 354 PRO A O 1
ATOM 2863 N N . LEU A 1 355 ? 10.165 -16.589 -15.416 1.00 92.19 355 LEU A N 1
ATOM 2864 C CA . LEU A 1 355 ? 9.243 -17.093 -14.399 1.00 92.19 355 LEU A CA 1
ATOM 2865 C C . LEU A 1 355 ? 8.361 -18.199 -14.990 1.00 92.19 355 LEU A C 1
ATOM 2867 O O . LEU A 1 355 ? 8.075 -18.189 -16.190 1.00 92.19 355 LEU A O 1
ATOM 2871 N N . ASP A 1 356 ? 7.932 -19.156 -14.165 1.00 92.25 356 ASP A N 1
ATOM 2872 C CA . ASP A 1 356 ? 6.982 -20.189 -14.590 1.00 92.25 356 ASP A CA 1
ATOM 2873 C C . ASP A 1 356 ? 5.629 -19.566 -14.967 1.00 92.25 356 ASP A C 1
ATOM 2875 O O . ASP A 1 356 ? 5.172 -18.618 -14.326 1.00 92.25 356 ASP A O 1
ATOM 2879 N N . LEU A 1 357 ? 4.973 -20.100 -16.001 1.00 92.44 357 LEU A N 1
ATOM 2880 C CA . LEU A 1 357 ? 3.726 -19.533 -16.518 1.00 92.44 357 LEU A CA 1
ATOM 2881 C C . LEU A 1 357 ? 2.619 -19.504 -15.452 1.00 92.44 357 LEU A C 1
ATOM 2883 O O . LEU A 1 357 ? 1.943 -18.488 -15.302 1.00 92.44 357 LEU A O 1
ATOM 2887 N N . LYS A 1 358 ? 2.490 -20.565 -14.642 1.00 92.25 358 LYS A N 1
ATOM 2888 C CA . LYS A 1 358 ? 1.483 -20.625 -13.571 1.00 92.25 358 LYS A CA 1
ATOM 2889 C C . LYS A 1 358 ? 1.794 -19.642 -12.449 1.00 92.25 358 LYS A C 1
ATOM 2891 O O . LYS A 1 358 ? 0.881 -19.118 -11.812 1.00 92.25 358 LYS A O 1
ATOM 2896 N N . GLU A 1 359 ? 3.075 -19.389 -12.183 1.00 93.44 359 GLU A N 1
ATOM 2897 C CA . GLU A 1 359 ? 3.470 -18.351 -11.231 1.00 93.44 359 GLU A CA 1
ATOM 2898 C C . GLU A 1 359 ? 3.100 -16.959 -11.752 1.00 93.44 359 GLU A C 1
ATOM 2900 O O . GLU A 1 359 ? 2.550 -16.165 -10.991 1.00 93.44 359 GLU A O 1
ATOM 2905 N N . ILE A 1 360 ? 3.342 -16.677 -13.037 1.00 95.12 360 ILE A N 1
ATOM 2906 C CA . ILE A 1 360 ? 2.952 -15.409 -13.669 1.00 95.12 360 ILE A CA 1
ATOM 2907 C C . ILE A 1 360 ? 1.433 -15.214 -13.592 1.00 95.12 360 ILE A C 1
ATOM 2909 O O . ILE A 1 360 ? 0.988 -14.156 -13.149 1.00 95.12 360 ILE A O 1
ATOM 2913 N N . GLU A 1 361 ? 0.645 -16.229 -13.957 1.00 93.44 361 GLU A N 1
ATOM 2914 C CA . GLU A 1 361 ? -0.821 -16.217 -13.848 1.00 93.44 361 GLU A CA 1
ATOM 2915 C C . GLU A 1 361 ? -1.281 -15.903 -12.420 1.00 93.44 361 GLU A C 1
ATOM 2917 O O . GLU A 1 361 ? -2.083 -14.995 -12.195 1.00 93.44 361 GLU A O 1
ATOM 2922 N N . HIS A 1 362 ? -0.725 -16.607 -11.431 1.00 93.88 362 HIS A N 1
ATOM 2923 C CA . HIS A 1 362 ? -1.076 -16.399 -10.030 1.00 93.88 362 HIS A CA 1
ATOM 2924 C C . HIS A 1 362 ? -0.742 -14.980 -9.548 1.00 93.88 362 HIS A C 1
ATOM 2926 O O . HIS A 1 362 ? -1.526 -14.360 -8.822 1.00 93.88 362 HIS A O 1
ATOM 2932 N N . ILE A 1 363 ? 0.420 -14.451 -9.943 1.00 95.94 363 ILE A N 1
ATOM 2933 C CA . ILE A 1 363 ? 0.836 -13.088 -9.604 1.00 95.94 363 ILE A CA 1
ATOM 2934 C C . ILE A 1 363 ? -0.085 -12.068 -10.277 1.00 95.94 363 ILE A C 1
ATOM 2936 O O . ILE A 1 363 ? -0.530 -11.131 -9.610 1.00 95.94 363 ILE A O 1
ATOM 2940 N N . TYR A 1 364 ? -0.397 -12.258 -11.560 1.00 95.12 364 TYR A N 1
ATOM 2941 C CA . TYR A 1 364 ? -1.297 -11.391 -12.313 1.00 95.12 364 TYR A CA 1
ATOM 2942 C C . TYR A 1 364 ? -2.671 -11.302 -11.642 1.00 95.12 364 TYR A C 1
ATOM 2944 O O . TYR A 1 364 ? -3.092 -10.198 -11.301 1.00 95.12 364 TYR A O 1
ATOM 2952 N N . GLU A 1 365 ? -3.311 -12.434 -11.334 1.00 93.56 365 GLU A N 1
ATOM 2953 C CA . GLU A 1 365 ? -4.606 -12.468 -10.638 1.00 93.56 365 GLU A CA 1
ATOM 2954 C C . GLU A 1 365 ? -4.548 -11.761 -9.279 1.00 93.56 365 GLU A C 1
ATOM 2956 O O . GLU A 1 365 ? -5.426 -10.974 -8.907 1.00 93.56 365 GLU A O 1
ATOM 2961 N N . LYS A 1 366 ? -3.462 -11.974 -8.531 1.00 93.81 366 LYS A N 1
ATOM 2962 C CA . LYS A 1 366 ? -3.282 -11.347 -7.222 1.00 93.81 366 LYS A CA 1
ATOM 2963 C C . LYS A 1 366 ? -3.121 -9.832 -7.320 1.00 93.81 366 LYS A C 1
ATOM 2965 O O . LYS A 1 366 ? -3.729 -9.120 -6.519 1.00 93.81 366 LYS A O 1
ATOM 2970 N N . ILE A 1 367 ? -2.366 -9.319 -8.290 1.00 95.19 367 ILE A N 1
ATOM 2971 C CA . ILE A 1 367 ? -2.276 -7.874 -8.543 1.00 95.19 367 ILE A CA 1
ATOM 2972 C C . ILE A 1 367 ? -3.624 -7.342 -9.049 1.00 95.19 367 ILE A C 1
ATOM 2974 O O . ILE A 1 367 ? -4.098 -6.316 -8.558 1.00 95.19 367 ILE A O 1
ATOM 2978 N N . LYS A 1 368 ? -4.280 -8.042 -9.983 1.00 91.94 368 LYS A N 1
ATOM 2979 C CA . LYS A 1 368 ? -5.573 -7.647 -10.557 1.00 91.94 368 LYS A CA 1
ATOM 2980 C C . LYS A 1 368 ? -6.667 -7.562 -9.492 1.00 91.94 368 LYS A C 1
ATOM 2982 O O . LYS A 1 368 ? -7.481 -6.643 -9.535 1.00 91.94 368 LYS A O 1
ATOM 2987 N N . SER A 1 369 ? -6.623 -8.410 -8.461 1.00 91.31 369 SER A N 1
ATOM 2988 C CA . SER A 1 369 ? -7.510 -8.320 -7.289 1.00 91.31 369 SER A CA 1
ATOM 2989 C C . SER A 1 369 ? -7.402 -6.991 -6.523 1.00 91.31 369 SER A C 1
ATOM 2991 O O . SER A 1 369 ? -8.319 -6.616 -5.797 1.00 91.31 369 SER A O 1
ATOM 2993 N N . GLN A 1 370 ? -6.298 -6.252 -6.690 1.00 92.12 370 GLN A N 1
ATOM 2994 C CA . GLN A 1 370 ? -6.088 -4.933 -6.090 1.00 92.12 370 GLN A CA 1
ATOM 2995 C C . GLN A 1 370 ? -6.499 -3.779 -7.024 1.00 92.12 370 GLN A C 1
ATOM 2997 O O . GLN A 1 370 ? -6.270 -2.618 -6.678 1.00 92.12 370 GLN A O 1
ATOM 3002 N N . LYS A 1 371 ? -7.115 -4.060 -8.187 1.00 87.25 371 LYS A N 1
ATOM 3003 C CA . LYS A 1 371 ? -7.441 -3.061 -9.224 1.00 87.25 371 LYS A CA 1
ATOM 3004 C C . LYS A 1 371 ? -8.178 -1.845 -8.670 1.00 87.25 371 LYS A C 1
ATOM 3006 O O . LYS A 1 371 ? -7.798 -0.728 -8.988 1.00 87.25 371 LYS A O 1
ATOM 3011 N N . GLU A 1 372 ? -9.168 -2.027 -7.798 1.00 84.69 372 GLU A N 1
ATOM 3012 C CA . GLU A 1 372 ? -9.910 -0.896 -7.217 1.00 84.69 372 GLU A CA 1
ATOM 3013 C C . GLU A 1 372 ? -9.008 0.068 -6.434 1.00 84.69 372 GLU A C 1
ATOM 3015 O O . GLU A 1 372 ? -9.149 1.285 -6.546 1.00 84.69 372 GLU A O 1
ATOM 3020 N N . LYS A 1 373 ? -8.042 -0.459 -5.673 1.00 88.19 373 LYS A N 1
ATOM 3021 C CA . LYS A 1 373 ? -7.079 0.358 -4.922 1.00 88.19 373 LYS A CA 1
ATOM 3022 C C . LYS A 1 373 ? -6.071 1.028 -5.859 1.00 88.19 373 LYS A C 1
ATOM 3024 O O . LYS A 1 373 ? -5.737 2.193 -5.656 1.00 88.19 373 LYS A O 1
ATOM 3029 N N . LEU A 1 374 ? -5.624 0.325 -6.903 1.00 91.88 374 LEU A N 1
ATOM 3030 C CA . LEU A 1 374 ? -4.756 0.891 -7.940 1.00 91.88 374 LEU A CA 1
ATOM 3031 C C . LEU A 1 374 ? -5.460 2.026 -8.706 1.00 91.88 374 LEU A C 1
ATOM 3033 O O . LEU A 1 374 ? -4.854 3.062 -8.949 1.00 91.88 374 LEU A O 1
ATOM 3037 N N . GLU A 1 375 ? -6.759 1.913 -8.988 1.00 87.69 375 GLU A N 1
ATOM 3038 C CA . GLU A 1 375 ? -7.552 2.996 -9.592 1.00 87.69 375 GLU A CA 1
ATOM 3039 C C . GLU A 1 375 ? -7.662 4.230 -8.684 1.00 87.69 375 GLU A C 1
ATOM 3041 O O . GLU A 1 375 ? -7.689 5.365 -9.163 1.00 87.69 375 GLU A O 1
ATOM 3046 N N . VAL A 1 376 ? -7.695 4.048 -7.357 1.00 85.94 376 VAL A N 1
ATOM 3047 C CA . VAL A 1 376 ? -7.633 5.181 -6.417 1.00 85.94 376 VAL A CA 1
ATOM 3048 C C . VAL A 1 376 ? -6.296 5.917 -6.538 1.00 85.94 376 VAL A C 1
ATOM 3050 O O . VAL A 1 376 ? -6.287 7.150 -6.552 1.00 85.94 376 VAL A O 1
ATOM 3053 N N . LEU A 1 377 ? -5.185 5.186 -6.670 1.00 90.44 377 LEU A N 1
ATOM 3054 C CA . LEU A 1 377 ? -3.865 5.779 -6.903 1.00 90.44 377 LEU A CA 1
ATOM 3055 C C . LEU A 1 377 ? -3.814 6.504 -8.251 1.00 90.44 377 LEU A C 1
ATOM 3057 O O . LEU A 1 377 ? -3.424 7.671 -8.304 1.00 90.44 377 LEU A O 1
ATOM 3061 N N . ARG A 1 378 ? -4.271 5.849 -9.323 1.00 91.56 378 ARG A N 1
ATOM 3062 C CA . ARG A 1 378 ? -4.224 6.372 -10.694 1.00 91.56 378 ARG A CA 1
ATOM 3063 C C . ARG A 1 378 ? -4.882 7.738 -10.841 1.00 91.56 378 ARG A C 1
ATOM 3065 O O . ARG A 1 378 ? -4.350 8.593 -11.531 1.00 91.56 378 ARG A O 1
ATOM 3072 N N . LYS A 1 379 ? -5.968 8.012 -10.114 1.00 86.25 379 LYS A N 1
ATOM 3073 C CA . LYS A 1 379 ? -6.618 9.339 -10.123 1.00 86.25 379 LYS A CA 1
ATOM 3074 C C . LYS A 1 379 ? -5.681 10.501 -9.776 1.00 86.25 379 LYS A C 1
ATOM 3076 O O . LYS A 1 379 ? -5.945 11.621 -10.197 1.00 86.25 379 LYS A O 1
ATOM 3081 N N . ASN A 1 380 ? -4.625 10.250 -9.001 1.00 84.31 380 ASN A N 1
ATOM 3082 C CA . ASN A 1 380 ? -3.608 11.249 -8.662 1.00 84.31 380 ASN A CA 1
ATOM 3083 C C . ASN A 1 380 ? -2.325 11.083 -9.492 1.00 84.31 380 ASN A C 1
ATOM 3085 O O . ASN A 1 380 ? -1.593 12.047 -9.709 1.00 84.31 380 ASN A O 1
ATOM 3089 N N . PHE A 1 381 ? -2.065 9.870 -9.976 1.00 89.56 381 PHE A N 1
ATOM 3090 C CA . PHE A 1 381 ? -0.885 9.501 -10.745 1.00 89.56 381 PHE A CA 1
ATOM 3091 C C . PHE A 1 381 ? -1.334 8.870 -12.060 1.00 89.56 381 PHE A C 1
ATOM 3093 O O . PHE A 1 381 ? -1.277 7.659 -12.184 1.00 89.56 381 PHE A O 1
ATOM 3100 N N . ASP A 1 382 ? -1.833 9.660 -13.012 1.00 89.69 382 ASP A N 1
ATOM 3101 C CA . ASP A 1 382 ? -2.240 9.147 -14.327 1.00 89.69 382 ASP A CA 1
ATOM 3102 C C . ASP A 1 382 ? -1.237 9.556 -15.416 1.00 89.69 382 ASP A C 1
ATOM 3104 O O . ASP A 1 382 ? -1.009 10.761 -15.599 1.00 89.69 382 ASP A O 1
ATOM 3108 N N . PRO A 1 383 ? -0.665 8.603 -16.172 1.00 94.19 383 PRO A N 1
ATOM 3109 C CA . PRO A 1 383 ? -0.645 7.155 -15.923 1.00 94.19 383 PRO A CA 1
ATOM 3110 C C . PRO A 1 383 ? 0.077 6.729 -14.641 1.00 94.19 383 PRO A C 1
ATOM 3112 O O . PRO A 1 383 ? 1.100 7.319 -14.266 1.00 94.19 383 PRO A O 1
ATOM 3115 N N . LEU A 1 384 ? -0.433 5.665 -14.020 1.00 95.56 384 LEU A N 1
ATOM 3116 C CA . LEU A 1 384 ? 0.089 5.099 -12.780 1.00 95.56 384 LEU A CA 1
ATOM 3117 C C . LEU A 1 384 ? 1.220 4.138 -13.091 1.00 95.56 384 LEU A C 1
ATOM 3119 O O . LEU A 1 384 ? 1.086 3.277 -13.954 1.00 95.56 384 LEU A O 1
ATOM 3123 N N . LEU A 1 385 ? 2.288 4.234 -12.311 1.00 94.44 385 LEU A N 1
ATOM 3124 C CA . LEU A 1 385 ? 3.294 3.199 -12.160 1.00 94.44 385 LEU A CA 1
ATOM 3125 C C . LEU A 1 385 ? 3.410 2.839 -10.677 1.00 94.44 385 LEU A C 1
ATOM 3127 O O . LEU A 1 385 ? 3.511 3.724 -9.828 1.00 94.44 385 LEU A O 1
ATOM 3131 N N . CYS A 1 386 ? 3.404 1.554 -10.347 1.00 94.12 386 CYS A N 1
ATOM 3132 C CA . CYS A 1 386 ? 3.543 1.092 -8.974 1.00 94.12 386 CYS A CA 1
ATOM 3133 C C . CYS A 1 386 ? 4.521 -0.077 -8.891 1.00 94.12 386 CYS A C 1
ATOM 3135 O O . CYS A 1 386 ? 4.251 -1.149 -9.432 1.00 94.12 386 CYS A O 1
ATOM 3137 N N . ASP A 1 387 ? 5.637 0.130 -8.198 1.00 92.12 387 ASP A N 1
ATOM 3138 C CA . ASP A 1 387 ? 6.647 -0.909 -7.994 1.00 92.12 387 ASP A CA 1
ATOM 3139 C C . ASP A 1 387 ? 6.233 -1.807 -6.832 1.00 92.12 387 ASP A C 1
ATOM 3141 O O . ASP A 1 387 ? 5.644 -1.335 -5.855 1.00 92.12 387 ASP A O 1
ATOM 3145 N N . PHE A 1 388 ? 6.586 -3.086 -6.885 1.00 93.44 388 PHE A N 1
ATOM 3146 C CA . PHE A 1 388 ? 6.328 -4.026 -5.803 1.00 93.44 388 PHE A CA 1
ATOM 3147 C C . PHE A 1 388 ? 7.403 -5.112 -5.684 1.00 93.44 388 PHE A C 1
ATOM 3149 O O . PHE A 1 388 ? 8.184 -5.390 -6.597 1.00 93.44 388 PHE A O 1
ATOM 3156 N N . HIS A 1 389 ? 7.422 -5.750 -4.520 1.00 93.00 389 HIS A N 1
ATOM 3157 C CA . HIS A 1 389 ? 8.165 -6.971 -4.245 1.00 93.00 389 HIS A CA 1
ATOM 3158 C C . HIS A 1 389 ? 7.203 -8.093 -3.873 1.00 93.00 389 HIS A C 1
ATOM 3160 O O . HIS A 1 389 ? 6.122 -7.855 -3.331 1.00 93.00 389 HIS A O 1
ATOM 3166 N N . ILE A 1 390 ? 7.620 -9.319 -4.154 1.00 92.75 390 ILE A N 1
ATOM 3167 C CA . ILE A 1 390 ? 6.957 -10.545 -3.740 1.00 92.75 390 ILE A CA 1
ATOM 3168 C C . ILE A 1 390 ? 7.952 -11.341 -2.910 1.00 92.75 390 ILE A C 1
ATOM 3170 O O . ILE A 1 390 ? 9.060 -11.627 -3.376 1.00 92.75 390 ILE A O 1
ATOM 3174 N N . ASP A 1 391 ? 7.566 -11.682 -1.684 1.00 91.69 391 ASP A N 1
ATOM 3175 C CA . ASP A 1 391 ? 8.413 -12.489 -0.809 1.00 91.69 391 ASP A CA 1
ATOM 3176 C C . ASP A 1 391 ? 8.401 -13.979 -1.168 1.00 91.69 391 ASP A C 1
ATOM 3178 O O . ASP A 1 391 ? 7.692 -14.435 -2.069 1.00 91.69 391 ASP A O 1
ATOM 3182 N N . MET A 1 392 ? 9.203 -14.757 -0.441 1.00 88.62 392 MET A N 1
ATOM 3183 C CA . MET A 1 392 ? 9.294 -16.210 -0.625 1.00 88.62 392 MET A CA 1
ATOM 3184 C C . MET A 1 392 ? 7.959 -16.937 -0.379 1.00 88.62 392 MET A C 1
ATOM 3186 O O . MET A 1 392 ? 7.752 -18.024 -0.914 1.00 88.62 392 MET A O 1
ATOM 3190 N N . ASN A 1 393 ? 7.029 -16.318 0.356 1.00 89.00 393 ASN A N 1
ATOM 3191 C CA . ASN A 1 393 ? 5.692 -16.837 0.655 1.00 89.00 393 ASN A CA 1
ATOM 3192 C C . ASN A 1 393 ? 4.617 -16.309 -0.316 1.00 89.00 393 ASN A C 1
ATOM 3194 O O . ASN A 1 393 ? 3.421 -16.546 -0.126 1.00 89.00 393 ASN A O 1
ATOM 3198 N N . GLY A 1 394 ? 5.019 -15.565 -1.348 1.00 89.06 394 GLY A N 1
ATOM 3199 C CA . GLY A 1 394 ? 4.120 -14.995 -2.343 1.00 89.06 394 GLY A CA 1
ATOM 3200 C C . GLY A 1 394 ? 3.364 -13.749 -1.875 1.00 89.06 394 GLY A C 1
ATOM 3201 O O . GLY A 1 394 ? 2.458 -13.300 -2.580 1.00 89.06 394 GLY A O 1
ATOM 3202 N N . LYS A 1 395 ? 3.653 -13.172 -0.701 1.00 90.50 395 LYS A N 1
ATOM 3203 C CA . LYS A 1 395 ? 3.019 -11.926 -0.237 1.00 90.50 395 LYS A CA 1
ATOM 3204 C C . LYS A 1 395 ? 3.535 -10.746 -1.061 1.00 90.50 395 LYS A C 1
ATOM 3206 O O . LYS A 1 395 ? 4.724 -10.658 -1.334 1.00 90.50 395 LYS A O 1
ATOM 3211 N N . ILE A 1 396 ? 2.624 -9.852 -1.452 1.00 91.31 396 ILE A N 1
ATOM 3212 C CA . ILE A 1 396 ? 2.933 -8.678 -2.277 1.00 91.31 396 ILE A CA 1
ATOM 3213 C C . ILE A 1 396 ? 3.126 -7.462 -1.379 1.00 91.31 396 ILE A C 1
ATOM 3215 O O . ILE A 1 396 ? 2.334 -7.221 -0.465 1.00 91.31 396 ILE A O 1
ATOM 3219 N N . PHE A 1 397 ? 4.161 -6.692 -1.682 1.00 90.56 397 PHE A N 1
ATOM 3220 C CA . PHE A 1 397 ? 4.535 -5.468 -1.000 1.00 90.56 397 PHE A CA 1
ATOM 3221 C C . PHE A 1 397 ? 4.719 -4.385 -2.053 1.00 90.56 397 PHE A C 1
ATOM 3223 O O . PHE A 1 397 ? 5.742 -4.365 -2.732 1.00 90.56 397 PHE A O 1
ATOM 3230 N N . PHE A 1 398 ? 3.744 -3.492 -2.220 1.00 92.19 398 PHE A N 1
ATOM 3231 C CA . PHE A 1 398 ? 3.954 -2.318 -3.066 1.00 92.19 398 PHE A CA 1
ATOM 3232 C C . PHE A 1 398 ? 5.006 -1.417 -2.413 1.00 92.19 398 PHE A C 1
ATOM 3234 O O . PHE A 1 398 ? 5.059 -1.330 -1.198 1.00 92.19 398 PHE A O 1
ATOM 3241 N N . MET A 1 399 ? 5.889 -0.789 -3.182 1.00 87.75 399 MET A N 1
ATOM 3242 C CA . MET A 1 399 ? 7.089 -0.111 -2.668 1.00 87.75 399 MET A CA 1
ATOM 3243 C C . MET A 1 399 ? 7.185 1.357 -3.084 1.00 87.75 399 MET A C 1
ATOM 3245 O O . MET A 1 399 ? 7.971 2.111 -2.499 1.00 87.75 399 MET A O 1
ATOM 3249 N N . GLY A 1 400 ? 6.407 1.771 -4.081 1.00 88.38 400 GLY A N 1
ATOM 3250 C CA . GLY A 1 400 ? 6.407 3.134 -4.595 1.00 88.38 400 GLY A CA 1
ATOM 3251 C C . GLY A 1 400 ? 5.278 3.367 -5.588 1.00 88.38 400 GLY A C 1
ATOM 3252 O O . GLY A 1 400 ? 4.781 2.426 -6.197 1.00 88.38 400 GLY A O 1
ATOM 3253 N N . VAL A 1 401 ? 4.868 4.627 -5.723 1.00 90.75 401 VAL A N 1
ATOM 3254 C CA . VAL A 1 401 ? 3.799 5.068 -6.625 1.00 90.75 401 VAL A CA 1
ATOM 3255 C C . VAL A 1 401 ? 4.321 6.239 -7.431 1.00 90.75 401 VAL A C 1
ATOM 3257 O O . VAL A 1 401 ? 4.708 7.244 -6.850 1.00 90.75 401 VAL A O 1
ATOM 3260 N N . PHE A 1 402 ? 4.324 6.139 -8.752 1.00 88.12 402 PHE A N 1
ATOM 3261 C CA . PHE A 1 402 ? 4.892 7.133 -9.652 1.00 88.12 402 PHE A CA 1
ATOM 3262 C C . PHE A 1 402 ? 3.890 7.529 -10.725 1.00 88.12 402 PHE A C 1
ATOM 3264 O O . PHE A 1 402 ? 3.122 6.701 -11.209 1.00 88.12 402 PHE A O 1
ATOM 3271 N N . LYS A 1 403 ? 3.921 8.803 -11.119 1.00 89.06 403 LYS A N 1
ATOM 3272 C CA . LYS A 1 403 ? 3.349 9.225 -12.396 1.00 89.06 403 LYS A CA 1
ATOM 3273 C C . LYS A 1 403 ? 4.384 8.961 -13.487 1.00 89.06 403 LYS A C 1
ATOM 3275 O O . LYS A 1 403 ? 5.555 9.279 -13.298 1.00 89.06 403 LYS A O 1
ATOM 3280 N N . THR A 1 404 ? 3.965 8.403 -14.617 1.00 89.25 404 THR A N 1
ATOM 3281 C CA . THR A 1 404 ? 4.848 8.156 -15.770 1.00 89.25 404 THR A CA 1
ATOM 3282 C C . THR A 1 404 ? 4.202 8.621 -17.079 1.00 89.25 404 THR A C 1
ATOM 3284 O O . THR A 1 404 ? 3.065 9.082 -17.083 1.00 89.25 404 THR A O 1
ATOM 3287 N N . GLY A 1 405 ? 4.929 8.552 -18.196 1.00 89.06 405 GLY A N 1
ATOM 3288 C CA . GLY A 1 405 ? 4.381 8.815 -19.532 1.00 89.06 405 GLY A CA 1
ATOM 3289 C C . GLY A 1 405 ? 3.529 7.652 -20.052 1.00 89.06 405 GLY A C 1
ATOM 3290 O O . GLY A 1 405 ? 3.716 6.509 -19.630 1.00 89.06 405 GLY A O 1
ATOM 3291 N N . ARG A 1 406 ? 2.609 7.929 -20.988 1.00 91.44 406 ARG A N 1
ATOM 3292 C CA . ARG A 1 406 ? 1.788 6.884 -21.625 1.00 91.44 406 ARG A CA 1
ATOM 3293 C C . ARG A 1 406 ? 2.647 5.894 -22.411 1.00 91.44 406 ARG A C 1
ATOM 3295 O O . ARG A 1 406 ? 3.682 6.266 -22.963 1.00 91.44 406 ARG A O 1
ATOM 3302 N N . ILE A 1 407 ? 2.224 4.632 -22.416 1.00 91.12 407 ILE A N 1
ATOM 3303 C CA . ILE A 1 407 ? 2.899 3.551 -23.133 1.00 91.12 407 ILE A CA 1
ATOM 3304 C C . ILE A 1 407 ? 2.087 3.197 -24.371 1.00 91.12 407 ILE A C 1
ATOM 3306 O O . ILE A 1 407 ? 0.923 2.803 -24.275 1.00 91.12 407 ILE A O 1
ATOM 3310 N N . SER A 1 408 ? 2.731 3.288 -25.527 1.00 84.56 408 SER A N 1
ATOM 3311 C CA . SER A 1 408 ? 2.230 2.695 -26.760 1.00 84.56 408 SER A CA 1
ATOM 3312 C C . SER A 1 408 ? 2.769 1.278 -26.894 1.00 84.56 408 SER A C 1
ATOM 3314 O O . SER A 1 408 ? 3.944 1.023 -26.617 1.00 84.56 408 SER A O 1
ATOM 3316 N N . MET A 1 409 ? 1.923 0.357 -27.342 1.00 78.75 409 MET A N 1
ATOM 3317 C CA . MET A 1 409 ? 2.360 -0.982 -27.719 1.00 78.75 409 MET A CA 1
ATOM 3318 C C . MET A 1 409 ? 2.433 -1.050 -29.237 1.00 78.75 409 MET A C 1
ATOM 3320 O O . MET A 1 409 ? 1.420 -0.945 -29.920 1.00 78.75 409 MET A O 1
ATOM 3324 N N . HIS A 1 410 ? 3.658 -1.153 -29.747 1.00 73.12 410 HIS A N 1
ATOM 3325 C CA . HIS A 1 410 ? 3.924 -1.345 -31.168 1.00 73.12 410 HIS A CA 1
ATOM 3326 C C . HIS A 1 410 ? 4.104 -2.834 -31.433 1.00 73.12 410 HIS A C 1
ATOM 3328 O O . HIS A 1 410 ? 4.930 -3.482 -30.792 1.00 73.12 410 HIS A O 1
ATOM 3334 N N . GLU A 1 411 ? 3.342 -3.360 -32.385 1.00 60.25 411 GLU A N 1
ATOM 3335 C CA . GLU A 1 411 ? 3.429 -4.759 -32.824 1.00 60.25 411 GLU A CA 1
ATOM 3336 C C . GLU A 1 411 ? 4.274 -4.934 -34.092 1.00 60.25 411 GLU A C 1
ATOM 3338 O O . GLU A 1 411 ? 4.389 -6.038 -34.620 1.00 60.25 411 GLU A O 1
ATOM 3343 N N . SER A 1 412 ? 4.855 -3.852 -34.616 1.00 59.44 412 SER A N 1
ATOM 3344 C CA . SER A 1 412 ? 5.631 -3.908 -35.849 1.00 59.44 412 SER A CA 1
ATOM 3345 C C . SER A 1 412 ? 6.926 -4.692 -35.658 1.00 59.44 412 SER A C 1
ATOM 3347 O O . SER A 1 412 ? 7.628 -4.559 -34.650 1.00 59.44 412 SER A O 1
ATOM 3349 N N . GLU A 1 413 ? 7.266 -5.505 -36.663 1.00 66.62 413 GLU A N 1
ATOM 3350 C CA . GLU A 1 413 ? 8.558 -6.174 -36.679 1.00 66.62 413 GLU A CA 1
ATOM 3351 C C . GLU A 1 413 ? 9.688 -5.139 -36.599 1.00 66.62 413 GLU A C 1
ATOM 3353 O O . GLU A 1 413 ? 9.648 -4.107 -37.282 1.00 66.62 413 GLU A O 1
ATOM 3358 N N . PRO A 1 414 ? 10.715 -5.401 -35.772 1.00 72.31 414 PRO A N 1
ATOM 3359 C CA . PRO A 1 414 ? 11.868 -4.530 -35.695 1.00 72.31 414 PRO A CA 1
ATOM 3360 C C . PRO A 1 414 ? 12.512 -4.376 -37.079 1.00 72.31 414 PRO A C 1
ATOM 3362 O O . PRO A 1 414 ? 12.642 -5.355 -37.818 1.00 72.31 414 PRO A O 1
ATOM 3365 N N . PRO A 1 415 ? 12.994 -3.177 -37.432 1.00 74.88 415 PRO A N 1
ATOM 3366 C CA . PRO A 1 415 ? 13.712 -2.971 -38.676 1.00 74.88 415 PRO A CA 1
ATOM 3367 C C . PRO A 1 415 ? 14.964 -3.852 -38.707 1.00 74.88 415 PRO A C 1
ATOM 3369 O O . PRO A 1 415 ? 15.649 -4.037 -37.701 1.00 74.88 415 PRO A O 1
ATOM 3372 N N . GLY A 1 416 ? 15.305 -4.372 -39.889 1.00 76.06 416 GLY A N 1
ATOM 3373 C CA . GLY A 1 416 ? 16.403 -5.333 -40.042 1.00 76.06 416 GLY A CA 1
ATOM 3374 C C . GLY A 1 416 ? 17.801 -4.802 -39.680 1.00 76.06 416 GLY A C 1
ATOM 3375 O O . GLY A 1 416 ? 18.742 -5.590 -39.583 1.00 76.06 416 GLY A O 1
ATOM 3376 N N . ARG A 1 417 ? 17.976 -3.484 -39.487 1.00 85.56 417 ARG A N 1
ATOM 3377 C CA . ARG A 1 417 ? 19.234 -2.861 -39.041 1.00 85.56 417 ARG A CA 1
ATOM 3378 C C . ARG A 1 417 ? 18.976 -1.709 -38.074 1.00 85.56 417 ARG A C 1
ATOM 3380 O O . ARG A 1 417 ? 18.105 -0.879 -38.313 1.00 85.56 417 ARG A O 1
ATOM 3387 N N . PHE A 1 418 ? 19.818 -1.630 -37.045 1.00 90.81 418 PHE A N 1
ATOM 3388 C CA . PHE A 1 418 ? 19.818 -0.562 -36.048 1.00 90.81 418 PHE A CA 1
ATOM 3389 C C . PHE A 1 418 ? 21.176 0.125 -35.978 1.00 90.81 418 PHE A C 1
ATOM 3391 O O . PHE A 1 418 ? 22.209 -0.549 -36.009 1.00 90.81 418 PHE A O 1
ATOM 3398 N N . TYR A 1 419 ? 21.174 1.438 -35.763 1.00 93.44 419 TYR A N 1
ATOM 3399 C CA . TYR A 1 419 ? 22.322 2.106 -35.161 1.00 93.44 419 TYR A CA 1
ATOM 3400 C C . TYR A 1 419 ? 22.295 1.834 -33.651 1.00 93.44 419 TYR A C 1
ATOM 3402 O O . TYR A 1 419 ? 21.328 2.181 -32.973 1.00 93.44 419 TYR A O 1
ATOM 3410 N N . ARG A 1 420 ? 23.312 1.156 -33.113 1.00 92.81 420 ARG A N 1
ATOM 3411 C CA . ARG A 1 420 ? 23.357 0.796 -31.688 1.00 92.81 420 ARG A CA 1
ATOM 3412 C C . ARG A 1 420 ? 24.039 1.893 -30.882 1.00 92.81 420 ARG A C 1
ATOM 3414 O O . ARG A 1 420 ? 25.172 2.253 -31.176 1.00 92.81 420 ARG A O 1
ATOM 3421 N N . ILE A 1 421 ? 23.364 2.370 -29.843 1.00 91.38 421 ILE A N 1
ATOM 3422 C CA . ILE A 1 421 ? 23.921 3.296 -28.860 1.00 91.38 421 ILE A CA 1
ATOM 3423 C C . ILE A 1 421 ? 24.265 2.501 -27.607 1.00 91.38 421 ILE A C 1
ATOM 3425 O O . ILE A 1 421 ? 23.378 2.079 -26.865 1.00 91.38 421 ILE A O 1
ATOM 3429 N N . THR A 1 422 ? 25.562 2.303 -27.383 1.00 89.06 422 THR A N 1
ATOM 3430 C CA . THR A 1 422 ? 26.110 1.621 -26.198 1.00 89.06 422 THR A CA 1
ATOM 3431 C C . THR A 1 422 ? 26.834 2.586 -25.261 1.00 89.06 422 THR A C 1
ATOM 3433 O O . THR A 1 422 ? 27.062 2.277 -24.092 1.00 89.06 422 THR A O 1
ATOM 3436 N N . SER A 1 423 ? 27.142 3.788 -25.750 1.00 88.81 423 SER A N 1
ATOM 3437 C CA . SER A 1 423 ? 27.838 4.850 -25.033 1.00 88.81 423 SER A CA 1
ATOM 3438 C C . SER A 1 423 ? 27.341 6.244 -25.446 1.00 88.81 423 SER A C 1
ATOM 3440 O O . SER A 1 423 ? 26.684 6.418 -26.474 1.00 88.81 423 SER A O 1
ATOM 3442 N N . ILE A 1 424 ? 27.715 7.276 -24.680 1.00 90.62 424 ILE A N 1
ATOM 3443 C CA . ILE A 1 424 ? 27.464 8.680 -25.061 1.00 90.62 424 ILE A CA 1
ATOM 3444 C C . ILE A 1 424 ? 28.151 9.030 -26.393 1.00 90.62 424 ILE A C 1
ATOM 3446 O O . ILE A 1 424 ? 27.652 9.863 -27.148 1.00 90.62 424 ILE A O 1
ATOM 3450 N N . ILE A 1 425 ? 29.305 8.420 -26.681 1.00 92.06 425 ILE A N 1
ATOM 3451 C CA . ILE A 1 425 ? 30.061 8.673 -27.914 1.00 92.06 425 ILE A CA 1
ATOM 3452 C C . ILE A 1 425 ? 29.243 8.215 -29.126 1.00 92.06 425 ILE A C 1
ATOM 3454 O O . ILE A 1 425 ? 29.119 8.969 -30.088 1.00 92.06 425 ILE A O 1
ATOM 3458 N N . ASP A 1 426 ? 28.601 7.049 -29.041 1.00 94.06 426 ASP A N 1
ATOM 3459 C CA . ASP A 1 426 ? 27.714 6.548 -30.098 1.00 94.06 426 ASP A CA 1
ATOM 3460 C C . ASP A 1 426 ? 26.531 7.501 -30.320 1.00 94.06 426 ASP A C 1
ATOM 3462 O O . ASP A 1 426 ? 26.214 7.851 -31.454 1.00 94.06 426 ASP A O 1
ATOM 3466 N N . ALA A 1 427 ? 25.921 8.005 -29.239 1.00 92.75 427 ALA A N 1
ATOM 3467 C CA . ALA A 1 427 ? 24.829 8.978 -29.337 1.00 92.75 427 ALA A CA 1
ATOM 3468 C C . ALA A 1 427 ? 25.260 10.280 -30.042 1.00 92.75 427 ALA A C 1
ATOM 3470 O O . ALA A 1 427 ? 24.500 10.846 -30.834 1.00 92.75 427 ALA A O 1
ATOM 3471 N N . LYS A 1 428 ? 26.490 10.753 -29.786 1.00 94.06 428 LYS A N 1
ATOM 3472 C CA . LYS A 1 428 ? 27.067 11.929 -30.464 1.00 94.06 428 LYS A CA 1
ATOM 3473 C C . LYS A 1 428 ? 27.345 11.663 -31.943 1.00 94.06 428 LYS A C 1
ATOM 3475 O O . LYS A 1 428 ? 27.069 12.536 -32.763 1.00 94.06 428 LYS A O 1
ATOM 3480 N N . ASN A 1 429 ? 27.864 10.479 -32.262 1.00 95.56 429 ASN A N 1
ATOM 3481 C CA . ASN A 1 429 ? 28.273 10.091 -33.612 1.00 95.56 429 ASN A CA 1
ATOM 3482 C C . ASN A 1 429 ? 27.102 9.710 -34.523 1.00 95.56 429 ASN A C 1
ATOM 3484 O O . ASN A 1 429 ? 27.260 9.709 -35.743 1.00 95.56 429 ASN A O 1
ATOM 3488 N N . TRP A 1 430 ? 25.939 9.383 -33.962 1.00 94.81 430 TRP A N 1
ATOM 3489 C CA . TRP A 1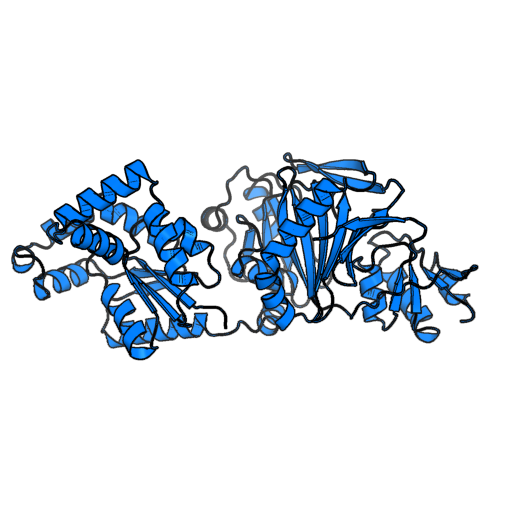 430 ? 24.751 9.093 -34.753 1.00 94.81 430 TRP A CA 1
ATOM 3490 C C . TRP A 1 430 ? 24.301 10.329 -35.543 1.00 94.81 430 TRP A C 1
ATOM 3492 O O . TRP A 1 430 ? 24.095 11.400 -34.974 1.00 94.81 430 TRP A O 1
ATOM 3502 N N . ASP A 1 431 ? 24.103 10.199 -36.850 1.00 91.50 431 ASP A N 1
ATOM 3503 C CA . ASP A 1 431 ? 23.727 11.302 -37.745 1.00 91.50 431 ASP A CA 1
ATOM 3504 C C . ASP A 1 431 ? 22.227 11.655 -37.700 1.00 91.50 431 ASP A C 1
ATOM 3506 O O . ASP A 1 431 ? 21.795 12.609 -38.346 1.00 91.50 431 ASP A O 1
ATOM 3510 N N . GLY A 1 432 ? 21.437 10.912 -36.917 1.00 90.31 432 GLY A N 1
ATOM 3511 C CA . GLY A 1 432 ? 19.987 11.078 -36.809 1.00 90.31 432 GLY A CA 1
ATOM 3512 C C . GLY A 1 432 ? 19.190 10.310 -37.865 1.00 90.31 432 GLY A C 1
ATOM 3513 O O . GLY A 1 432 ? 17.973 10.470 -37.925 1.00 90.31 432 GLY A O 1
ATOM 3514 N N . LYS A 1 433 ? 19.836 9.489 -38.705 1.00 88.81 433 LYS A N 1
ATOM 3515 C CA . LYS A 1 433 ? 19.161 8.688 -39.734 1.00 88.81 433 LYS A CA 1
ATOM 3516 C C . LYS A 1 433 ? 19.020 7.227 -39.313 1.00 88.81 433 LYS A C 1
ATOM 3518 O O . LYS A 1 433 ? 19.906 6.643 -38.689 1.00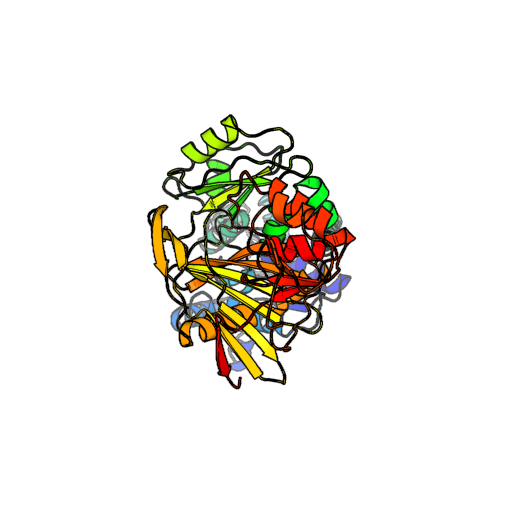 88.81 433 LYS A O 1
ATOM 3523 N N . GLY A 1 434 ? 17.913 6.618 -39.737 1.00 87.44 434 GLY A N 1
ATOM 3524 C CA . GLY A 1 434 ? 17.600 5.214 -39.472 1.00 87.44 434 GLY A CA 1
ATOM 3525 C C . GLY A 1 434 ? 17.120 4.949 -38.043 1.00 87.44 434 GLY A C 1
ATOM 3526 O O . GLY A 1 434 ? 17.056 5.844 -37.205 1.00 87.44 434 GLY A O 1
ATOM 3527 N N . SER A 1 435 ? 16.751 3.700 -37.773 1.00 90.81 435 SER A N 1
ATOM 3528 C CA . SER A 1 435 ? 16.263 3.285 -36.459 1.00 90.81 435 SER A CA 1
ATOM 3529 C C . SER A 1 435 ? 17.414 3.071 -35.482 1.00 90.81 435 SER A C 1
ATOM 3531 O O . SER A 1 435 ? 18.441 2.481 -35.828 1.00 90.81 435 SER A O 1
ATOM 3533 N N . VAL A 1 436 ? 17.230 3.524 -34.244 1.00 93.19 436 VAL A N 1
ATOM 3534 C CA . VAL A 1 436 ? 18.255 3.457 -33.201 1.00 93.19 436 VAL A CA 1
ATOM 3535 C C . VAL A 1 436 ? 17.856 2.459 -32.120 1.00 93.19 436 VAL A C 1
ATOM 3537 O O . VAL A 1 436 ? 16.686 2.383 -31.748 1.00 93.19 436 VAL A O 1
ATOM 3540 N N . LEU A 1 437 ? 18.826 1.698 -31.621 1.00 91.12 437 LEU A N 1
ATOM 3541 C CA . LEU A 1 437 ? 18.665 0.773 -30.502 1.00 91.12 437 LEU A CA 1
ATOM 3542 C C . LEU A 1 437 ? 19.523 1.253 -29.336 1.00 91.12 437 LEU A C 1
ATOM 3544 O O . LEU A 1 437 ? 20.743 1.350 -29.474 1.00 91.12 437 LEU A O 1
ATOM 3548 N N . ILE A 1 438 ? 18.901 1.515 -28.189 1.00 88.81 438 ILE A N 1
ATOM 3549 C CA . ILE A 1 438 ? 19.624 1.837 -26.957 1.00 88.81 438 ILE A CA 1
ATOM 3550 C C . ILE A 1 438 ? 19.958 0.532 -26.228 1.00 88.81 438 ILE A C 1
ATOM 3552 O O . ILE A 1 438 ? 19.067 -0.182 -25.772 1.00 88.81 438 ILE A O 1
ATOM 3556 N N . ASP A 1 439 ? 21.254 0.246 -26.097 1.00 83.00 439 ASP A N 1
ATOM 3557 C CA . ASP A 1 439 ? 21.816 -0.891 -25.348 1.00 83.00 439 ASP A CA 1
ATOM 3558 C C . ASP A 1 439 ? 22.941 -0.391 -24.424 1.00 83.00 439 ASP A C 1
ATOM 3560 O O . ASP A 1 439 ? 24.056 -0.910 -24.382 1.00 83.00 439 ASP A O 1
ATOM 3564 N N . MET A 1 440 ? 22.661 0.702 -23.711 1.00 80.19 440 MET A N 1
ATOM 3565 C CA . MET A 1 440 ? 23.560 1.260 -22.705 1.00 80.19 440 MET A CA 1
ATOM 3566 C C . MET A 1 440 ? 23.390 0.506 -21.385 1.00 80.19 440 MET A C 1
ATOM 3568 O O . MET A 1 440 ? 22.405 0.692 -20.673 1.00 80.19 440 MET A O 1
ATOM 3572 N N . ARG A 1 441 ? 24.374 -0.324 -21.033 1.00 71.88 441 ARG A N 1
ATOM 3573 C CA . ARG A 1 441 ? 24.409 -1.056 -19.757 1.00 71.88 441 ARG A CA 1
ATOM 3574 C C . ARG A 1 441 ? 25.269 -0.298 -18.755 1.00 71.88 441 ARG A C 1
ATOM 3576 O O . ARG A 1 441 ? 26.470 -0.535 -18.655 1.00 71.88 441 ARG A O 1
ATOM 3583 N N . LEU A 1 442 ? 24.659 0.660 -18.063 1.00 65.50 442 LEU A N 1
ATOM 3584 C CA . LEU A 1 442 ? 25.361 1.552 -17.142 1.00 65.50 442 LEU A CA 1
ATOM 3585 C C . LEU A 1 442 ? 25.046 1.215 -15.679 1.00 65.50 442 LEU A C 1
ATOM 3587 O O . LEU A 1 442 ? 23.873 1.051 -15.344 1.00 65.50 442 LEU A O 1
ATOM 3591 N N . PRO A 1 443 ? 26.058 1.171 -14.794 1.00 61.06 443 PRO A N 1
ATOM 3592 C CA . PRO A 1 443 ? 25.825 1.075 -13.361 1.00 61.06 443 PRO A CA 1
ATOM 3593 C C . PRO A 1 443 ? 25.252 2.394 -12.811 1.00 61.06 443 PRO A C 1
ATOM 3595 O O . PRO A 1 443 ? 25.308 3.446 -13.459 1.00 61.06 443 PRO A O 1
ATOM 3598 N N . ARG A 1 444 ? 24.696 2.358 -11.594 1.00 56.25 444 ARG A N 1
ATOM 3599 C CA . ARG A 1 444 ? 23.920 3.465 -10.999 1.00 56.25 444 ARG A CA 1
ATOM 3600 C C . ARG A 1 444 ? 24.689 4.786 -10.936 1.00 56.25 444 ARG A C 1
ATOM 3602 O O . ARG A 1 444 ? 24.125 5.848 -11.194 1.00 56.25 444 ARG A O 1
ATOM 3609 N N . GLU A 1 445 ? 25.970 4.731 -10.594 1.00 61.84 445 GLU A N 1
ATOM 3610 C CA . GLU A 1 445 ? 26.875 5.879 -10.497 1.00 61.84 445 GLU A CA 1
ATOM 3611 C C . GLU A 1 445 ? 27.057 6.611 -11.834 1.00 61.84 445 GLU A C 1
ATOM 3613 O O . GLU A 1 445 ? 27.370 7.800 -11.856 1.00 61.84 445 GLU A O 1
ATOM 3618 N N . LYS A 1 446 ? 26.773 5.929 -12.948 1.00 68.31 446 LYS A N 1
ATOM 3619 C CA . LYS A 1 446 ? 26.800 6.475 -14.304 1.00 68.31 446 LYS A CA 1
ATOM 3620 C C . LYS A 1 446 ? 25.413 6.821 -14.841 1.00 68.31 446 LYS A C 1
ATOM 3622 O O . LYS A 1 446 ? 25.272 7.077 -16.031 1.00 68.31 446 LYS A O 1
ATOM 3627 N N . LYS A 1 447 ? 24.381 6.908 -13.991 1.00 67.44 447 LYS A N 1
ATOM 3628 C CA . LYS A 1 447 ? 23.019 7.307 -14.404 1.00 67.44 447 LYS A CA 1
ATOM 3629 C C . LYS A 1 447 ? 22.996 8.615 -15.211 1.00 67.44 447 LYS A C 1
ATOM 3631 O O . LYS A 1 447 ? 22.209 8.748 -16.145 1.00 67.44 447 LYS A O 1
ATOM 3636 N N . ASN A 1 448 ? 23.880 9.558 -14.887 1.00 78.50 448 ASN A N 1
ATOM 3637 C CA . ASN A 1 448 ? 24.004 10.815 -15.627 1.00 78.50 448 ASN A CA 1
ATOM 3638 C C . ASN A 1 448 ? 24.432 10.603 -17.088 1.00 78.50 448 ASN A C 1
ATOM 3640 O O . ASN A 1 448 ? 24.041 11.389 -17.943 1.00 78.50 448 ASN A O 1
ATOM 3644 N N . GLU A 1 449 ? 25.185 9.543 -17.395 1.00 83.56 449 GLU A N 1
ATOM 3645 C CA . GLU A 1 449 ? 25.610 9.249 -18.765 1.00 83.56 449 GLU A CA 1
ATOM 3646 C C . GLU A 1 449 ? 24.427 8.847 -19.657 1.00 83.56 449 GLU A C 1
ATOM 3648 O O . GLU A 1 449 ? 24.326 9.315 -20.791 1.00 83.56 449 GLU A O 1
ATOM 3653 N N . LEU A 1 450 ? 23.494 8.042 -19.132 1.00 82.00 450 LEU A N 1
ATOM 3654 C CA . LEU A 1 450 ? 22.262 7.693 -19.844 1.00 82.00 450 LEU A CA 1
ATOM 3655 C C . LEU A 1 450 ? 21.416 8.940 -20.117 1.00 82.00 450 LEU A C 1
ATOM 3657 O O . LEU A 1 450 ? 20.952 9.126 -21.235 1.00 82.00 450 LEU A O 1
ATOM 3661 N N . LEU A 1 451 ? 21.251 9.816 -19.120 1.00 85.69 451 LEU A N 1
ATOM 3662 C CA . LEU A 1 451 ? 20.502 11.066 -19.285 1.00 85.69 451 LEU A CA 1
ATOM 3663 C C . LEU A 1 451 ? 21.113 11.964 -20.369 1.00 85.69 451 LEU A C 1
ATOM 3665 O O . LEU A 1 451 ? 20.383 12.493 -21.201 1.00 85.69 451 LEU A O 1
ATOM 3669 N N . MET A 1 452 ? 22.443 12.089 -20.405 1.00 89.62 452 MET A N 1
ATOM 3670 C CA . MET A 1 452 ? 23.139 12.844 -21.454 1.00 89.62 452 MET A CA 1
ATOM 3671 C C . MET A 1 452 ? 22.922 12.234 -22.841 1.00 89.62 452 MET A C 1
ATOM 3673 O O . MET A 1 452 ? 22.702 12.962 -23.806 1.00 89.62 452 MET A O 1
ATOM 3677 N N . ALA A 1 453 ? 22.973 10.903 -22.957 1.00 90.44 453 ALA A N 1
ATOM 3678 C CA . ALA A 1 453 ? 22.692 10.227 -24.220 1.00 90.44 453 ALA A CA 1
ATOM 3679 C C . ALA A 1 453 ? 21.241 10.464 -24.666 1.00 90.44 453 ALA A C 1
ATOM 3681 O O . ALA A 1 453 ? 21.017 10.841 -25.814 1.00 90.44 453 ALA A O 1
ATOM 3682 N N . ILE A 1 454 ? 20.273 10.328 -23.754 1.00 90.44 454 ILE A N 1
ATOM 3683 C CA . ILE A 1 454 ? 18.850 10.599 -24.008 1.00 90.44 454 ILE A CA 1
ATOM 3684 C C . ILE A 1 454 ? 18.646 12.035 -24.503 1.00 90.44 454 ILE A C 1
ATOM 3686 O O . ILE A 1 454 ? 17.947 12.233 -25.491 1.00 90.44 454 ILE A O 1
ATOM 3690 N N . GLU A 1 455 ? 19.297 13.026 -23.888 1.00 92.31 455 GLU A N 1
ATOM 3691 C CA . GLU A 1 455 ? 19.199 14.432 -24.304 1.00 92.31 455 GLU A CA 1
ATOM 3692 C C . GLU A 1 455 ? 19.748 14.682 -25.721 1.00 92.31 455 GLU A C 1
ATOM 3694 O O . GLU A 1 455 ? 19.259 15.541 -26.455 1.00 92.31 455 GLU A O 1
ATOM 3699 N N . ILE A 1 456 ? 20.784 13.947 -26.131 1.00 92.50 456 ILE A N 1
ATOM 3700 C CA . ILE A 1 456 ? 21.327 14.037 -27.494 1.00 92.50 456 ILE A CA 1
ATOM 3701 C C . ILE A 1 456 ? 20.367 13.382 -28.493 1.00 92.50 456 ILE A C 1
ATOM 3703 O O . ILE A 1 456 ? 20.141 13.924 -29.576 1.00 92.50 456 ILE A O 1
ATOM 3707 N N . ILE A 1 457 ? 19.815 12.222 -28.134 1.00 92.12 457 ILE A N 1
ATOM 3708 C CA . ILE A 1 457 ? 18.926 11.433 -28.992 1.00 92.12 457 ILE A CA 1
ATOM 3709 C C . ILE A 1 457 ? 17.582 12.145 -29.188 1.00 92.12 457 ILE A C 1
ATOM 3711 O O . ILE A 1 457 ? 17.101 12.206 -30.321 1.00 92.12 457 ILE A O 1
ATOM 3715 N N . SER A 1 458 ? 17.013 12.744 -28.134 1.00 92.06 458 SER A N 1
ATOM 3716 C CA . SER A 1 458 ? 15.699 13.414 -28.175 1.00 92.06 458 SER A CA 1
ATOM 3717 C C . SER A 1 458 ? 15.652 14.593 -29.148 1.00 92.06 458 SER A C 1
ATOM 3719 O O . SER A 1 458 ? 14.590 14.944 -29.652 1.00 92.06 458 SER A O 1
ATOM 3721 N N . LYS A 1 459 ? 16.808 15.186 -29.473 1.00 91.75 459 LYS A N 1
ATOM 3722 C CA . LYS A 1 459 ? 16.936 16.263 -30.471 1.00 91.75 459 LYS A CA 1
ATOM 3723 C C . LYS A 1 459 ? 16.809 15.767 -31.916 1.00 91.75 459 LYS A C 1
ATOM 3725 O O . LYS A 1 459 ? 16.670 16.587 -32.818 1.00 91.75 459 LYS A O 1
ATOM 3730 N N . LYS A 1 460 ? 16.918 14.455 -32.148 1.00 92.44 460 LYS A N 1
ATOM 3731 C CA . LYS A 1 460 ? 16.993 13.840 -33.486 1.00 92.44 460 LYS A CA 1
ATOM 3732 C C . LYS A 1 460 ? 15.838 12.880 -33.773 1.00 92.44 460 LYS A C 1
ATOM 3734 O O . LYS A 1 460 ? 15.488 12.704 -34.934 1.00 92.44 460 LYS A O 1
ATOM 3739 N N . THR A 1 461 ? 15.253 12.260 -32.748 1.00 91.69 461 THR A N 1
ATOM 3740 C CA . THR A 1 461 ? 14.120 11.335 -32.889 1.00 91.69 461 THR A CA 1
ATOM 3741 C C . THR A 1 461 ? 13.202 11.388 -31.676 1.00 91.69 461 THR A C 1
ATOM 3743 O O . THR A 1 461 ? 13.635 11.677 -30.562 1.00 91.69 461 THR A O 1
ATOM 3746 N N . ASN A 1 462 ? 11.938 11.049 -31.903 1.00 88.81 462 ASN A N 1
ATOM 3747 C CA . ASN A 1 462 ? 10.933 10.836 -30.870 1.00 88.81 462 ASN A CA 1
ATOM 3748 C C . ASN A 1 462 ? 10.674 9.350 -30.580 1.00 88.81 462 ASN A C 1
ATOM 3750 O O . ASN A 1 462 ? 9.851 9.060 -29.728 1.00 88.81 462 ASN A O 1
ATOM 3754 N N . HIS A 1 463 ? 11.341 8.415 -31.260 1.00 90.75 463 HIS A N 1
ATOM 3755 C CA . HIS A 1 463 ? 11.177 6.978 -31.038 1.00 90.75 463 HIS A CA 1
ATOM 3756 C C . HIS A 1 463 ? 12.523 6.252 -31.069 1.00 90.75 463 HIS A C 1
ATOM 3758 O O . HIS A 1 463 ? 13.411 6.578 -31.865 1.00 90.75 463 HIS A O 1
ATOM 3764 N N . VAL A 1 464 ? 12.679 5.258 -30.195 1.00 91.50 464 VAL A N 1
ATOM 3765 C CA . VAL A 1 464 ? 13.895 4.438 -30.083 1.00 91.50 464 VAL A CA 1
ATOM 3766 C C . VAL A 1 464 ? 13.531 3.000 -29.761 1.00 91.50 464 VAL A C 1
ATOM 3768 O O . VAL A 1 464 ? 12.563 2.749 -29.054 1.00 91.50 464 VAL A O 1
ATOM 3771 N N . TYR A 1 465 ? 14.334 2.049 -30.219 1.00 91.06 465 TYR A N 1
ATOM 3772 C CA . TYR A 1 465 ? 14.164 0.649 -29.857 1.00 91.06 465 TYR A CA 1
ATOM 3773 C C . TYR A 1 465 ? 14.941 0.318 -28.583 1.00 91.06 465 TYR A C 1
ATOM 3775 O O . TYR A 1 465 ? 16.031 0.851 -28.351 1.00 91.06 465 TYR A O 1
ATOM 3783 N N . VAL A 1 466 ? 14.388 -0.572 -27.759 1.00 87.81 466 VAL A N 1
ATOM 3784 C CA . VAL A 1 466 ? 14.977 -0.994 -26.482 1.00 87.81 466 VAL A CA 1
ATOM 3785 C C . VAL A 1 466 ? 14.898 -2.508 -26.299 1.00 87.81 466 VAL A C 1
ATOM 3787 O O . VAL A 1 466 ? 13.956 -3.160 -26.749 1.00 87.81 466 VAL A O 1
ATOM 3790 N N . THR A 1 467 ? 15.886 -3.079 -25.611 1.00 81.69 467 THR A N 1
ATOM 3791 C CA . THR A 1 467 ? 15.902 -4.508 -25.248 1.00 81.69 467 THR A CA 1
ATOM 3792 C C . THR A 1 467 ? 15.324 -4.781 -23.859 1.00 81.69 467 THR A C 1
ATOM 3794 O O . THR A 1 467 ? 14.997 -5.922 -23.552 1.00 81.69 467 THR A O 1
ATOM 3797 N N . PHE A 1 468 ? 15.175 -3.757 -23.020 1.00 81.12 468 PHE A N 1
ATOM 3798 C CA . PHE A 1 468 ? 14.651 -3.851 -21.656 1.00 81.12 468 PHE A CA 1
ATOM 3799 C C . PHE A 1 468 ? 13.127 -3.640 -21.588 1.00 81.12 468 PHE A C 1
ATOM 3801 O O . PHE A 1 468 ? 12.480 -3.297 -22.578 1.00 81.12 468 PHE A O 1
ATOM 3808 N N . GLY A 1 469 ? 12.540 -3.884 -20.411 1.00 82.62 469 GLY A N 1
ATOM 3809 C CA . GLY A 1 469 ? 11.110 -3.700 -20.136 1.00 82.62 469 GLY A CA 1
ATOM 3810 C C . GLY A 1 469 ? 10.637 -2.255 -20.313 1.00 82.62 469 GLY A C 1
ATOM 3811 O O . GLY A 1 469 ? 11.366 -1.314 -19.990 1.00 82.62 469 GLY A O 1
ATOM 3812 N N . LEU A 1 470 ? 9.402 -2.055 -20.778 1.00 87.69 470 LEU A N 1
ATOM 3813 C CA . LEU A 1 470 ? 8.802 -0.726 -20.911 1.00 87.69 470 LEU A CA 1
ATOM 3814 C C . LEU A 1 470 ? 8.529 -0.076 -19.550 1.00 87.69 470 LEU A C 1
ATOM 3816 O O . LEU A 1 470 ? 8.466 1.152 -19.485 1.00 87.69 470 LEU A O 1
ATOM 3820 N N . LEU A 1 471 ? 8.426 -0.850 -18.466 1.00 89.50 471 LEU A N 1
ATOM 3821 C CA . LEU A 1 471 ? 8.273 -0.311 -17.108 1.00 89.50 471 LEU A CA 1
ATOM 3822 C C . LEU A 1 471 ? 9.611 -0.074 -16.398 1.00 89.50 471 LEU A C 1
ATOM 3824 O O . LEU A 1 471 ? 9.648 0.405 -15.273 1.00 89.50 471 LEU A O 1
ATOM 3828 N N . SER A 1 472 ? 10.720 -0.364 -17.074 1.00 83.00 472 SER A N 1
ATOM 3829 C CA . SER A 1 472 ? 12.065 -0.203 -16.534 1.00 83.00 472 SER A CA 1
ATOM 3830 C C . SER A 1 472 ? 12.485 1.278 -16.455 1.00 83.00 472 SER A C 1
ATOM 3832 O O . SER A 1 472 ? 12.007 2.125 -17.216 1.00 83.00 472 SER A O 1
ATOM 3834 N N . HIS A 1 473 ? 13.420 1.613 -15.561 1.00 80.88 473 HIS A N 1
ATOM 3835 C CA . HIS A 1 473 ? 13.796 3.006 -15.286 1.00 80.88 473 HIS A CA 1
ATOM 3836 C C . HIS A 1 473 ? 14.244 3.842 -16.522 1.00 80.88 473 HIS A C 1
ATOM 3838 O O . HIS A 1 473 ? 13.735 4.941 -16.696 1.00 80.88 473 HIS A O 1
ATOM 3844 N N . PRO A 1 474 ? 15.111 3.377 -17.437 1.00 81.88 474 PRO A N 1
ATOM 3845 C CA . PRO A 1 474 ? 15.452 3.988 -18.717 1.00 81.88 474 PRO A CA 1
ATOM 3846 C C . PRO A 1 474 ? 14.274 4.153 -19.647 1.00 81.88 474 PRO A C 1
ATOM 3848 O O . PRO A 1 474 ? 14.198 5.180 -20.303 1.00 81.88 474 PRO A O 1
ATOM 3851 N N . ALA A 1 475 ? 13.353 3.188 -19.711 1.00 86.38 475 ALA A N 1
ATOM 3852 C CA . ALA A 1 475 ? 12.149 3.356 -20.517 1.00 86.38 475 ALA A CA 1
ATOM 3853 C C . ALA A 1 475 ? 11.300 4.518 -19.977 1.00 86.38 475 ALA A C 1
ATOM 3855 O O . ALA A 1 475 ? 10.769 5.307 -20.757 1.00 86.38 475 ALA A O 1
ATOM 3856 N N . ILE A 1 476 ? 11.241 4.677 -18.650 1.00 85.75 476 ILE A N 1
ATOM 3857 C CA . ILE A 1 476 ? 10.613 5.834 -18.001 1.00 85.75 476 ILE A CA 1
ATOM 3858 C C . ILE A 1 476 ? 11.369 7.127 -18.335 1.00 85.75 476 ILE A C 1
ATOM 3860 O O . ILE A 1 476 ? 10.739 8.078 -18.786 1.00 85.75 476 ILE A O 1
ATOM 3864 N N . LEU A 1 477 ? 12.701 7.157 -18.196 1.00 85.12 477 LEU A N 1
ATOM 3865 C CA . LEU A 1 477 ? 13.522 8.336 -18.516 1.00 85.12 477 LEU A CA 1
ATOM 3866 C C . LEU A 1 477 ? 13.396 8.759 -19.988 1.00 85.12 477 LEU A C 1
ATOM 3868 O O . LEU A 1 477 ? 13.383 9.950 -20.286 1.00 85.12 477 LEU A O 1
ATOM 3872 N N . LEU A 1 478 ? 13.290 7.796 -20.907 1.00 87.75 478 LEU A N 1
ATOM 3873 C CA . LEU A 1 478 ? 13.035 8.058 -22.323 1.00 87.75 478 LEU A CA 1
ATOM 3874 C C . LEU A 1 478 ? 11.692 8.766 -22.507 1.00 87.75 478 LEU A C 1
ATOM 3876 O O . LEU A 1 478 ? 11.651 9.827 -23.128 1.00 87.75 478 LEU A O 1
ATOM 3880 N N . ARG A 1 479 ? 10.620 8.242 -21.898 1.00 90.38 479 ARG A N 1
ATOM 3881 C CA . ARG A 1 479 ? 9.285 8.859 -21.965 1.00 90.38 479 ARG A CA 1
ATOM 3882 C C . ARG A 1 479 ? 9.250 10.250 -21.342 1.00 90.38 479 ARG A C 1
ATOM 3884 O O . ARG A 1 479 ? 8.632 11.147 -21.905 1.00 90.38 479 ARG A O 1
ATOM 3891 N N . GLU A 1 480 ? 9.928 10.448 -20.215 1.00 86.19 480 GLU A N 1
ATOM 3892 C CA . GLU A 1 480 ? 10.061 11.766 -19.577 1.00 86.19 480 GLU A CA 1
ATOM 3893 C C . GLU A 1 480 ? 10.787 12.776 -20.478 1.00 86.19 480 GLU A C 1
ATOM 3895 O O . GLU A 1 480 ? 10.471 13.963 -20.451 1.00 86.19 480 GLU A O 1
ATOM 3900 N N . ALA A 1 481 ? 11.711 12.308 -21.321 1.00 87.19 481 ALA A N 1
ATOM 3901 C CA . ALA A 1 481 ? 12.387 13.119 -22.330 1.00 87.19 481 ALA A CA 1
ATOM 3902 C C . ALA A 1 481 ? 11.592 13.276 -23.644 1.00 87.19 481 ALA A C 1
ATOM 3904 O O . ALA A 1 481 ? 12.123 13.828 -24.609 1.00 87.19 481 ALA A O 1
ATOM 3905 N N . GLY A 1 482 ? 10.346 12.792 -23.703 1.00 87.75 482 GLY A N 1
ATOM 3906 C CA . GLY A 1 482 ? 9.501 12.841 -24.900 1.00 87.75 482 GLY A CA 1
ATOM 3907 C C . GLY A 1 482 ? 9.873 11.821 -25.980 1.00 87.75 482 GLY A C 1
ATOM 3908 O O . GLY A 1 482 ? 9.428 11.953 -27.118 1.00 87.75 482 GLY A O 1
ATOM 3909 N N . ILE A 1 483 ? 10.686 10.818 -25.640 1.00 90.75 483 ILE A N 1
ATOM 3910 C CA . ILE A 1 483 ? 11.039 9.710 -26.524 1.00 90.75 483 ILE A CA 1
ATOM 3911 C C . ILE A 1 483 ? 10.153 8.506 -26.208 1.00 90.75 483 ILE A C 1
ATOM 3913 O O . ILE A 1 483 ? 10.044 8.067 -25.066 1.00 90.75 483 ILE A O 1
ATOM 3917 N N . GLU A 1 484 ? 9.582 7.914 -27.242 1.00 91.81 484 GLU A N 1
ATOM 3918 C CA . GLU A 1 484 ? 8.808 6.688 -27.195 1.00 91.81 484 GLU A CA 1
ATOM 3919 C C . GLU A 1 484 ? 9.723 5.449 -27.292 1.00 91.81 484 GLU A C 1
ATOM 3921 O O . GLU A 1 484 ? 10.323 5.199 -28.344 1.00 91.81 484 GLU A O 1
ATOM 3926 N N . PRO A 1 485 ? 9.874 4.659 -26.210 1.00 90.31 485 PRO A N 1
ATOM 3927 C CA . PRO A 1 485 ? 10.600 3.398 -26.268 1.00 90.31 485 PRO A CA 1
ATOM 3928 C C . PRO A 1 485 ? 9.739 2.304 -26.911 1.00 90.31 485 PRO A C 1
ATOM 3930 O O . PRO A 1 485 ? 8.654 1.985 -26.429 1.00 90.31 485 PRO A O 1
ATOM 3933 N N . ILE A 1 486 ? 10.273 1.675 -27.954 1.00 89.94 486 ILE A N 1
ATOM 3934 C CA . ILE A 1 486 ? 9.695 0.533 -28.659 1.00 89.94 486 ILE A CA 1
ATOM 3935 C C . ILE A 1 486 ? 10.455 -0.717 -28.225 1.00 89.94 486 ILE A C 1
ATOM 3937 O O . ILE A 1 486 ? 11.640 -0.883 -28.528 1.00 89.94 486 ILE A O 1
ATOM 3941 N N . GLN A 1 487 ? 9.801 -1.601 -27.479 1.00 86.25 487 GLN A N 1
ATOM 3942 C CA . GLN A 1 487 ? 10.453 -2.829 -27.043 1.00 86.25 487 GLN A CA 1
ATOM 3943 C C . GLN A 1 487 ? 10.615 -3.804 -28.206 1.00 86.25 487 GLN A C 1
ATOM 3945 O O . GLN A 1 487 ? 9.681 -4.040 -28.968 1.00 86.25 487 GLN A O 1
ATOM 3950 N N . ILE A 1 488 ? 11.794 -4.419 -28.305 1.00 85.25 488 ILE A N 1
ATOM 3951 C CA . ILE A 1 488 ? 12.010 -5.495 -29.260 1.00 85.25 488 ILE A CA 1
ATOM 3952 C C . ILE A 1 488 ? 11.622 -6.854 -28.657 1.00 85.25 488 ILE A C 1
ATOM 3954 O O . ILE A 1 488 ? 12.237 -7.314 -27.694 1.00 85.25 488 ILE A O 1
ATOM 3958 N N . ASN A 1 489 ? 10.671 -7.540 -29.298 1.00 82.69 489 ASN A N 1
ATOM 3959 C CA . ASN A 1 489 ? 10.091 -8.789 -28.789 1.00 82.69 489 ASN A CA 1
ATOM 3960 C C . ASN A 1 489 ? 10.798 -10.081 -29.257 1.00 82.69 489 ASN A C 1
ATOM 3962 O O . ASN A 1 489 ? 10.479 -11.151 -28.758 1.00 82.69 489 ASN A O 1
ATOM 3966 N N . HIS A 1 490 ? 11.802 -10.040 -30.150 1.00 82.00 490 HIS A N 1
ATOM 3967 C CA . HIS A 1 490 ? 12.468 -11.272 -30.642 1.00 82.00 490 HIS A CA 1
ATOM 3968 C C . HIS A 1 490 ? 13.160 -12.094 -29.535 1.00 82.00 490 HIS A C 1
ATOM 3970 O O . HIS A 1 490 ? 13.358 -13.303 -29.676 1.00 82.00 490 HIS A O 1
ATOM 3976 N N . LEU A 1 491 ? 13.514 -11.437 -28.426 1.00 79.88 491 LEU A N 1
ATOM 3977 C CA . LEU A 1 491 ? 14.106 -12.057 -27.238 1.00 79.88 491 LEU A CA 1
ATOM 3978 C C . LEU A 1 491 ? 13.082 -12.802 -26.365 1.00 79.88 491 LEU A C 1
ATOM 3980 O O . LEU A 1 491 ? 13.468 -13.422 -25.374 1.00 79.88 491 LEU A O 1
ATOM 3984 N N . TYR A 1 492 ? 11.802 -12.742 -26.726 1.00 85.62 492 TYR A N 1
ATOM 3985 C CA . TYR A 1 492 ? 10.692 -13.257 -25.942 1.00 85.62 492 TYR A CA 1
ATOM 3986 C C . TYR A 1 492 ? 10.007 -14.420 -26.644 1.00 85.62 492 TYR A C 1
ATOM 3988 O O . TYR A 1 492 ? 9.987 -14.508 -27.875 1.00 85.62 492 TYR A O 1
ATOM 3996 N N . GLU A 1 493 ? 9.491 -15.346 -25.850 1.00 87.31 493 GLU A N 1
ATOM 3997 C CA . GLU A 1 493 ? 8.427 -16.263 -26.246 1.00 87.31 493 GLU A CA 1
ATOM 3998 C C . GLU A 1 493 ? 7.090 -15.661 -25.813 1.00 87.31 493 GLU A C 1
ATOM 4000 O O . GLU A 1 493 ? 7.017 -14.969 -24.795 1.00 87.31 493 GLU A O 1
ATOM 4005 N N . GLU A 1 494 ? 6.061 -15.871 -26.624 1.00 87.31 494 GLU A N 1
ATOM 4006 C CA . GLU A 1 4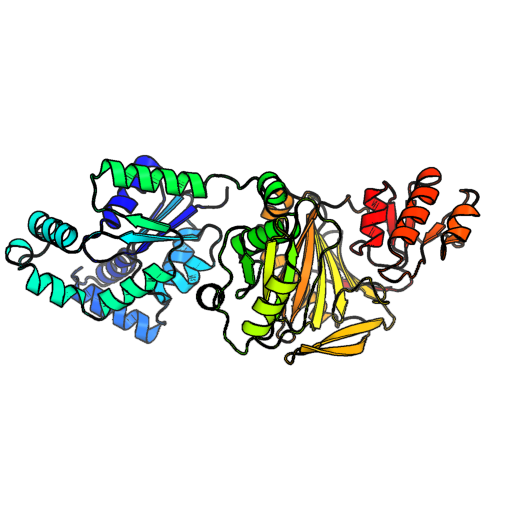94 ? 4.738 -15.307 -26.400 1.00 87.31 494 GLU A CA 1
ATOM 4007 C C . GLU A 1 494 ? 3.739 -16.423 -26.111 1.00 87.31 494 GLU A C 1
ATOM 4009 O O . GLU A 1 494 ? 3.646 -17.384 -26.872 1.00 87.31 494 GLU A O 1
ATOM 4014 N N . GLU A 1 495 ? 2.975 -16.249 -25.038 1.00 86.25 495 GLU A N 1
ATOM 4015 C CA . GLU A 1 495 ? 1.878 -17.119 -24.632 1.00 86.25 495 GLU A CA 1
ATOM 4016 C C . GLU A 1 495 ? 0.584 -16.301 -24.521 1.00 86.25 495 GLU A C 1
ATOM 4018 O O . GLU A 1 495 ? 0.595 -15.124 -24.145 1.00 86.25 495 GLU A O 1
ATOM 4023 N N . MET A 1 496 ? -0.550 -16.928 -24.834 1.00 84.12 496 MET A N 1
ATOM 4024 C CA . MET A 1 496 ? -1.877 -16.317 -24.728 1.00 84.12 496 MET A CA 1
ATOM 4025 C C . MET A 1 496 ? -2.767 -17.131 -23.803 1.00 84.12 496 MET A C 1
ATOM 4027 O O . MET A 1 496 ? -2.941 -18.332 -24.004 1.00 84.12 496 MET A O 1
ATOM 4031 N N . ILE A 1 497 ? -3.404 -16.451 -22.854 1.00 79.62 497 ILE A N 1
ATOM 4032 C CA . ILE A 1 497 ? -4.358 -17.061 -21.933 1.00 79.62 497 ILE A CA 1
ATOM 4033 C C . ILE A 1 497 ? -5.705 -16.361 -22.091 1.00 79.62 497 ILE A C 1
ATOM 4035 O O . ILE A 1 497 ? -5.795 -15.132 -22.186 1.00 79.62 497 ILE A O 1
ATOM 4039 N N . VAL A 1 498 ? -6.762 -17.168 -22.156 1.00 66.88 498 VAL A N 1
ATOM 4040 C CA . VAL A 1 498 ? -8.145 -16.692 -22.096 1.00 66.88 498 VAL A CA 1
ATOM 4041 C C . VAL A 1 498 ? -8.522 -16.624 -20.620 1.00 66.88 498 VAL A C 1
ATOM 4043 O O . VAL A 1 498 ? -8.462 -17.655 -19.951 1.00 66.88 498 VAL A O 1
ATOM 4046 N N . ILE A 1 499 ? -8.848 -15.424 -20.126 1.00 57.44 499 ILE A N 1
ATOM 4047 C CA . ILE A 1 499 ? -9.379 -15.238 -18.764 1.00 57.44 499 ILE A CA 1
ATOM 4048 C C . ILE A 1 499 ? -10.800 -15.795 -18.690 1.00 57.44 499 ILE A C 1
ATOM 4050 O O . ILE A 1 499 ? -11.598 -15.468 -19.602 1.00 57.44 499 ILE A O 1
#

pLDDT: mean 87.5, std 9.29, range [42.5, 97.62]

Secondary structure (DSSP, 8-state):
---EEEEEE-STTSSHHHHHHHHHHHH--EEEEHHHHHHHHHHHTT----HHHHHHHHHHHHHHH-TTHHHHHHHHHHHH---SEEEEE---SGGGGTTGGGSTTEEEEEEE--HHHHHHHHHHH--STTGGG--HHHHHHHTTSHHHHHHHHHHTT-SEEEE-SS-HHHHHHHHHHHHHHHHS---HHHHHHHH-HHHHHHHHHHHTT-S-SSEEE--TTS--SHHHHHHTT--TT--EEEEEE-SS-SS---EEEE-SHHHHHHHHHHH--TT-EEEEEE---BSEEEEEEE-SS-EEEEEEES---TTS---SPEEEEEETTEEEEEEESS-EEEEEE-TT--EEEEEE-PPPHHHHHHHHHHHHTTHHHHHHHHTTSSSEEEEEEE-TT--EEEEEEEE--------SPPPS--EEE-SHHHHHH--S-S-EEE-----GGGHHHHHHHHHHHHTT-SEEEESS-TTSHHHHHHHHTT-EEEE-GGGEEEEEE--